Protein AF-0000000074148240 (afdb_homodimer)

pLDDT: mean 86.71, std 10.76, range [47.5, 98.56]

Foldseek 3Di:
DVVVVVVVVVVVVVCVVCVVVVVVVQLCQFDAQPPDPTHGNGCVSVVVLVPDPLNVLQAVLLVVLLVLQQVLQLVVLLVVLLVLLDDDPVSVVVLVVLQVLQVDDLLVLLVLLLQLQDQPRHPVQVVCVVVVHDTDNQCADLVRNSVSLSVSVNSSLNSVLSVLSNVQQVPQDCVLVVVCVVVVHDPVCCVPPPSCVSCVVVSVVSSVVSSVCSLQDDSSCVNRHLCDPVNSNNHNNSVVVVSNND/DVVVVVVVVVVVVVCVVCVVVVVVVQLCQFDAQPPDDTHRNGCVSVVVLVPDPLNVLQAVLLVVLLVLQQVLLLVVLLVVLLVLLDDDPVSVVVLVVLQVLQVDDLLVLLVLLLQLQDQPRHPVQVVCVVVVHDTDNQCADLVRNSVSLSVSVNSSLNSVSSVLSNVQQVPQDCVLVVVCVVVVHDPVCCVPPPSCVSCVVVSVVSSVVSSVCSLQDDSSCVNRHLCDPVNSNNHNNSVVVVSNND

Solvent-accessible surface area (backbone atoms only — not comparable to full-atom values): 25466 Å² total; per-residue (Å²): 110,66,66,56,50,38,49,50,54,50,53,63,48,45,54,72,64,40,47,60,56,56,47,43,54,50,48,56,24,22,55,49,51,86,76,55,79,67,40,80,50,50,65,51,49,52,52,52,45,75,68,32,67,64,49,56,45,8,47,49,37,22,50,52,38,26,61,57,26,35,59,51,29,56,52,50,16,44,53,50,17,59,58,44,66,49,98,44,74,67,36,54,54,51,50,54,61,49,46,50,68,62,68,49,46,67,68,59,49,48,54,42,49,48,44,34,44,30,64,85,79,8,56,55,38,51,55,32,47,78,70,71,37,78,78,53,53,36,53,68,33,52,88,41,19,38,57,47,53,26,52,53,52,30,61,68,50,25,30,58,46,19,51,52,42,33,55,54,59,68,66,52,63,62,63,61,55,52,54,36,51,74,70,65,51,48,71,68,48,43,44,66,70,45,48,48,64,74,37,44,68,60,50,50,50,51,48,52,52,39,46,42,52,40,47,47,46,42,65,61,35,59,73,69,40,64,19,21,38,82,58,41,34,22,20,45,44,46,50,48,49,55,52,42,74,88,109,66,66,56,51,36,50,49,52,50,54,62,48,45,54,72,64,42,47,59,54,55,46,43,54,50,48,55,23,22,55,50,50,85,76,56,78,66,40,80,51,50,65,51,50,52,52,51,47,73,68,32,68,64,50,56,44,8,47,48,36,20,51,52,40,24,61,56,25,34,60,50,29,55,52,50,15,45,53,52,17,60,58,44,68,49,98,44,74,66,36,54,53,50,51,54,60,49,44,50,66,63,67,49,43,66,68,60,48,48,52,42,48,49,47,32,42,30,64,85,79,8,56,55,36,52,54,32,47,77,69,72,39,77,79,53,52,37,53,69,33,52,88,41,19,38,58,46,52,26,52,52,52,29,60,68,49,24,31,59,47,20,51,52,41,32,53,54,58,68,65,52,63,63,64,62,55,52,52,36,51,75,70,64,52,48,70,67,47,41,41,65,70,43,49,47,65,72,36,44,67,59,52,50,50,51,49,52,53,37,44,42,53,39,46,48,46,40,67,59,34,60,75,69,38,65,19,20,39,82,58,43,33,24,20,47,43,45,50,49,51,55,52,43,73,87

Sequence (492 aa):
MEEFQNIGRQFIFLPSYYIPFGISFKLALSKYDAVSEPQYIGLENFRKIFQDKIFWISLKNSFLYALYVVPTVVILSFLIAVGLNKDTKFFRFLRVFYFIPTVTSSVAINFVWLWFFNPEYGLLNTILGFLWIKKIYWLTDSKIALFSLALVGMWGSLSYNIILFLAGLQNIPSTYYEAASLDGATKKDILFHIALPLMTPIIFFVLIMQIISSVQMFESVFIMTRGGPGYSTYTLVYYIYRNGFNMEEFQNIGRQFIFLPSYYIPFGISFKLALSKYDAVSEPQYIGLENFRKIFQDKIFWISLKNSFLYALYVVPTVVILSFLIAVGLNKDTKFFRFLRVFYFIPTVTSSVAINFVWLWFFNPEYGLLNTILGFLWIKKIYWLTDSKIALFSLALVGMWGSLSYNIILFLAGLQNIPSTYYEAASLDGATKKDILFHIALPLMTPIIFFVLIMQIISSVQMFESVFIMTRGGPGYSTYTLVYYIYRNGFN

Radius of gyration: 24.24 Å; Cα contacts (8 Å, |Δi|>4): 607; chains: 2; bounding box: 72×64×54 Å

Structure (mmCIF, N/CA/C/O backbone):
data_AF-0000000074148240-model_v1
#
loop_
_entity.id
_entity.type
_entity.pdbx_description
1 polymer 'Sugar ABC transporter permease'
#
loop_
_atom_site.group_PDB
_atom_site.id
_atom_site.type_symbol
_atom_site.label_atom_id
_atom_site.label_alt_id
_atom_site.label_comp_id
_atom_site.label_asym_id
_atom_site.label_entity_id
_atom_site.label_seq_id
_atom_site.pdbx_PDB_ins_code
_atom_site.Cartn_x
_atom_site.Cartn_y
_atom_site.Cartn_z
_atom_site.occupancy
_atom_site.B_iso_or_equiv
_atom_site.auth_seq_id
_atom_site.auth_comp_id
_atom_site.auth_asym_id
_atom_site.auth_atom_id
_atom_site.pdbx_PDB_model_num
ATOM 1 N N . MET A 1 1 ? 30.812 -22.469 -5.098 1 47.88 1 MET A N 1
ATOM 2 C CA . MET A 1 1 ? 31.297 -21.125 -5.398 1 47.88 1 MET A CA 1
ATOM 3 C C . MET A 1 1 ? 30.141 -20.188 -5.715 1 47.88 1 MET A C 1
ATOM 5 O O . MET A 1 1 ? 30.109 -19.047 -5.234 1 47.88 1 MET A O 1
ATOM 9 N N . GLU A 1 2 ? 29.156 -20.703 -6.477 1 54.72 2 GLU A N 1
ATOM 10 C CA . GLU A 1 2 ? 28.016 -19.906 -6.898 1 54.72 2 GLU A CA 1
ATOM 11 C C . GLU A 1 2 ? 27.094 -19.578 -5.719 1 54.72 2 GLU A C 1
ATOM 13 O O . GLU A 1 2 ? 26.578 -18.453 -5.621 1 54.72 2 GLU A O 1
ATOM 18 N N . GLU A 1 3 ? 27.031 -20.547 -4.863 1 55.97 3 GLU A N 1
ATOM 19 C CA . GLU A 1 3 ? 26.234 -20.297 -3.666 1 55.97 3 GLU A CA 1
ATOM 20 C C . GLU A 1 3 ? 26.844 -19.172 -2.826 1 55.97 3 GLU A C 1
ATOM 22 O O . GLU A 1 3 ? 26.125 -18.328 -2.287 1 55.97 3 GLU A O 1
ATOM 27 N N . PHE A 1 4 ? 28.188 -19.188 -2.768 1 50.53 4 PHE A N 1
ATOM 28 C CA . PHE A 1 4 ? 28.891 -18.156 -2.004 1 50.53 4 PHE A CA 1
ATOM 29 C C . PHE A 1 4 ? 28.703 -16.781 -2.633 1 50.53 4 PHE A C 1
ATOM 31 O O . PHE A 1 4 ? 28.578 -15.789 -1.925 1 50.53 4 PHE A O 1
ATOM 38 N N . GLN A 1 5 ? 28.703 -16.766 -3.977 1 55.38 5 GLN A N 1
ATOM 39 C CA . GLN A 1 5 ? 28.516 -15.484 -4.656 1 55.38 5 GLN A CA 1
ATOM 40 C C . GLN A 1 5 ? 27.094 -14.953 -4.43 1 55.38 5 GLN A C 1
ATOM 42 O O . GLN A 1 5 ? 26.906 -13.75 -4.25 1 55.38 5 GLN A O 1
ATOM 47 N N . ASN A 1 6 ? 26.219 -15.906 -4.438 1 62.03 6 ASN A N 1
ATOM 48 C CA . ASN A 1 6 ? 24.828 -15.508 -4.18 1 62.03 6 ASN A CA 1
ATOM 49 C C . ASN A 1 6 ? 24.672 -14.984 -2.758 1 62.03 6 ASN A C 1
ATOM 51 O O . ASN A 1 6 ? 23.984 -13.969 -2.543 1 62.03 6 ASN A O 1
ATOM 55 N N . ILE A 1 7 ? 25.312 -15.695 -1.878 1 57.75 7 ILE A N 1
ATOM 56 C CA . ILE A 1 7 ? 25.297 -15.266 -0.484 1 57.75 7 ILE A CA 1
ATOM 57 C C . ILE A 1 7 ? 25.938 -13.891 -0.361 1 57.75 7 ILE A C 1
ATOM 59 O O . ILE A 1 7 ? 25.406 -13.008 0.311 1 57.75 7 ILE A O 1
ATOM 63 N N . GLY A 1 8 ? 27 -13.742 -1.073 1 55.34 8 GLY A N 1
ATOM 64 C CA . GLY A 1 8 ? 27.688 -12.461 -1.039 1 55.34 8 GLY A CA 1
ATOM 65 C C . GLY A 1 8 ? 26.828 -11.305 -1.523 1 55.34 8 GLY A C 1
ATOM 66 O O . GLY A 1 8 ? 26.812 -10.234 -0.915 1 55.34 8 GLY A O 1
ATOM 67 N N . ARG A 1 9 ? 26.109 -11.625 -2.549 1 61.84 9 ARG A N 1
ATOM 68 C CA . ARG A 1 9 ? 25.25 -10.586 -3.115 1 61.84 9 ARG A CA 1
ATOM 69 C C . ARG A 1 9 ? 24.109 -10.25 -2.178 1 61.84 9 ARG A C 1
ATOM 71 O O . ARG A 1 9 ? 23.75 -9.078 -2.012 1 61.84 9 ARG A O 1
ATOM 78 N N . GLN A 1 10 ? 23.594 -11.25 -1.563 1 65.62 10 GLN A N 1
ATOM 79 C CA . GLN A 1 10 ? 22.516 -11.008 -0.605 1 65.62 10 GLN A CA 1
ATOM 80 C C . GLN A 1 10 ? 23.016 -10.211 0.594 1 65.62 10 GLN A C 1
ATOM 82 O O . GLN A 1 10 ? 22.312 -9.352 1.118 1 65.62 10 GLN A O 1
ATOM 87 N N . PHE A 1 11 ? 24.266 -10.484 0.87 1 59.53 11 PHE A N 1
ATOM 88 C CA . PHE A 1 11 ? 24.859 -9.836 2.031 1 59.53 11 PHE A CA 1
ATOM 89 C C . PHE A 1 11 ? 25.094 -8.352 1.759 1 59.53 11 PHE A C 1
ATOM 91 O O . PHE A 1 11 ? 25.109 -7.543 2.688 1 59.53 11 PHE A O 1
ATOM 98 N N . ILE A 1 12 ? 25.266 -8.086 0.548 1 60.22 12 ILE A N 1
ATOM 99 C CA . ILE A 1 12 ? 25.469 -6.676 0.22 1 60.22 12 ILE A CA 1
ATOM 100 C C . ILE A 1 12 ? 24.172 -5.902 0.409 1 60.22 12 ILE A C 1
ATOM 102 O O . ILE A 1 12 ? 24.172 -4.77 0.9 1 60.22 12 ILE A O 1
ATOM 106 N N . PHE A 1 13 ? 23.156 -6.562 0.202 1 65.44 13 PHE A N 1
ATOM 107 C CA . PHE A 1 13 ? 21.875 -5.859 0.239 1 65.44 13 PHE A CA 1
ATOM 108 C C . PHE A 1 13 ? 21.312 -5.848 1.653 1 65.44 13 PHE A C 1
ATOM 110 O O . PHE A 1 13 ? 20.641 -4.895 2.047 1 65.44 13 PHE A O 1
ATOM 117 N N . LEU A 1 14 ? 21.688 -6.809 2.412 1 65.62 14 LEU A N 1
ATOM 118 C CA . LEU A 1 14 ? 21.062 -7.055 3.705 1 65.62 14 LEU A CA 1
ATOM 119 C C . LEU A 1 14 ? 21.328 -5.898 4.668 1 65.62 14 LEU A C 1
ATOM 121 O O . LEU A 1 14 ? 20.391 -5.383 5.293 1 65.62 14 LEU A O 1
ATOM 125 N N . PRO A 1 15 ? 22.562 -5.453 4.703 1 61.91 15 PRO A N 1
ATOM 126 C CA . PRO A 1 15 ? 22.75 -4.375 5.676 1 61.91 15 PRO A CA 1
ATOM 127 C C . PRO A 1 15 ? 21.984 -3.107 5.309 1 61.91 15 PRO A C 1
ATOM 129 O O . PRO A 1 15 ? 21.359 -2.477 6.176 1 61.91 15 PRO A O 1
ATOM 132 N N . SER A 1 16 ? 22.062 -2.82 4.078 1 65.12 16 SER A N 1
ATOM 133 C CA . SER A 1 16 ? 21.406 -1.597 3.648 1 65.12 16 SER A CA 1
ATOM 134 C C . SER A 1 16 ? 19.891 -1.69 3.855 1 65.12 16 SER A C 1
ATOM 136 O O . SER A 1 16 ? 19.234 -0.689 4.152 1 65.12 16 SER A O 1
ATOM 138 N N . TYR A 1 17 ? 19.562 -2.852 3.842 1 68.81 17 TYR A N 1
ATOM 139 C CA . TYR A 1 17 ? 18.141 -3.115 3.969 1 68.81 17 TYR A CA 1
ATOM 140 C C . TYR A 1 17 ? 17.703 -3.076 5.43 1 68.81 17 TYR A C 1
ATOM 142 O O . TYR A 1 17 ? 16.594 -2.619 5.742 1 68.81 17 TYR A O 1
ATOM 150 N N . TYR A 1 18 ? 18.656 -3.35 6.336 1 76.94 18 TYR A N 1
ATOM 151 C CA . TYR A 1 18 ? 18.234 -3.547 7.715 1 76.94 18 TYR A CA 1
ATOM 152 C C . TYR A 1 18 ? 18.641 -2.369 8.594 1 76.94 18 TYR A C 1
ATOM 154 O O . TYR A 1 18 ? 18.156 -2.217 9.711 1 76.94 18 TYR A O 1
ATOM 162 N N . ILE A 1 19 ? 19.344 -1.509 8.086 1 78.5 19 ILE A N 1
ATOM 163 C CA . ILE A 1 19 ? 19.844 -0.367 8.844 1 78.5 19 ILE A CA 1
ATOM 164 C C . ILE A 1 19 ? 18.672 0.495 9.305 1 78.5 19 ILE A C 1
ATOM 166 O O . ILE A 1 19 ? 18.578 0.849 10.484 1 78.5 19 ILE A O 1
ATOM 170 N N . PRO A 1 20 ? 17.75 0.735 8.406 1 75.06 20 PRO A N 1
ATOM 171 C CA . PRO A 1 20 ? 16.641 1.553 8.883 1 75.06 20 PRO A CA 1
ATOM 172 C C . PRO A 1 20 ? 15.836 0.872 9.992 1 75.06 20 PRO A C 1
ATOM 174 O O . PRO A 1 20 ? 15.367 1.537 10.922 1 75.06 20 PRO A O 1
ATOM 177 N N . PHE A 1 21 ? 15.789 -0.319 9.875 1 73.81 21 PHE A N 1
ATOM 178 C CA . PHE A 1 21 ? 15.062 -1.07 10.891 1 73.81 21 PHE A CA 1
ATOM 179 C C . PHE A 1 21 ? 15.789 -1.024 12.227 1 73.81 21 PHE A C 1
ATOM 181 O O . PHE A 1 21 ? 15.172 -0.797 13.273 1 73.81 21 PHE A O 1
ATOM 188 N N . GLY A 1 22 ? 17.078 -1.334 12.195 1 74 22 GLY A N 1
ATOM 189 C CA . GLY A 1 22 ? 17.875 -1.261 13.406 1 74 22 GLY A CA 1
ATOM 190 C C . GLY A 1 22 ? 17.844 0.109 14.062 1 74 22 GLY A C 1
ATOM 191 O O . GLY A 1 22 ? 17.688 0.217 15.281 1 74 22 GLY A O 1
ATOM 192 N N . ILE A 1 23 ? 17.844 1.102 13.25 1 75.81 23 ILE A N 1
ATOM 193 C CA . ILE A 1 23 ? 17.828 2.469 13.758 1 75.81 23 ILE A CA 1
ATOM 194 C C . ILE A 1 23 ? 16.453 2.795 14.336 1 75.81 23 ILE A C 1
ATOM 196 O O . ILE A 1 23 ? 16.359 3.508 15.336 1 75.81 23 ILE A O 1
ATOM 200 N N . SER A 1 24 ? 15.469 2.273 13.625 1 73.44 24 SER A N 1
ATOM 201 C CA . SER A 1 24 ? 14.133 2.469 14.18 1 73.44 24 SER A CA 1
ATOM 202 C C . SER A 1 24 ? 14.047 1.951 15.609 1 73.44 24 SER A C 1
ATOM 204 O O . SER A 1 24 ? 13.406 2.566 16.453 1 73.44 24 SER A O 1
ATOM 206 N N . PHE A 1 25 ? 14.68 0.869 15.82 1 72.94 25 PHE A N 1
ATOM 207 C CA . PHE A 1 25 ? 14.719 0.307 17.172 1 72.94 25 PHE A CA 1
ATOM 208 C C . PHE A 1 25 ? 15.484 1.225 18.109 1 72.94 25 PHE A C 1
ATOM 210 O O . PHE A 1 25 ? 15.07 1.433 19.25 1 72.94 25 PHE A O 1
ATOM 217 N N . LYS A 1 26 ? 16.547 1.726 17.641 1 73.5 26 LYS A N 1
ATOM 218 C CA . LYS A 1 26 ? 17.344 2.654 18.438 1 73.5 26 LYS A CA 1
ATOM 219 C C . LYS A 1 26 ? 16.547 3.922 18.75 1 73.5 26 LYS A C 1
ATOM 221 O O . LYS A 1 26 ? 16.609 4.438 19.875 1 73.5 26 LYS A O 1
ATOM 226 N N . LEU A 1 27 ? 15.859 4.395 17.766 1 74.25 27 LEU A N 1
ATOM 227 C CA . LEU A 1 27 ? 15.078 5.609 17.969 1 74.25 27 LEU A CA 1
ATOM 228 C C . LEU A 1 27 ? 13.93 5.363 18.938 1 74.25 27 LEU A C 1
ATOM 230 O O . LEU A 1 27 ? 13.539 6.266 19.688 1 74.25 27 LEU A O 1
ATOM 234 N N . ALA A 1 28 ? 13.453 4.125 18.922 1 72.81 28 ALA A N 1
ATOM 235 C CA . ALA A 1 28 ? 12.398 3.748 19.859 1 72.81 28 ALA A CA 1
ATOM 236 C C . ALA A 1 28 ? 12.898 3.816 21.297 1 72.81 28 ALA A C 1
ATOM 238 O O . ALA A 1 28 ? 12.117 4.031 22.219 1 72.81 28 ALA A O 1
ATOM 239 N N . LEU A 1 29 ? 14.164 3.66 21.375 1 76.06 29 LEU A N 1
ATOM 240 C CA . LEU A 1 29 ? 14.789 3.709 22.688 1 76.06 29 LEU A CA 1
ATOM 241 C C . LEU A 1 29 ? 15.32 5.105 23 1 76.06 29 LEU A C 1
ATOM 243 O O . LEU A 1 29 ? 16.078 5.297 23.953 1 76.06 29 LEU A O 1
ATOM 247 N N . SER A 1 30 ? 14.969 6.086 22.125 1 76.69 30 SER A N 1
ATOM 248 C CA . SER A 1 30 ? 15.492 7.441 22.25 1 76.69 30 SER A CA 1
ATOM 249 C C . SER A 1 30 ? 14.375 8.469 22.266 1 76.69 30 SER A C 1
ATOM 251 O O . SER A 1 30 ? 13.258 8.188 21.828 1 76.69 30 SER A O 1
ATOM 253 N N . LYS A 1 31 ? 14.633 9.586 22.938 1 76.94 31 LYS A N 1
ATOM 254 C CA . LYS A 1 31 ? 13.781 10.758 22.75 1 76.94 31 LYS A CA 1
ATOM 255 C C . LYS A 1 31 ? 14.078 11.453 21.422 1 76.94 31 LYS A C 1
ATOM 257 O O . LYS A 1 31 ? 15.211 11.867 21.172 1 76.94 31 LYS A O 1
ATOM 262 N N . TYR A 1 32 ? 13.18 11.32 20.562 1 75.12 32 TYR A N 1
ATOM 263 C CA . TYR A 1 32 ? 13.398 11.844 19.219 1 75.12 32 TYR A CA 1
ATOM 264 C C . TYR A 1 32 ? 12.203 12.672 18.766 1 75.12 32 TYR A C 1
ATOM 266 O O . TYR A 1 32 ? 11.055 12.242 18.875 1 75.12 32 TYR A O 1
ATOM 274 N N . ASP A 1 33 ? 12.453 13.945 18.406 1 68.06 33 ASP A N 1
ATOM 275 C CA . ASP A 1 33 ? 11.398 14.852 17.953 1 68.06 33 ASP A CA 1
ATOM 276 C C . ASP A 1 33 ? 11.625 15.281 16.516 1 68.06 33 ASP A C 1
ATOM 278 O O . ASP A 1 33 ? 11.133 16.328 16.078 1 68.06 33 ASP A O 1
ATOM 282 N N . ALA A 1 34 ? 12.461 14.633 15.789 1 66.12 34 ALA A N 1
ATOM 283 C CA . ALA A 1 34 ? 12.75 14.852 14.367 1 66.12 34 ALA A CA 1
ATOM 284 C C . ALA A 1 34 ? 13.578 16.109 14.172 1 66.12 34 ALA A C 1
ATOM 286 O O . ALA A 1 34 ? 14.07 16.375 13.07 1 66.12 34 ALA A O 1
ATOM 287 N N . VAL A 1 35 ? 13.734 16.875 15.164 1 68 35 VAL A N 1
ATOM 288 C CA . VAL A 1 35 ? 14.438 18.141 15.062 1 68 35 VAL A CA 1
ATOM 289 C C . VAL A 1 35 ? 15.797 18.031 15.75 1 68 35 VAL A C 1
ATOM 291 O O . VAL A 1 35 ? 16.812 18.438 15.188 1 68 35 VAL A O 1
ATOM 294 N N . SER A 1 36 ? 15.758 17.422 16.859 1 73.12 36 SER A N 1
ATOM 295 C CA . SER A 1 36 ? 16.984 17.328 17.656 1 73.12 36 SER A CA 1
ATOM 296 C C . SER A 1 36 ? 17.609 15.953 17.562 1 73.12 36 SER A C 1
ATOM 298 O O . SER A 1 36 ? 16.969 15 17.109 1 73.12 36 SER A O 1
ATOM 300 N N . GLU A 1 37 ? 18.875 15.82 17.891 1 78.81 37 GLU A N 1
ATOM 301 C CA . GLU A 1 37 ? 19.547 14.531 17.953 1 78.81 37 GLU A CA 1
ATOM 302 C C . GLU A 1 37 ? 18.875 13.602 18.969 1 78.81 37 GLU A C 1
ATOM 304 O O . GLU A 1 37 ? 18.5 14.039 20.047 1 78.81 37 GLU A O 1
ATOM 309 N N . PRO A 1 38 ? 18.703 12.43 18.516 1 78 38 PRO A N 1
ATOM 310 C CA . PRO A 1 38 ? 18.062 11.484 19.438 1 78 38 PRO A CA 1
ATOM 311 C C . PRO A 1 38 ? 18.891 11.258 20.703 1 78 38 PRO A C 1
ATOM 313 O O . PRO A 1 38 ? 20.125 11.203 20.641 1 78 38 PRO A O 1
ATOM 316 N N . GLN A 1 39 ? 18.172 11.375 21.844 1 80.38 39 GLN A 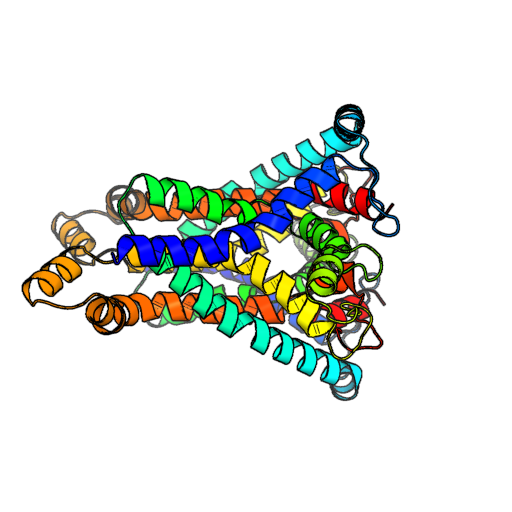N 1
ATOM 317 C CA . GLN A 1 39 ? 18.797 11.094 23.125 1 80.38 39 GLN A CA 1
ATOM 318 C C . GLN A 1 39 ? 18.391 9.711 23.641 1 80.38 39 GLN A C 1
ATOM 320 O O . GLN A 1 39 ? 17.203 9.43 23.797 1 80.38 39 GLN A O 1
ATOM 325 N N . TYR A 1 40 ? 19.391 8.914 23.906 1 79.5 40 TYR A N 1
ATOM 326 C CA . TYR A 1 40 ? 19.109 7.562 24.375 1 79.5 40 TYR A CA 1
ATOM 327 C C . TYR A 1 40 ? 18.469 7.59 25.766 1 79.5 40 TYR A C 1
ATOM 329 O O . TYR A 1 40 ? 19.031 8.18 26.688 1 79.5 40 TYR A O 1
ATOM 337 N N . ILE A 1 41 ? 17.312 7.145 25.859 1 77.31 41 ILE A N 1
ATOM 338 C CA . ILE A 1 41 ? 16.625 7.148 27.141 1 77.31 41 ILE A CA 1
ATOM 339 C C . ILE A 1 41 ? 16.297 5.715 27.562 1 77.31 41 ILE A C 1
ATOM 341 O O . ILE A 1 41 ? 15.531 5.496 28.5 1 77.31 41 ILE A O 1
ATOM 345 N N . GLY A 1 42 ? 16.891 4.746 26.891 1 76.12 42 GLY A N 1
ATOM 346 C CA . GLY A 1 42 ? 16.688 3.344 27.203 1 76.12 42 GLY A CA 1
ATOM 347 C C . GLY A 1 42 ? 15.242 2.895 27.047 1 76.12 42 GLY A C 1
ATOM 348 O O . GLY A 1 42 ? 14.625 3.141 26.016 1 76.12 42 GLY A O 1
ATOM 349 N N . LEU A 1 43 ? 14.891 2.158 28.141 1 79.38 43 LEU A N 1
ATOM 350 C CA . LEU A 1 43 ? 13.57 1.542 28.078 1 79.38 43 LEU A CA 1
ATOM 351 C C . LEU A 1 43 ? 12.5 2.488 28.609 1 79.38 43 LEU A C 1
ATOM 353 O O . LEU A 1 43 ? 11.328 2.113 28.719 1 79.38 43 LEU A O 1
ATOM 357 N N . GLU A 1 44 ? 12.852 3.725 28.906 1 80.06 44 GLU A N 1
ATOM 358 C CA . GLU A 1 44 ? 11.922 4.703 29.469 1 80.06 44 GLU A CA 1
ATOM 359 C C . GLU A 1 44 ? 10.781 4.988 28.5 1 80.06 44 GLU A C 1
ATOM 361 O O . GLU A 1 44 ? 9.633 5.176 28.922 1 80.06 44 GLU A O 1
ATOM 366 N N . ASN A 1 45 ? 11.164 4.938 27.266 1 77.25 45 ASN A N 1
ATOM 367 C CA . ASN A 1 45 ? 10.125 5.145 26.25 1 77.25 45 ASN A CA 1
ATOM 368 C C . ASN A 1 45 ? 9.07 4.047 26.312 1 77.25 45 ASN A C 1
ATOM 370 O O . ASN A 1 45 ? 7.871 4.32 26.188 1 77.25 45 ASN A O 1
ATOM 374 N N . PHE A 1 46 ? 9.602 2.934 26.594 1 78.88 46 PHE A N 1
ATOM 375 C CA . PHE A 1 46 ? 8.672 1.809 26.641 1 78.88 46 PHE A CA 1
ATOM 376 C C . PHE A 1 46 ? 7.797 1.871 27.891 1 78.88 46 PHE A C 1
ATOM 378 O O . PHE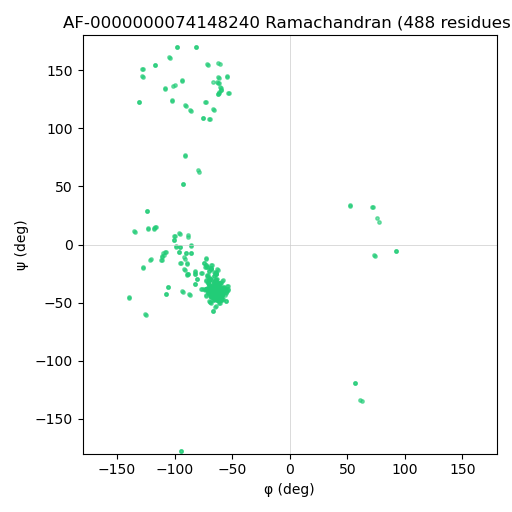 A 1 46 ? 6.598 1.592 27.828 1 78.88 46 PHE A O 1
ATOM 385 N N . ARG A 1 47 ? 8.391 2.238 28.859 1 80.5 47 ARG A N 1
ATOM 386 C CA . ARG A 1 47 ? 7.625 2.396 30.094 1 80.5 47 ARG A CA 1
ATOM 387 C C . ARG A 1 47 ? 6.555 3.473 29.938 1 80.5 47 ARG A C 1
ATOM 389 O O . ARG A 1 47 ? 5.406 3.277 30.344 1 80.5 47 ARG A O 1
ATOM 396 N N . LYS A 1 48 ? 6.879 4.516 29.375 1 83.19 48 LYS A N 1
ATOM 397 C CA . LYS A 1 48 ? 5.941 5.613 29.156 1 83.19 48 LYS A CA 1
ATOM 398 C C . LYS A 1 48 ? 4.812 5.207 28.219 1 83.19 48 LYS A C 1
ATOM 400 O O . LYS A 1 48 ? 3.648 5.535 28.453 1 83.19 48 LYS A O 1
ATOM 405 N N . ILE A 1 49 ? 5.195 4.508 27.281 1 84.81 49 ILE A N 1
ATOM 406 C CA . ILE A 1 49 ? 4.215 4.078 26.297 1 84.81 49 ILE A CA 1
ATOM 407 C C . ILE A 1 49 ? 3.23 3.102 26.922 1 84.81 49 ILE A C 1
ATOM 409 O O . ILE A 1 49 ? 2.018 3.227 26.75 1 84.81 49 ILE A O 1
ATOM 413 N N . PHE A 1 50 ? 3.789 2.178 27.781 1 88.38 50 PHE A N 1
ATOM 414 C CA . PHE A 1 50 ? 2.928 1.162 28.375 1 88.38 50 PHE A CA 1
ATOM 415 C C . PHE A 1 50 ? 2.045 1.766 29.469 1 88.38 50 PHE A C 1
ATOM 417 O O . PHE A 1 50 ? 1.005 1.201 29.812 1 88.38 50 PHE A O 1
ATOM 424 N N . GLN A 1 51 ? 2.406 2.916 29.906 1 91.19 51 GLN A N 1
ATOM 425 C CA . GLN A 1 51 ? 1.614 3.586 30.938 1 91.19 51 GLN A CA 1
ATOM 426 C C . GLN A 1 51 ? 0.633 4.574 30.312 1 91.19 51 GLN A C 1
ATOM 428 O O . GLN A 1 51 ? -0.241 5.105 31 1 91.19 51 GLN A O 1
ATOM 433 N N . ASP A 1 52 ? 0.726 4.758 29.062 1 92.06 52 ASP A N 1
ATOM 434 C CA . ASP A 1 52 ? -0.154 5.68 28.344 1 92.06 52 ASP A CA 1
ATOM 435 C C . ASP A 1 52 ? -1.456 4.992 27.938 1 92.06 52 ASP A C 1
ATOM 437 O O . ASP A 1 52 ? -1.452 4.094 27.094 1 92.06 52 ASP A O 1
ATOM 441 N N . LYS A 1 53 ? -2.537 5.457 28.516 1 95.75 53 LYS A N 1
ATOM 442 C CA . LYS A 1 53 ? -3.846 4.887 28.203 1 95.75 53 LYS A CA 1
ATOM 443 C C . LYS A 1 53 ? -4.152 4.992 26.719 1 95.75 53 LYS A C 1
ATOM 445 O O . LYS A 1 53 ? -4.828 4.129 26.156 1 95.75 53 LYS A O 1
ATOM 450 N N . ILE A 1 54 ? -3.654 5.98 26.109 1 95.5 54 ILE A N 1
ATOM 451 C CA . ILE A 1 54 ? -3.934 6.227 24.703 1 95.5 54 ILE A CA 1
ATOM 452 C C . ILE A 1 54 ? -3.26 5.152 23.844 1 95.5 54 ILE A C 1
ATOM 454 O O . ILE A 1 54 ? -3.791 4.75 22.812 1 95.5 54 ILE A O 1
ATOM 458 N N . PHE A 1 55 ? -2.113 4.645 24.375 1 94 55 PHE A N 1
ATOM 459 C CA . PHE A 1 55 ? -1.441 3.559 23.672 1 94 55 PHE A CA 1
ATOM 460 C C . PHE A 1 55 ? -2.334 2.326 23.594 1 94 55 PHE A C 1
ATOM 462 O O . PHE A 1 55 ? -2.51 1.739 22.531 1 94 55 PHE A O 1
ATOM 469 N N . TRP A 1 56 ? -2.902 2.004 24.656 1 96.25 56 TRP A N 1
ATOM 470 C CA . TRP A 1 56 ? -3.725 0.8 24.719 1 96.25 56 TRP A CA 1
ATOM 471 C C . TRP A 1 56 ? -5.012 0.974 23.922 1 96.25 56 TRP A C 1
ATOM 473 O O . TRP A 1 56 ? -5.496 0.027 23.297 1 96.25 56 TRP A O 1
ATOM 483 N N . ILE A 1 57 ? -5.555 2.176 23.906 1 97.44 57 ILE A N 1
ATOM 484 C CA . ILE A 1 57 ? -6.723 2.479 23.078 1 97.44 57 ILE A CA 1
ATOM 485 C C . ILE A 1 57 ? -6.367 2.328 21.609 1 97.44 57 ILE A C 1
ATOM 487 O O . ILE A 1 57 ? -7.125 1.734 20.844 1 97.44 57 ILE A O 1
ATOM 491 N N . SER A 1 58 ? -5.203 2.832 21.25 1 97.19 58 SER A N 1
ATOM 492 C CA . SER A 1 58 ? -4.738 2.768 19.859 1 97.19 58 SER A CA 1
ATOM 493 C C . SER A 1 58 ? -4.512 1.326 19.422 1 97.19 58 SER A C 1
ATOM 495 O O . SER A 1 58 ? -4.824 0.962 18.281 1 97.19 58 SER A O 1
ATOM 497 N N . LEU A 1 59 ? -3.963 0.516 20.375 1 96.38 59 LEU A N 1
ATOM 498 C CA . LEU A 1 59 ? -3.748 -0.9 20.094 1 96.38 59 LEU A CA 1
ATOM 499 C C . LEU A 1 59 ? -5.074 -1.619 19.875 1 96.38 59 LEU A C 1
ATOM 501 O O . LEU A 1 59 ? -5.219 -2.393 18.922 1 96.38 59 LEU A O 1
ATOM 505 N N . LYS A 1 60 ? -5.953 -1.351 20.719 1 97.62 60 LYS A N 1
ATOM 506 C CA . LYS A 1 60 ? -7.277 -1.951 20.609 1 97.62 60 LYS A CA 1
ATOM 507 C C . LYS A 1 60 ? -7.965 -1.555 19.312 1 97.62 60 LYS A C 1
ATOM 509 O O . LYS A 1 60 ? -8.523 -2.404 18.609 1 97.62 60 LYS A O 1
ATOM 514 N N . ASN A 1 61 ? -7.941 -0.279 18.984 1 98.31 61 ASN A N 1
ATOM 515 C CA . ASN A 1 61 ? -8.562 0.209 17.766 1 98.31 61 ASN A CA 1
ATOM 516 C C . ASN A 1 61 ? -7.926 -0.421 16.531 1 98.31 61 ASN A C 1
ATOM 518 O O . ASN A 1 61 ? -8.625 -0.75 15.562 1 98.31 61 ASN A O 1
ATOM 522 N N . SER A 1 62 ? -6.605 -0.584 16.562 1 97.5 62 SER A N 1
ATOM 523 C CA . SER A 1 62 ? -5.91 -1.209 15.438 1 97.5 62 SER A CA 1
ATOM 524 C C . SER A 1 62 ? -6.348 -2.658 15.258 1 97.5 62 SER A C 1
ATOM 526 O O . SER A 1 62 ? -6.578 -3.104 14.133 1 97.5 62 SER A O 1
ATOM 528 N N . PHE A 1 63 ? -6.461 -3.338 16.344 1 97.56 63 PHE A N 1
ATOM 529 C CA . PHE A 1 63 ? -6.883 -4.734 16.281 1 97.56 63 PHE A CA 1
ATOM 530 C C . PHE A 1 63 ? -8.328 -4.84 15.82 1 97.56 63 PHE A C 1
ATOM 532 O O . PHE A 1 63 ? -8.664 -5.703 15.008 1 97.56 63 PHE A O 1
ATOM 539 N N . LEU A 1 64 ? -9.156 -4.02 16.359 1 98.19 64 LEU A N 1
ATOM 540 C CA . LEU A 1 64 ? -10.562 -4.027 15.969 1 98.19 64 LEU A CA 1
ATOM 541 C C . LEU A 1 64 ? -10.719 -3.697 14.492 1 98.19 64 LEU A C 1
ATOM 543 O O . LEU A 1 64 ? -11.523 -4.328 13.797 1 98.19 64 LEU A O 1
ATOM 547 N N . TYR A 1 65 ? -10.016 -2.727 14.062 1 98.38 65 TYR A N 1
ATOM 548 C CA . TYR A 1 65 ? -10.008 -2.393 12.648 1 98.38 65 TYR A CA 1
ATOM 549 C C . TYR A 1 65 ? -9.617 -3.6 11.805 1 98.38 65 TYR A C 1
ATOM 551 O O . TYR A 1 65 ? -10.273 -3.918 10.812 1 98.38 65 TYR A O 1
ATOM 559 N N . ALA A 1 66 ? -8.547 -4.238 12.211 1 98.12 66 ALA A N 1
ATOM 560 C CA . ALA A 1 66 ? -8.07 -5.418 11.484 1 98.12 66 ALA A CA 1
ATOM 561 C C . ALA A 1 66 ? -9.133 -6.516 11.477 1 98.12 66 ALA A C 1
ATOM 563 O O . ALA A 1 66 ? -9.312 -7.207 10.477 1 98.12 66 ALA A O 1
ATOM 564 N N . LEU A 1 67 ? -9.781 -6.664 12.555 1 97.94 67 LEU A N 1
ATOM 565 C CA . LEU A 1 67 ? -10.812 -7.684 12.672 1 97.94 67 LEU A CA 1
ATOM 566 C C . LEU A 1 67 ? -11.961 -7.41 11.703 1 97.94 67 LEU A C 1
ATOM 568 O O . LEU A 1 67 ? -12.562 -8.344 11.172 1 97.94 67 LEU A O 1
ATOM 572 N N . TYR A 1 68 ? -12.25 -6.168 11.5 1 98.06 68 TYR A N 1
ATOM 573 C CA . TYR A 1 68 ? -13.305 -5.809 10.555 1 98.06 68 TYR A CA 1
ATOM 574 C C . TYR A 1 68 ? -12.844 -6.043 9.117 1 98.06 68 TYR A C 1
ATOM 576 O O . TYR A 1 68 ? -13.562 -6.645 8.32 1 98.06 68 TYR A O 1
ATOM 584 N N . VAL A 1 69 ? -11.672 -5.652 8.828 1 98.06 69 VAL A N 1
ATOM 585 C CA . VAL A 1 69 ? -11.234 -5.504 7.445 1 98.06 69 VAL A CA 1
ATOM 586 C C . VAL A 1 69 ? -10.695 -6.832 6.926 1 98.06 69 VAL A C 1
ATOM 588 O O . VAL A 1 69 ? -11.047 -7.27 5.828 1 98.06 69 VAL A O 1
ATOM 591 N N . VAL A 1 70 ? -9.906 -7.539 7.719 1 98.19 70 VAL A N 1
ATOM 592 C CA . VAL A 1 70 ? -9.109 -8.656 7.23 1 98.19 70 VAL A CA 1
ATOM 593 C C . VAL A 1 70 ? -10.031 -9.797 6.793 1 98.19 70 VAL A C 1
ATOM 595 O O . VAL A 1 70 ? -9.984 -10.234 5.641 1 98.19 70 VAL A O 1
ATOM 598 N N . PRO A 1 71 ? -10.891 -10.297 7.688 1 97.94 71 PRO A N 1
ATOM 599 C CA . PRO A 1 71 ? -11.727 -11.406 7.23 1 97.94 71 PRO A CA 1
ATOM 600 C C . PRO A 1 71 ? -12.656 -11.008 6.082 1 97.94 71 PRO A C 1
ATOM 602 O O . PRO A 1 71 ? -12.859 -11.789 5.152 1 97.94 71 PRO A O 1
ATOM 605 N N . THR A 1 72 ? -13.172 -9.836 6.141 1 97.19 72 THR A N 1
ATOM 606 C CA . THR A 1 72 ? -14.102 -9.367 5.117 1 97.19 72 THR A CA 1
ATOM 607 C C . THR A 1 72 ? -13.414 -9.289 3.758 1 97.19 72 THR A C 1
ATOM 609 O O . THR A 1 72 ? -13.93 -9.805 2.762 1 97.19 72 THR A O 1
ATOM 612 N N . VAL A 1 73 ? -12.242 -8.688 3.734 1 96.69 73 VAL A N 1
ATOM 613 C CA . VAL A 1 73 ? -11.523 -8.469 2.48 1 96.69 73 VAL A CA 1
ATOM 614 C C . VAL A 1 73 ? -11.047 -9.805 1.916 1 96.69 73 VAL A C 1
ATOM 616 O O . VAL A 1 73 ? -11.18 -10.062 0.718 1 96.69 73 VAL A O 1
ATOM 619 N N . VAL A 1 74 ? -10.492 -10.664 2.775 1 96.81 74 VAL A N 1
ATOM 620 C CA . VAL A 1 74 ? -9.961 -11.938 2.314 1 96.81 74 VAL A CA 1
ATOM 621 C C . VAL A 1 74 ? -11.086 -12.789 1.727 1 96.81 74 VAL A C 1
ATOM 623 O O . VAL A 1 74 ? -10.961 -13.305 0.615 1 96.81 74 VAL A O 1
ATOM 626 N N . ILE A 1 75 ? -12.172 -12.836 2.406 1 95.5 75 ILE A N 1
ATOM 627 C CA . ILE A 1 75 ? -13.297 -13.664 1.98 1 95.5 75 ILE A CA 1
ATOM 628 C C . ILE A 1 75 ? -13.93 -13.07 0.721 1 95.5 75 ILE A C 1
ATOM 630 O O . ILE A 1 75 ? -14.102 -13.773 -0.279 1 95.5 75 ILE A O 1
ATOM 634 N N . LEU A 1 76 ? -14.195 -11.82 0.748 1 94.12 76 LEU A N 1
ATOM 635 C CA . LEU A 1 76 ? -14.906 -11.195 -0.365 1 94.12 76 LEU A CA 1
ATOM 636 C C . LEU A 1 76 ? -14.031 -11.172 -1.615 1 94.12 76 LEU A C 1
ATOM 638 O O . LEU A 1 76 ? -14.523 -11.406 -2.723 1 94.12 76 LEU A O 1
ATOM 642 N N . SER A 1 77 ? -12.758 -10.789 -1.431 1 94.75 77 SER A N 1
ATOM 643 C CA . SER A 1 77 ? -11.891 -10.758 -2.602 1 94.75 77 SER A CA 1
ATOM 644 C C . SER A 1 77 ? -11.742 -12.148 -3.217 1 94.75 77 SER A C 1
ATOM 646 O O . SER A 1 77 ? -11.695 -12.289 -4.441 1 94.75 77 SER A O 1
ATOM 648 N N . PHE A 1 78 ? -11.648 -13.211 -2.418 1 94.56 78 PHE A N 1
ATOM 649 C CA . PHE A 1 78 ? -11.539 -14.57 -2.928 1 94.56 78 PHE A CA 1
ATOM 650 C C . PHE A 1 78 ? -12.805 -14.961 -3.684 1 94.56 78 PHE A C 1
ATOM 652 O O . PHE A 1 78 ? -12.734 -15.508 -4.785 1 94.56 78 PHE A O 1
ATOM 659 N N . LEU A 1 79 ? -13.938 -14.641 -3.062 1 91.81 79 LEU A N 1
ATOM 660 C CA . LEU A 1 79 ? -15.211 -14.984 -3.688 1 91.81 79 LEU A CA 1
ATOM 661 C C . LEU A 1 79 ? -15.375 -14.273 -5.023 1 91.81 79 LEU A C 1
ATOM 663 O O . LEU A 1 79 ? -15.82 -14.867 -6.004 1 91.81 79 LEU A O 1
ATOM 667 N N . ILE A 1 80 ? -15.039 -13.039 -5.066 1 91.19 80 ILE A N 1
ATOM 668 C CA . ILE A 1 80 ? -15.133 -12.273 -6.305 1 91.19 80 ILE A CA 1
ATOM 669 C C . ILE A 1 80 ? -14.18 -12.852 -7.348 1 91.19 80 ILE A C 1
ATOM 671 O O . ILE A 1 80 ? -14.547 -12.992 -8.516 1 91.19 80 ILE A O 1
ATOM 675 N N . ALA A 1 81 ? -12.977 -13.188 -6.891 1 92.56 81 ALA A N 1
ATOM 676 C CA . ALA A 1 81 ? -11.992 -13.773 -7.805 1 92.56 81 ALA A CA 1
ATOM 677 C C . ALA A 1 81 ? -12.508 -15.086 -8.391 1 92.56 81 ALA A C 1
ATOM 679 O O . ALA A 1 81 ? -12.359 -15.336 -9.594 1 92.56 81 ALA A O 1
ATOM 680 N N . VAL A 1 82 ? -13.094 -15.945 -7.605 1 90.69 82 VAL A N 1
ATOM 681 C CA . VAL A 1 82 ? -13.648 -17.219 -8.062 1 90.69 82 VAL A CA 1
ATOM 682 C C . VAL A 1 82 ? -14.719 -16.953 -9.125 1 90.69 82 VAL A C 1
ATOM 684 O O . VAL A 1 82 ? -14.781 -17.641 -10.141 1 90.69 82 VAL A O 1
ATOM 687 N N . GLY A 1 83 ? -15.523 -15.961 -8.82 1 88.88 83 GLY A N 1
ATOM 688 C CA . GLY A 1 83 ? -16.562 -15.609 -9.773 1 88.88 83 GLY A CA 1
ATOM 689 C C . GLY A 1 83 ? -16.031 -15.062 -11.078 1 88.88 83 GLY A C 1
ATOM 690 O O . GLY A 1 83 ? -16.641 -15.25 -12.133 1 88.88 83 GLY A O 1
ATOM 691 N N . LEU A 1 84 ? -14.914 -14.5 -11 1 89.75 84 LEU A N 1
ATOM 692 C CA . LEU A 1 84 ? -14.328 -13.852 -12.172 1 89.75 84 LEU A CA 1
ATOM 693 C C . LEU A 1 84 ? -13.453 -14.828 -12.953 1 89.75 84 LEU A C 1
ATOM 695 O O . LEU A 1 84 ? -13.062 -14.547 -14.086 1 89.75 84 LEU A O 1
ATOM 699 N N . ASN A 1 85 ? -13.211 -15.914 -12.289 1 88.94 85 ASN A N 1
ATOM 700 C CA . ASN A 1 85 ? -12.281 -16.875 -12.883 1 88.94 85 ASN A CA 1
ATOM 701 C C . ASN A 1 85 ? -12.953 -17.703 -13.977 1 88.94 85 ASN A C 1
ATOM 703 O O . ASN A 1 85 ? -13.094 -18.922 -13.836 1 88.94 85 ASN A O 1
ATOM 707 N N . LYS A 1 86 ? -13.359 -17.109 -14.945 1 85.56 86 LYS A N 1
ATOM 708 C CA . LYS A 1 86 ? -13.961 -17.719 -16.125 1 85.56 86 LYS A CA 1
ATOM 709 C C . LYS A 1 86 ? -13.273 -17.25 -17.406 1 85.56 86 LYS A C 1
ATOM 711 O O . LYS A 1 86 ? -12.82 -16.109 -17.484 1 85.56 86 LYS A O 1
ATOM 716 N N . ASP A 1 87 ? -13.172 -18.109 -18.297 1 81.81 87 ASP A N 1
ATOM 717 C CA . ASP A 1 87 ? -12.438 -17.812 -19.531 1 81.81 87 ASP A CA 1
ATOM 718 C C . ASP A 1 87 ? -13.367 -17.281 -20.609 1 81.81 87 ASP A C 1
ATOM 720 O O . ASP A 1 87 ? -13.492 -17.875 -21.688 1 81.81 87 ASP A O 1
ATOM 724 N N . THR A 1 88 ? -14.156 -16.312 -20.391 1 82.88 88 THR A N 1
ATOM 725 C CA . THR A 1 88 ? -15.016 -15.664 -21.375 1 82.88 88 THR A CA 1
ATOM 726 C C . THR A 1 88 ? -14.617 -14.203 -21.562 1 82.88 88 THR A C 1
ATOM 728 O O . THR A 1 88 ? -13.984 -13.617 -20.672 1 82.88 88 THR A O 1
ATOM 731 N N . LYS A 1 89 ? -14.938 -13.688 -22.75 1 86 89 LYS A N 1
ATOM 732 C CA . LYS A 1 89 ? -14.617 -12.297 -23.047 1 86 89 LYS A CA 1
ATOM 733 C C . LYS A 1 89 ? -15.242 -11.344 -22.031 1 86 89 LYS A C 1
ATOM 735 O O . LYS A 1 89 ? -14.617 -10.359 -21.641 1 86 89 LYS A O 1
ATOM 740 N N . PHE A 1 90 ? -16.391 -11.68 -21.609 1 80.94 90 PHE A N 1
ATOM 741 C CA . PHE A 1 90 ? -17.109 -10.844 -20.656 1 80.94 90 PHE A CA 1
ATOM 742 C C . PHE A 1 90 ? -16.359 -10.734 -19.344 1 80.94 90 PHE A C 1
ATOM 744 O O . PHE A 1 90 ? -16.156 -9.633 -18.828 1 80.94 90 PHE A O 1
ATOM 751 N N . PHE A 1 91 ? -15.867 -11.82 -18.891 1 84.19 91 PHE A N 1
ATOM 752 C CA . PHE A 1 91 ? -15.195 -11.812 -17.594 1 84.19 91 PHE A CA 1
ATOM 753 C C . PHE A 1 91 ? -13.797 -11.219 -17.719 1 84.19 91 PHE A C 1
ATOM 755 O O . PHE A 1 91 ? -13.297 -10.602 -16.781 1 84.19 91 PHE A O 1
ATOM 762 N N . ARG A 1 92 ? -13.312 -11.289 -18.812 1 82.94 92 ARG A N 1
ATOM 763 C CA . ARG A 1 92 ? -12.031 -10.625 -19.047 1 82.94 92 ARG A CA 1
ATOM 764 C C . ARG A 1 92 ? -12.18 -9.109 -18.969 1 82.94 92 ARG A C 1
ATOM 766 O O . ARG A 1 92 ? -11.328 -8.422 -18.391 1 82.94 92 ARG A O 1
ATOM 773 N N . PHE A 1 93 ? -13.25 -8.672 -19.531 1 83 93 PHE A N 1
ATOM 774 C CA . PHE A 1 93 ? -13.531 -7.242 -19.469 1 83 93 PHE A CA 1
ATOM 775 C C . PHE A 1 93 ? -13.859 -6.82 -18.031 1 83 93 PHE A C 1
ATOM 777 O O . PHE A 1 93 ? -13.414 -5.77 -17.578 1 83 93 PHE A O 1
ATOM 784 N N . LEU A 1 94 ? -14.57 -7.633 -17.375 1 80.94 94 LEU A N 1
ATOM 785 C CA . LEU A 1 94 ? -14.969 -7.324 -16 1 80.94 94 LEU A CA 1
ATOM 786 C C . LEU A 1 94 ? -13.75 -7.238 -15.086 1 80.94 94 LEU A C 1
ATOM 788 O O . LEU A 1 94 ? -13.727 -6.445 -14.141 1 80.94 94 LEU A O 1
ATOM 792 N N . ARG A 1 95 ? -12.742 -7.973 -15.383 1 82.12 95 ARG A N 1
ATOM 793 C CA . ARG A 1 95 ? -11.516 -7.965 -14.594 1 82.12 95 ARG A CA 1
ATOM 794 C C . ARG A 1 95 ? -10.82 -6.605 -14.664 1 82.12 95 ARG A C 1
ATOM 796 O O . ARG A 1 95 ? -10.234 -6.148 -13.688 1 82.12 95 ARG A O 1
ATOM 803 N N . VAL A 1 96 ? -10.961 -5.949 -15.75 1 78.25 96 VAL A N 1
ATOM 804 C CA . VAL A 1 96 ? -10.359 -4.629 -15.922 1 78.25 96 VAL A CA 1
ATOM 805 C C . VAL A 1 96 ? -11.047 -3.629 -14.992 1 78.25 96 VAL A C 1
ATOM 807 O O . VAL A 1 96 ? -10.391 -2.779 -14.391 1 78.25 96 VAL A O 1
ATOM 810 N N . PHE A 1 97 ? -12.297 -3.824 -14.852 1 78 97 PHE A N 1
ATOM 811 C CA . PHE A 1 97 ? -13.055 -2.918 -14 1 78 97 PHE A CA 1
ATOM 812 C C . PHE A 1 97 ? -12.656 -3.088 -12.539 1 78 97 PHE A C 1
ATOM 814 O O . PHE A 1 97 ? -12.57 -2.109 -11.789 1 78 97 PHE A O 1
ATOM 821 N N . TYR A 1 98 ? -12.406 -4.277 -12.172 1 81.06 98 TYR A N 1
ATOM 822 C CA . TYR A 1 98 ? -12.039 -4.52 -10.781 1 81.06 98 TYR A CA 1
ATOM 823 C C . TYR A 1 98 ? -10.625 -4.012 -10.5 1 81.06 98 TYR A C 1
ATOM 825 O O . TYR A 1 98 ? -10.25 -3.822 -9.336 1 81.06 98 TYR A O 1
ATOM 833 N N . PHE A 1 99 ? -9.938 -3.715 -11.555 1 78.06 99 PHE A N 1
ATOM 834 C CA . PHE A 1 99 ? -8.57 -3.236 -11.398 1 78.06 99 PHE A CA 1
ATOM 835 C C . PHE A 1 99 ? -8.539 -1.72 -11.258 1 78.06 99 PHE A C 1
ATOM 837 O O . PHE A 1 99 ? -7.57 -1.161 -10.734 1 78.06 99 PHE A O 1
ATOM 844 N N . ILE A 1 100 ? -9.539 -1.063 -11.578 1 75.88 100 ILE A N 1
ATOM 845 C CA . ILE A 1 100 ? -9.562 0.391 -11.688 1 75.88 100 ILE A CA 1
ATOM 846 C C . ILE A 1 100 ? -9.32 1.018 -10.32 1 75.88 100 ILE A C 1
ATOM 848 O O . ILE A 1 100 ? -8.539 1.963 -10.195 1 75.88 100 ILE A O 1
ATOM 852 N N . PRO A 1 101 ? -9.852 0.517 -9.234 1 75.69 101 PRO A N 1
ATOM 853 C CA . PRO A 1 101 ? -9.641 1.148 -7.926 1 75.69 101 PRO A CA 1
ATOM 854 C C . PRO A 1 101 ? -8.18 1.122 -7.484 1 75.69 101 PRO A C 1
ATOM 856 O O . PRO A 1 101 ? -7.762 1.954 -6.676 1 75.69 101 PRO A O 1
ATOM 859 N N . THR A 1 102 ? -7.453 0.155 -8.031 1 78 102 THR A N 1
ATOM 860 C CA . THR A 1 102 ? -6.043 0.052 -7.66 1 78 102 THR A CA 1
ATOM 861 C C . THR A 1 102 ? -5.254 1.241 -8.195 1 78 102 THR A C 1
ATOM 863 O O . THR A 1 102 ? -4.184 1.568 -7.68 1 78 102 THR A O 1
ATOM 866 N N . VAL A 1 103 ? -5.836 1.934 -9.156 1 77.94 103 VAL A N 1
ATOM 867 C CA . VAL A 1 103 ? -5.121 3.02 -9.82 1 77.94 103 VAL A CA 1
ATOM 868 C C . VAL A 1 103 ? -5.535 4.359 -9.211 1 77.94 103 VAL A C 1
ATOM 870 O O . VAL A 1 103 ? -4.926 5.391 -9.5 1 77.94 103 VAL A O 1
ATOM 873 N N . THR A 1 104 ? -6.41 4.34 -8.312 1 78 104 THR A N 1
ATOM 874 C CA . THR A 1 104 ? -6.918 5.578 -7.734 1 78 104 THR A CA 1
ATOM 875 C C . THR A 1 104 ? -6.133 5.949 -6.48 1 78 104 THR A C 1
ATOM 877 O O . THR A 1 104 ? -5.793 5.086 -5.672 1 78 104 THR A O 1
ATOM 880 N N . SER A 1 105 ? -5.91 7.254 -6.363 1 81.81 105 SER A N 1
ATOM 881 C CA . SER A 1 105 ? -5.219 7.777 -5.191 1 81.81 105 SER A CA 1
ATOM 882 C C . SER A 1 105 ? -6.008 7.5 -3.914 1 81.81 105 SER A C 1
ATOM 884 O O . SER A 1 105 ? -7.219 7.734 -3.865 1 81.81 105 SER A O 1
ATOM 886 N N . SER A 1 106 ? -5.27 6.953 -2.994 1 83.56 106 SER A N 1
ATOM 887 C CA . SER A 1 106 ? -5.914 6.727 -1.705 1 83.56 106 SER A CA 1
ATOM 888 C C . SER A 1 106 ? -6.371 8.039 -1.078 1 83.56 106 SER A C 1
ATOM 890 O O . SER A 1 106 ? -7.414 8.094 -0.421 1 83.56 106 SER A O 1
ATOM 892 N N . VAL A 1 107 ? -5.602 9.094 -1.337 1 85.5 107 VAL A N 1
ATOM 893 C CA . VAL A 1 107 ? -5.953 10.406 -0.803 1 85.5 107 VAL A CA 1
ATOM 894 C C . VAL A 1 107 ? -7.273 10.875 -1.417 1 85.5 107 VAL A C 1
ATOM 896 O O . VAL A 1 107 ? -8.195 11.266 -0.698 1 85.5 107 VAL A O 1
ATOM 899 N N . ALA A 1 108 ? -7.359 10.727 -2.729 1 83 108 ALA A N 1
ATOM 900 C CA . ALA A 1 108 ? -8.578 11.141 -3.422 1 83 108 ALA A CA 1
ATOM 901 C C . ALA A 1 108 ? -9.781 10.328 -2.943 1 83 108 ALA A C 1
ATOM 903 O O . ALA A 1 108 ? -10.852 10.883 -2.701 1 83 108 ALA A O 1
ATOM 904 N N . ILE A 1 109 ? -9.547 9.125 -2.754 1 84.94 109 ILE A N 1
ATOM 905 C CA . ILE A 1 109 ? -10.625 8.234 -2.35 1 84.94 109 ILE A CA 1
ATOM 906 C C . ILE A 1 109 ? -11.078 8.57 -0.93 1 84.94 109 ILE A C 1
ATOM 908 O O . ILE A 1 109 ? -12.266 8.5 -0.612 1 84.94 109 ILE A O 1
ATOM 912 N N . ASN A 1 110 ? -10.141 8.836 -0.103 1 89.62 110 ASN A N 1
ATOM 913 C CA . ASN A 1 110 ? -10.516 9.227 1.252 1 89.62 110 ASN A CA 1
ATOM 914 C C . ASN A 1 110 ? -11.367 10.492 1.253 1 89.62 110 ASN A C 1
ATOM 916 O O . ASN A 1 110 ?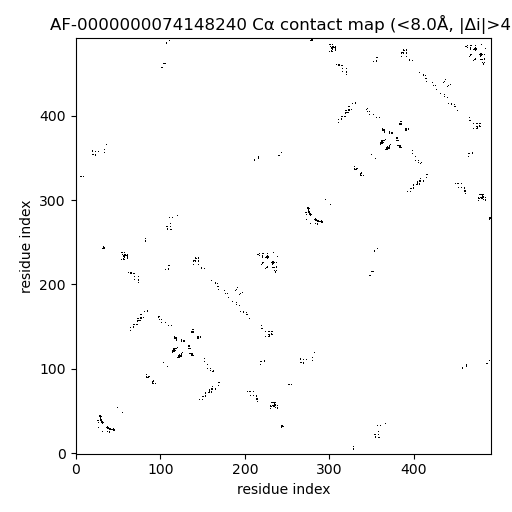 -12.297 10.625 2.049 1 89.62 110 ASN A O 1
ATOM 920 N N . PHE A 1 111 ? -11.117 11.383 0.328 1 86.19 111 PHE A N 1
ATOM 921 C CA . PHE A 1 111 ? -11.93 12.594 0.237 1 86.19 111 PHE A CA 1
ATOM 922 C C . PHE A 1 111 ? -13.32 12.281 -0.291 1 86.19 111 PHE A C 1
ATOM 924 O O . PHE A 1 111 ? -14.305 12.875 0.145 1 86.19 111 PHE A O 1
ATOM 931 N N . VAL A 1 112 ? -13.406 11.359 -1.231 1 87.19 112 VAL A N 1
ATOM 932 C CA . VAL A 1 112 ? -14.695 10.93 -1.761 1 87.19 112 VAL A CA 1
ATOM 933 C C . VAL A 1 112 ? -15.531 10.32 -0.643 1 87.19 112 VAL A C 1
ATOM 935 O O . VAL A 1 112 ? -16.719 10.633 -0.5 1 87.19 112 VAL A O 1
ATOM 938 N N . TRP A 1 113 ? -14.914 9.508 0.124 1 90.75 113 TRP A N 1
ATOM 939 C CA . TRP A 1 113 ? -15.633 8.844 1.208 1 90.75 113 TRP A CA 1
ATOM 940 C C . TRP A 1 113 ? -16 9.844 2.305 1 90.75 113 TRP A C 1
ATOM 942 O O . TRP A 1 113 ? -17.016 9.68 2.984 1 90.75 113 TRP A O 1
ATOM 952 N N . LEU A 1 114 ? -15.172 10.844 2.469 1 91.06 114 LEU A N 1
ATOM 953 C CA . LEU A 1 114 ? -15.547 11.922 3.375 1 91.06 114 LEU A CA 1
ATOM 954 C C . LEU A 1 114 ? -16.875 12.539 2.965 1 91.06 114 LEU A C 1
ATOM 956 O O . LEU A 1 114 ? -17.719 12.836 3.818 1 91.06 114 LEU A O 1
ATOM 960 N N . TRP A 1 115 ? -17.031 12.68 1.7 1 88.06 115 TRP A N 1
ATOM 961 C CA . TRP A 1 115 ? -18.281 13.195 1.183 1 88.06 115 TRP A CA 1
ATOM 962 C C . TRP A 1 115 ? -19.406 12.188 1.373 1 88.06 115 TRP A C 1
ATOM 964 O O . TRP A 1 115 ? -20.531 12.562 1.747 1 88.06 115 TRP A O 1
ATOM 974 N N . PHE A 1 116 ? -19.156 10.906 1.119 1 91.19 116 PHE A N 1
ATOM 975 C CA . PHE A 1 116 ? -20.156 9.859 1.324 1 91.19 116 PHE A CA 1
ATOM 976 C C . PHE A 1 116 ? -20.688 9.891 2.752 1 91.19 116 PHE A C 1
ATOM 978 O O . PHE A 1 116 ? -21.875 9.688 2.98 1 91.19 116 PHE A O 1
ATOM 985 N N . PHE A 1 117 ? -19.797 10.211 3.643 1 95.06 117 PHE A N 1
ATOM 986 C CA . PHE A 1 117 ? -20.109 10.062 5.062 1 95.06 117 PHE A CA 1
ATOM 987 C C . PHE A 1 117 ? -20.719 11.336 5.621 1 95.06 117 PHE A C 1
ATOM 989 O O . PHE A 1 117 ? -21.125 11.375 6.781 1 95.06 117 PHE A O 1
ATOM 996 N N . ASN A 1 118 ? -20.734 12.398 4.801 1 93 118 ASN A N 1
ATOM 997 C CA . ASN A 1 118 ? -21.312 13.641 5.293 1 93 118 ASN A CA 1
ATOM 998 C C . ASN A 1 118 ? -22.719 13.43 5.84 1 93 118 ASN A C 1
ATOM 1000 O O . ASN A 1 118 ? -23.562 12.82 5.172 1 93 118 ASN A O 1
ATOM 1004 N N . PRO A 1 119 ? -22.938 13.93 7.023 1 92.56 119 PRO A N 1
ATOM 1005 C CA . PRO A 1 119 ? -24.234 13.633 7.648 1 92.56 119 PRO A CA 1
ATOM 1006 C C . PRO A 1 119 ? -25.391 14.375 6.984 1 92.56 119 PRO A C 1
ATOM 1008 O O . PRO A 1 119 ? -26.531 13.922 7.047 1 92.56 119 PRO A O 1
ATOM 1011 N N . GLU A 1 120 ? -25.109 15.438 6.406 1 89.56 120 GLU A N 1
ATOM 1012 C CA . GLU A 1 120 ? -26.188 16.297 5.906 1 89.56 120 GLU A CA 1
ATOM 1013 C C . GLU A 1 120 ? -26.5 15.992 4.445 1 89.56 120 GLU A C 1
ATOM 1015 O O . GLU A 1 120 ? -27.656 15.891 4.062 1 89.56 120 GLU A O 1
ATOM 1020 N N . TYR A 1 121 ? -25.5 15.75 3.611 1 86.19 121 TYR A N 1
ATOM 1021 C CA . TYR A 1 121 ? -25.781 15.617 2.184 1 86.19 121 TYR A CA 1
ATOM 1022 C C . TYR A 1 121 ? -25.047 14.422 1.593 1 86.19 121 TYR A C 1
ATOM 1024 O O . TYR A 1 121 ? -25 14.258 0.372 1 86.19 121 TYR A O 1
ATOM 1032 N N . GLY A 1 122 ? -24.5 13.578 2.414 1 89.31 122 GLY A N 1
ATOM 1033 C CA . GLY A 1 122 ? -23.734 12.445 1.936 1 89.31 122 GLY A CA 1
ATOM 1034 C C . GLY A 1 122 ? -24.578 11.367 1.292 1 89.31 122 GLY A C 1
ATOM 1035 O O . GLY A 1 122 ? -25.75 11.219 1.625 1 89.31 122 GLY A O 1
ATOM 1036 N N . LEU A 1 123 ? -24.016 10.648 0.474 1 88.38 123 LEU A N 1
ATOM 1037 C CA . LEU A 1 123 ? -24.703 9.609 -0.294 1 88.38 123 LEU A CA 1
ATOM 1038 C C . LEU A 1 123 ? -25.266 8.539 0.627 1 88.38 123 LEU A C 1
ATOM 1040 O O . LEU A 1 123 ? -26.375 8.055 0.419 1 88.38 123 LEU A O 1
ATOM 1044 N N . LEU A 1 124 ? -24.516 8.133 1.618 1 91.75 124 LEU A N 1
ATOM 1045 C CA . LEU A 1 124 ? -24.938 7.008 2.453 1 91.75 124 LEU A CA 1
ATOM 1046 C C . LEU A 1 124 ? -26.188 7.348 3.242 1 91.75 124 LEU A C 1
ATOM 1048 O O . LEU A 1 124 ? -27.141 6.559 3.281 1 91.75 124 LEU A O 1
ATOM 1052 N N . ASN A 1 125 ? -26.141 8.508 3.812 1 94.25 125 ASN A N 1
ATOM 1053 C CA . ASN A 1 125 ? -27.328 8.906 4.559 1 94.25 125 ASN A CA 1
ATOM 1054 C C . ASN A 1 125 ? -28.516 9.188 3.631 1 94.25 125 ASN A C 1
ATOM 1056 O O . ASN A 1 125 ? -29.672 9 4.012 1 94.25 125 ASN A O 1
ATOM 1060 N N . THR A 1 126 ? -28.234 9.633 2.385 1 90.81 126 THR A N 1
ATOM 1061 C CA . THR A 1 126 ? -29.297 9.805 1.402 1 90.81 126 THR A CA 1
ATOM 1062 C C . THR A 1 126 ? -29.969 8.469 1.086 1 90.81 126 THR A C 1
ATOM 1064 O O . THR A 1 126 ? -31.188 8.375 1.029 1 90.81 126 THR A O 1
ATOM 1067 N N . ILE A 1 127 ? -29.234 7.461 0.922 1 90.81 127 ILE A N 1
ATOM 1068 C CA . ILE A 1 127 ? -29.75 6.121 0.645 1 90.81 127 ILE A CA 1
ATOM 1069 C C . ILE A 1 127 ? -30.531 5.609 1.85 1 90.81 127 ILE A C 1
ATOM 1071 O O . ILE A 1 127 ? -31.625 5.043 1.697 1 90.81 127 ILE A O 1
ATOM 1075 N N . LEU A 1 128 ? -29.938 5.805 3.02 1 93.06 128 LEU A N 1
ATOM 1076 C CA . LEU A 1 128 ? -30.625 5.391 4.238 1 93.06 128 LEU A CA 1
ATOM 1077 C C . LEU A 1 128 ? -31.953 6.109 4.379 1 93.06 128 LEU A C 1
ATOM 1079 O O . LEU A 1 128 ? -32.938 5.52 4.836 1 93.06 128 LEU A O 1
ATOM 1083 N N . GLY A 1 129 ? -31.953 7.379 4.016 1 92 129 GLY A N 1
ATOM 1084 C CA . GLY A 1 129 ? -33.188 8.148 4.047 1 92 129 GLY A CA 1
ATOM 1085 C C . GLY A 1 129 ? -34.281 7.57 3.17 1 92 129 GLY A C 1
ATOM 1086 O O . GLY A 1 129 ? -35.438 7.535 3.562 1 92 129 GLY A O 1
ATOM 1087 N N . PHE A 1 130 ? -33.938 7.051 2.037 1 93.12 130 PHE A N 1
ATOM 1088 C CA . PHE A 1 130 ? -34.875 6.422 1.133 1 93.12 130 PHE A CA 1
ATOM 1089 C C . PHE A 1 130 ? -35.469 5.168 1.761 1 93.12 130 PHE A C 1
ATOM 1091 O O . PHE A 1 130 ? -36.594 4.785 1.442 1 93.12 130 PHE A O 1
ATOM 1098 N N . LEU A 1 131 ? -34.75 4.617 2.672 1 93.81 131 LEU A N 1
ATOM 1099 C CA . LEU A 1 131 ? -35.219 3.396 3.334 1 93.81 131 LEU A CA 1
ATOM 1100 C C . LEU A 1 131 ? -35.812 3.713 4.695 1 93.81 131 LEU A C 1
ATOM 1102 O O . LEU A 1 131 ? -36.062 2.807 5.496 1 93.81 131 LEU A O 1
ATOM 1106 N N . TRP A 1 132 ? -35.875 4.945 4.984 1 95.25 132 TRP A N 1
ATOM 1107 C CA . TRP A 1 132 ? -36.531 5.438 6.203 1 95.25 132 TRP A CA 1
ATOM 1108 C C . TRP A 1 132 ? -35.688 5.105 7.43 1 95.25 132 TRP A C 1
ATOM 1110 O O . TRP A 1 132 ? -36.219 4.754 8.484 1 95.25 132 TRP A O 1
ATOM 1120 N N . ILE A 1 133 ? -34.469 5.09 7.262 1 94.12 133 ILE A N 1
ATOM 1121 C CA . ILE A 1 133 ? -33.531 4.887 8.359 1 94.12 133 ILE A CA 1
ATOM 1122 C C . ILE A 1 133 ? -32.938 6.23 8.789 1 94.12 133 ILE A C 1
ATOM 1124 O O . ILE A 1 133 ? -32.656 7.09 7.953 1 94.12 133 ILE A O 1
ATOM 1128 N N . LYS A 1 134 ? -32.875 6.379 10.039 1 94.81 134 LYS A N 1
ATOM 1129 C CA . LYS A 1 134 ? -32.344 7.633 10.586 1 94.81 134 LYS A CA 1
ATOM 1130 C C . LYS A 1 134 ? -30.906 7.871 10.156 1 94.81 134 LYS A C 1
ATOM 1132 O O . LYS A 1 134 ? -30.172 6.922 9.906 1 94.81 134 LYS A O 1
ATOM 1137 N N . LYS A 1 135 ? -30.578 9.156 10.18 1 95 135 LYS A N 1
ATOM 1138 C CA . LYS A 1 135 ? -29.234 9.586 9.805 1 95 135 LYS A CA 1
ATOM 1139 C C . LYS A 1 135 ? -28.188 8.992 10.734 1 95 135 LYS A C 1
ATOM 1141 O O . LYS A 1 135 ? -28.406 8.906 11.945 1 95 135 LYS A O 1
ATOM 1146 N N . ILE A 1 136 ? -27.156 8.609 10.109 1 96.19 136 ILE A N 1
ATOM 1147 C CA . ILE A 1 136 ? -26.016 8.094 10.867 1 96.19 136 ILE A CA 1
ATOM 1148 C C . ILE A 1 136 ? -24.875 9.102 10.828 1 96.19 136 ILE A C 1
ATOM 1150 O O . ILE A 1 136 ? -24.594 9.703 9.781 1 96.19 136 ILE A O 1
ATOM 1154 N N . TYR A 1 137 ? -24.25 9.367 11.969 1 97.44 137 TYR A N 1
ATOM 1155 C CA . TYR A 1 137 ? -23.062 10.211 12.055 1 97.44 137 TYR A CA 1
ATOM 1156 C C . TYR A 1 137 ? -21.781 9.383 11.93 1 97.44 137 TYR A C 1
ATOM 1158 O O . TYR A 1 137 ? -21.031 9.242 12.898 1 97.44 137 TYR A O 1
ATOM 1166 N N . TRP A 1 138 ? -21.5 9.016 10.789 1 97.75 138 TRP A N 1
ATOM 1167 C CA . TRP A 1 138 ? -20.531 7.984 10.422 1 97.75 138 TRP A CA 1
ATOM 1168 C C . TRP A 1 138 ? -19.172 8.266 11.039 1 97.75 138 TRP A C 1
ATOM 1170 O O . TRP A 1 138 ? -18.484 7.348 11.492 1 97.75 138 TRP A O 1
ATOM 1180 N N . LEU A 1 139 ? -18.781 9.562 11.062 1 97.88 139 LEU A N 1
ATOM 1181 C CA . LEU A 1 139 ? -17.406 9.867 11.445 1 97.88 139 LEU A CA 1
ATOM 1182 C C . LEU A 1 139 ? -17.359 10.57 12.805 1 97.88 139 LEU A C 1
ATOM 1184 O O . LEU A 1 139 ? -16.297 10.664 13.422 1 97.88 139 LEU A O 1
ATOM 1188 N N . THR A 1 140 ? -18.516 11.008 13.242 1 97 140 THR A N 1
ATOM 1189 C CA . THR A 1 140 ? -18.516 11.805 14.469 1 97 140 THR A CA 1
ATOM 1190 C C . THR A 1 140 ? -19.125 11.016 15.625 1 97 140 THR A C 1
ATOM 1192 O O . THR A 1 140 ? -19.062 11.453 16.781 1 97 140 THR A O 1
ATOM 1195 N N . ASP A 1 141 ? -19.703 9.891 15.352 1 97.88 141 ASP A N 1
ATOM 1196 C CA . ASP A 1 141 ? -20.141 8.961 16.391 1 97.88 141 ASP A CA 1
ATOM 1197 C C . ASP A 1 141 ? -19.047 7.973 16.75 1 97.88 141 ASP A C 1
ATOM 1199 O O . ASP A 1 141 ? -18.609 7.172 15.922 1 97.88 141 ASP A O 1
ATOM 1203 N N . SER A 1 142 ? -18.625 7.984 18 1 97.44 142 SER A N 1
ATOM 1204 C CA . SER A 1 142 ? -17.5 7.199 18.469 1 97.44 142 SER A CA 1
ATOM 1205 C C . SER A 1 142 ? -17.75 5.707 18.312 1 97.44 142 SER A C 1
ATOM 1207 O O . SER A 1 142 ? -16.812 4.914 18.219 1 97.44 142 SER A O 1
ATOM 1209 N N . LYS A 1 143 ? -18.953 5.305 18.234 1 96.81 143 LYS A N 1
ATOM 1210 C CA . LYS A 1 143 ? -19.297 3.887 18.172 1 96.81 143 LYS A CA 1
ATOM 1211 C C . LYS A 1 143 ? -19.156 3.342 16.75 1 96.81 143 LYS A C 1
ATOM 1213 O O . LYS A 1 143 ? -18.969 2.139 16.562 1 96.81 143 LYS A O 1
ATOM 1218 N N . ILE A 1 144 ? -19.25 4.246 15.773 1 97.69 144 ILE A N 1
ATOM 1219 C CA . ILE A 1 144 ? -19.328 3.723 14.414 1 97.69 144 ILE A CA 1
ATOM 1220 C C . ILE A 1 144 ? -18.156 4.266 13.594 1 97.69 144 ILE A C 1
ATOM 1222 O O . ILE A 1 144 ? -17.891 3.779 12.492 1 97.69 144 ILE A O 1
ATOM 1226 N N . ALA A 1 145 ? -17.438 5.27 14.094 1 98.56 145 ALA A N 1
ATOM 1227 C CA . ALA A 1 145 ? -16.406 5.969 13.336 1 98.56 145 ALA A CA 1
ATOM 1228 C C . ALA A 1 145 ? -15.336 5 12.852 1 98.56 145 ALA A C 1
ATOM 1230 O O . ALA A 1 145 ? -14.945 5.031 11.68 1 98.56 145 ALA A O 1
ATOM 1231 N N . LEU A 1 146 ? -14.93 4.07 13.742 1 98.56 146 LEU A N 1
ATOM 1232 C CA . LEU A 1 146 ? -13.883 3.129 13.367 1 98.56 146 LEU A CA 1
ATOM 1233 C C . LEU A 1 146 ? -14.375 2.172 12.289 1 98.56 146 LEU A C 1
ATOM 1235 O O . LEU A 1 146 ? -13.648 1.866 11.336 1 98.56 146 LEU A O 1
ATOM 1239 N N . PHE A 1 147 ? -15.555 1.748 12.445 1 98.25 147 PHE A N 1
ATOM 1240 C CA . PHE A 1 147 ? -16.141 0.863 11.438 1 98.25 147 PHE A CA 1
ATOM 1241 C C . PHE A 1 147 ? -16.281 1.581 10.102 1 98.25 147 PHE A C 1
ATOM 1243 O O . PHE A 1 147 ? -16.094 0.977 9.047 1 98.25 147 PHE A O 1
ATOM 1250 N N . SER A 1 148 ? -16.641 2.859 10.148 1 98.25 148 SER A N 1
ATOM 1251 C CA . SER A 1 148 ? -16.75 3.654 8.93 1 98.25 148 SER A CA 1
ATOM 1252 C C . SER A 1 148 ? -15.406 3.717 8.195 1 98.25 148 SER A C 1
ATOM 1254 O O . SER A 1 148 ? -15.359 3.568 6.977 1 98.25 148 SER A O 1
ATOM 1256 N N . LEU A 1 149 ? -14.352 3.906 8.969 1 98.12 149 LEU A N 1
ATOM 1257 C CA . LEU A 1 149 ? -13.023 3.881 8.359 1 98.12 149 LEU A CA 1
ATOM 1258 C C . LEU A 1 149 ? -12.711 2.498 7.805 1 98.12 149 LEU A C 1
ATOM 1260 O O . LEU A 1 149 ? -12.047 2.379 6.77 1 98.12 149 LEU A O 1
ATOM 1264 N N . ALA A 1 150 ? -13.203 1.454 8.492 1 98 150 ALA A N 1
ATOM 1265 C CA . ALA A 1 150 ? -12.984 0.085 8.031 1 98 150 ALA A CA 1
ATOM 1266 C C . ALA A 1 150 ? -13.648 -0.153 6.68 1 98 150 ALA A C 1
ATOM 1268 O O . ALA A 1 150 ? -13.109 -0.871 5.832 1 98 150 ALA A O 1
ATOM 1269 N N . LEU A 1 151 ? -14.766 0.443 6.477 1 95.12 151 LEU A N 1
ATOM 1270 C CA . LEU A 1 151 ? -15.453 0.312 5.195 1 95.12 151 LEU A CA 1
ATOM 1271 C C . LEU A 1 151 ? -14.586 0.84 4.055 1 95.12 151 LEU A C 1
ATOM 1273 O O . LEU A 1 151 ? -14.523 0.232 2.986 1 95.12 151 LEU A O 1
ATOM 1277 N N . VAL A 1 152 ? -13.969 1.957 4.312 1 93.12 152 VAL A N 1
ATOM 1278 C CA . VAL A 1 152 ? -13.078 2.551 3.32 1 93.12 152 VAL A CA 1
ATOM 1279 C C . VAL A 1 152 ? -11.906 1.611 3.047 1 93.12 152 VAL A C 1
ATOM 1281 O O . VAL A 1 152 ? -11.547 1.379 1.891 1 93.12 152 VAL A O 1
ATOM 1284 N N . GLY A 1 153 ? -11.305 1.077 4.141 1 93.38 153 GLY A N 1
ATOM 1285 C CA . GLY A 1 153 ? -10.203 0.131 4.008 1 93.38 153 GLY A CA 1
ATOM 1286 C C . GLY A 1 153 ? -10.594 -1.134 3.268 1 93.38 153 GLY A C 1
ATOM 1287 O O . GLY A 1 153 ? -9.805 -1.669 2.484 1 93.38 153 GLY A O 1
ATOM 1288 N N . MET A 1 154 ? -11.789 -1.6 3.553 1 93.5 154 MET A N 1
ATOM 1289 C CA . MET A 1 154 ? -12.273 -2.781 2.848 1 93.5 154 MET A CA 1
ATOM 1290 C C . MET A 1 154 ? -12.367 -2.52 1.349 1 93.5 154 MET A C 1
ATOM 1292 O O . MET A 1 154 ? -11.883 -3.314 0.544 1 93.5 154 MET A O 1
ATOM 1296 N N . TRP A 1 155 ? -12.922 -1.426 1.072 1 88.19 155 TRP A N 1
ATOM 1297 C CA . TRP A 1 155 ? -13.062 -1.057 -0.332 1 88.19 155 TRP A CA 1
ATOM 1298 C C . TRP A 1 155 ? -11.703 -0.96 -1.011 1 88.19 155 TRP A C 1
ATOM 1300 O O . TRP A 1 155 ? -11.5 -1.515 -2.096 1 88.19 155 TRP A O 1
ATOM 1310 N N . GLY A 1 156 ? -10.828 -0.338 -0.405 1 87.44 156 GLY A N 1
ATOM 1311 C CA . GLY A 1 156 ? -9.523 -0.078 -0.989 1 87.44 156 GLY A CA 1
ATOM 1312 C C . GLY A 1 156 ? -8.664 -1.323 -1.112 1 87.44 156 GLY A C 1
ATOM 1313 O O . GLY A 1 156 ? -7.785 -1.396 -1.973 1 87.44 156 GLY A O 1
ATOM 1314 N N . SER A 1 157 ? -8.922 -2.311 -0.344 1 90.69 157 SER A N 1
ATOM 1315 C CA . SER A 1 157 ? -8.062 -3.494 -0.295 1 90.69 157 SER A CA 1
ATOM 1316 C C . SER A 1 157 ? -8.586 -4.59 -1.222 1 90.69 157 SER A C 1
ATOM 1318 O O . SER A 1 157 ? -7.855 -5.527 -1.547 1 90.69 157 SER A O 1
ATOM 1320 N N . LEU A 1 158 ? -9.781 -4.48 -1.644 1 91.5 158 LEU A N 1
ATOM 1321 C CA . LEU A 1 158 ? -10.414 -5.559 -2.395 1 91.5 158 LEU A CA 1
ATOM 1322 C C . LEU A 1 158 ? -9.742 -5.75 -3.746 1 91.5 158 LEU A C 1
ATOM 1324 O O . LEU A 1 158 ? -9.422 -6.879 -4.133 1 91.5 158 LEU A O 1
ATOM 1328 N N . SER A 1 159 ? -9.484 -4.648 -4.383 1 85.88 159 SER A N 1
ATOM 1329 C CA . SER A 1 159 ? -9.062 -4.727 -5.777 1 85.88 159 SER A CA 1
ATOM 1330 C C . SER A 1 159 ? -7.754 -5.508 -5.91 1 85.88 159 SER A C 1
ATOM 1332 O O . SER A 1 159 ? -7.664 -6.449 -6.703 1 85.88 159 SER A O 1
ATOM 1334 N N . TYR A 1 160 ? -6.801 -5.145 -5.137 1 86.31 160 TYR A N 1
ATOM 1335 C CA . TYR A 1 160 ? -5.496 -5.793 -5.219 1 86.31 160 TYR A CA 1
ATOM 1336 C C . TYR A 1 160 ? -5.602 -7.277 -4.906 1 86.31 160 TYR A C 1
ATOM 1338 O O . TYR A 1 160 ? -5.035 -8.109 -5.613 1 86.31 160 TYR A O 1
ATOM 1346 N N . ASN A 1 161 ? -6.32 -7.605 -3.908 1 91.81 161 ASN A N 1
ATOM 1347 C CA . ASN A 1 161 ? -6.43 -8.992 -3.471 1 91.81 161 ASN A CA 1
ATOM 1348 C C . ASN A 1 161 ? -7.234 -9.828 -4.461 1 91.81 161 ASN A C 1
ATOM 1350 O O . ASN A 1 161 ? -6.961 -11.016 -4.641 1 91.81 161 ASN A O 1
ATOM 1354 N N . ILE A 1 162 ? -8.227 -9.203 -5.102 1 91.56 162 ILE A N 1
ATOM 1355 C CA . ILE A 1 162 ? -8.984 -9.898 -6.133 1 91.56 162 ILE A CA 1
ATOM 1356 C C . ILE A 1 162 ? -8.039 -10.336 -7.254 1 91.56 162 ILE A C 1
ATOM 1358 O O . ILE A 1 162 ? -8.086 -11.492 -7.691 1 91.56 162 ILE A O 1
ATOM 1362 N N . ILE A 1 163 ? -7.219 -9.438 -7.621 1 87 163 ILE A N 1
ATOM 1363 C CA . ILE A 1 163 ? -6.316 -9.711 -8.734 1 87 163 ILE A CA 1
ATOM 1364 C C . ILE A 1 163 ? -5.309 -10.789 -8.328 1 87 163 ILE A C 1
ATOM 1366 O O . ILE A 1 163 ? -5.004 -11.688 -9.117 1 87 163 ILE A O 1
ATOM 1370 N N . LEU A 1 164 ? -4.812 -10.688 -7.164 1 86.69 164 LEU A N 1
ATOM 1371 C CA . LEU A 1 164 ? -3.863 -11.68 -6.676 1 86.69 164 LEU A CA 1
ATOM 1372 C C . LEU A 1 164 ? -4.508 -13.062 -6.625 1 86.69 164 LEU A C 1
ATOM 1374 O O . LEU A 1 164 ? -3.91 -14.047 -7.07 1 86.69 164 LEU A O 1
ATOM 1378 N N . PHE A 1 165 ? -5.699 -13.156 -6.137 1 91.56 165 PHE A N 1
ATOM 1379 C CA . PHE A 1 165 ? -6.41 -14.43 -6.078 1 91.56 165 PHE A CA 1
ATOM 1380 C C . PHE A 1 165 ? -6.719 -14.938 -7.48 1 91.56 165 PHE A C 1
ATOM 1382 O O . PHE A 1 165 ? -6.652 -16.141 -7.734 1 91.56 165 PHE A O 1
ATOM 1389 N N . LEU A 1 166 ? -7.074 -14.031 -8.344 1 89.81 166 LEU A N 1
ATOM 1390 C CA . LEU A 1 166 ? -7.359 -14.422 -9.719 1 89.81 166 LEU A CA 1
ATOM 1391 C C . LEU A 1 166 ? -6.129 -15.039 -10.375 1 89.81 166 LEU A C 1
ATOM 1393 O O . LEU A 1 166 ? -6.23 -16.062 -11.047 1 89.81 166 LEU A O 1
ATOM 1397 N N . ALA A 1 167 ? -5.012 -14.352 -10.18 1 82.75 167 ALA A N 1
ATOM 1398 C CA . ALA A 1 167 ? -3.764 -14.883 -10.719 1 82.75 167 ALA A CA 1
ATOM 1399 C C . ALA A 1 167 ? -3.467 -16.266 -10.156 1 82.75 167 ALA A C 1
ATOM 1401 O O . ALA A 1 167 ? -3.02 -17.156 -10.883 1 82.75 167 ALA A O 1
ATOM 1402 N N . GLY A 1 168 ? -3.691 -16.469 -8.898 1 84.81 168 GLY A N 1
ATOM 1403 C CA . GLY A 1 168 ? -3.504 -17.766 -8.281 1 84.81 168 GLY A CA 1
ATOM 1404 C C . GLY A 1 168 ? -4.418 -18.844 -8.844 1 84.81 168 GLY A C 1
ATOM 1405 O O . GLY A 1 168 ? -3.98 -19.953 -9.109 1 84.81 168 GLY A O 1
ATOM 1406 N N . LEU A 1 169 ? -5.621 -18.531 -9.039 1 89.38 169 LEU A N 1
ATOM 1407 C CA . LEU A 1 169 ? -6.609 -19.469 -9.57 1 89.38 169 LEU A CA 1
ATOM 1408 C C . LEU A 1 169 ? -6.262 -19.875 -10.992 1 89.38 169 LEU A C 1
ATOM 1410 O O . LEU A 1 169 ? -6.426 -21.031 -11.367 1 89.38 169 LEU A O 1
ATOM 1414 N N . GLN A 1 170 ? -5.785 -18.891 -11.672 1 85 170 GLN A N 1
ATOM 1415 C CA . GLN A 1 170 ? -5.461 -19.125 -13.07 1 85 170 GLN A CA 1
ATOM 1416 C C . GLN A 1 170 ? -4.203 -19.984 -13.203 1 85 170 GLN A C 1
ATOM 1418 O O . GLN A 1 170 ? -3.965 -20.594 -14.25 1 85 170 GLN A O 1
ATOM 1423 N N . ASN A 1 171 ? -3.496 -20.047 -12.172 1 80.25 171 ASN A N 1
ATOM 1424 C CA . ASN A 1 171 ? -2.266 -20.844 -12.188 1 80.25 171 ASN A CA 1
ATOM 1425 C C . ASN A 1 171 ? -2.533 -22.297 -11.867 1 80.25 171 ASN A C 1
ATOM 1427 O O . ASN A 1 171 ? -1.647 -23.141 -12.016 1 80.25 171 ASN A O 1
ATOM 1431 N N . ILE A 1 172 ? -3.713 -22.656 -11.477 1 84.25 172 ILE A N 1
ATOM 1432 C CA . ILE A 1 172 ? -4.074 -24.047 -11.242 1 84.25 172 ILE A CA 1
ATOM 1433 C C . ILE A 1 172 ? -4.23 -24.766 -12.586 1 84.25 172 ILE A C 1
ATOM 1435 O O . ILE A 1 172 ? -5.016 -24.344 -13.438 1 84.25 172 ILE A O 1
ATOM 1439 N N . PRO A 1 173 ? -3.48 -25.797 -12.766 1 85.19 173 PRO A N 1
ATOM 1440 C CA . PRO A 1 173 ? -3.562 -26.516 -14.039 1 85.19 173 PRO A CA 1
ATOM 1441 C C . PRO A 1 173 ? -4.98 -26.953 -14.375 1 85.19 173 PRO A C 1
ATOM 1443 O O . PRO A 1 173 ? -5.723 -27.391 -13.492 1 85.19 173 PRO A O 1
ATOM 1446 N N . SER A 1 174 ? -5.277 -26.906 -15.609 1 86.44 174 SER A N 1
ATOM 1447 C CA . SER A 1 174 ? -6.613 -27.25 -16.078 1 86.44 174 SER A CA 1
ATOM 1448 C C . SER A 1 174 ? -6.902 -28.734 -15.906 1 86.44 174 SER A C 1
ATOM 1450 O O . SER A 1 174 ? -8.062 -29.141 -15.867 1 86.44 174 SER A O 1
ATOM 1452 N N . THR A 1 175 ? -5.871 -29.469 -15.789 1 89.12 175 THR A N 1
ATOM 1453 C CA . THR A 1 175 ? -6.016 -30.906 -15.656 1 89.12 175 THR A CA 1
ATOM 1454 C C . THR A 1 175 ? -6.809 -31.25 -14.398 1 89.12 175 THR A C 1
ATOM 1456 O O . THR A 1 175 ? -7.551 -32.25 -14.383 1 89.12 175 THR A O 1
ATOM 1459 N N . TYR A 1 176 ? -6.641 -30.453 -13.414 1 88.5 176 TYR A N 1
ATOM 1460 C CA . TYR A 1 176 ? -7.387 -30.688 -12.18 1 88.5 176 TYR A CA 1
ATOM 1461 C C . TYR A 1 176 ? -8.883 -30.5 -12.406 1 88.5 176 TYR A C 1
ATOM 1463 O O . TYR A 1 176 ? -9.688 -31.297 -11.906 1 88.5 176 TYR A O 1
ATOM 1471 N N . TYR A 1 177 ? -9.203 -29.578 -13.156 1 86.88 177 TYR A N 1
ATOM 1472 C CA . TYR A 1 177 ? -10.609 -29.266 -13.422 1 86.88 177 TYR A CA 1
ATOM 1473 C C . TYR A 1 177 ? -11.219 -30.266 -14.391 1 86.88 177 TYR A C 1
ATOM 1475 O O . TYR A 1 177 ? -12.375 -30.656 -14.242 1 86.88 177 TYR A O 1
ATOM 1483 N N . GLU A 1 178 ? -10.445 -30.641 -15.336 1 89.69 178 GLU A N 1
ATOM 1484 C CA . GLU A 1 178 ? -10.891 -31.641 -16.297 1 89.69 178 GLU A CA 1
ATOM 1485 C C . GLU A 1 178 ? -11.148 -33 -15.617 1 89.69 178 GLU A C 1
ATOM 1487 O O . GLU A 1 178 ? -12.164 -33.625 -15.867 1 89.69 178 GLU A O 1
ATOM 1492 N N . ALA A 1 179 ? -10.25 -33.375 -14.805 1 92.44 179 ALA A N 1
ATOM 1493 C CA . ALA A 1 179 ? -10.398 -34.594 -14.055 1 92.44 179 ALA A CA 1
ATOM 1494 C C . ALA A 1 179 ? -11.625 -34.562 -13.156 1 92.44 179 ALA A C 1
ATOM 1496 O O . ALA A 1 179 ? -12.359 -35.562 -13.055 1 92.44 179 ALA A O 1
ATOM 1497 N N . ALA A 1 180 ? -11.82 -33.5 -12.555 1 92.38 180 ALA A N 1
ATOM 1498 C CA . ALA A 1 180 ? -12.969 -33.344 -11.664 1 92.38 180 ALA A CA 1
ATOM 1499 C C . ALA A 1 180 ? -14.273 -33.406 -12.445 1 92.38 180 ALA A C 1
ATOM 1501 O O . ALA A 1 180 ? -15.258 -33.969 -11.969 1 92.38 180 ALA A O 1
ATOM 1502 N N . SER A 1 181 ? -14.25 -32.781 -13.586 1 89.75 181 SER A N 1
ATOM 1503 C CA . SER A 1 181 ? -15.43 -32.812 -14.438 1 89.75 181 SER A CA 1
ATOM 1504 C C . SER A 1 181 ? -15.758 -34.25 -14.883 1 89.75 181 SER A C 1
ATOM 1506 O O . SER A 1 181 ? -16.922 -34.625 -14.93 1 89.75 181 SER A O 1
ATOM 1508 N N . LEU A 1 182 ? -14.766 -34.938 -15.172 1 93.44 182 LEU A N 1
ATOM 1509 C CA . LEU A 1 182 ? -14.938 -36.312 -15.57 1 93.44 182 LEU A CA 1
ATOM 1510 C C . LEU A 1 182 ? -15.523 -37.156 -14.43 1 93.44 182 LEU A C 1
ATOM 1512 O O . LEU A 1 182 ? -16.297 -38.094 -14.664 1 93.44 182 LEU A O 1
ATOM 1516 N N . ASP A 1 183 ? -15.258 -36.812 -13.219 1 93.75 183 ASP A N 1
ATOM 1517 C CA . ASP A 1 183 ? -15.742 -37.5 -12.023 1 93.75 183 ASP A CA 1
ATOM 1518 C C . ASP A 1 183 ? -17.125 -37 -11.617 1 93.75 183 ASP A C 1
ATOM 1520 O O . ASP A 1 183 ? -17.703 -37.469 -10.641 1 93.75 183 ASP A O 1
ATOM 1524 N N . GLY A 1 184 ? -17.641 -36.062 -12.344 1 93.12 184 GLY A N 1
ATOM 1525 C CA . GLY A 1 184 ? -18.969 -35.531 -12.062 1 93.12 184 GLY A CA 1
ATOM 1526 C C . GLY A 1 184 ? -18.969 -34.562 -10.891 1 93.12 184 GLY A C 1
ATOM 1527 O O . GLY A 1 184 ? -20 -34.406 -10.227 1 93.12 184 GLY A O 1
ATOM 1528 N N . ALA A 1 185 ? -17.828 -34.062 -10.602 1 92.44 185 ALA A N 1
ATOM 1529 C CA . ALA A 1 185 ? -17.734 -33.125 -9.484 1 92.44 185 ALA A CA 1
ATOM 1530 C C . ALA A 1 185 ? -18.547 -31.859 -9.758 1 92.44 185 ALA A C 1
ATOM 1532 O O . ALA A 1 185 ? -18.562 -31.359 -10.891 1 92.44 185 ALA A O 1
ATOM 1533 N N . THR A 1 186 ? -19.219 -31.422 -8.656 1 92.69 186 THR A N 1
ATOM 1534 C CA . THR A 1 186 ? -19.953 -30.172 -8.766 1 92.69 186 THR A CA 1
ATOM 1535 C C . THR A 1 186 ? -19.031 -28.969 -8.586 1 92.69 186 THR A C 1
ATOM 1537 O O . THR A 1 186 ? -17.875 -29.141 -8.188 1 92.69 186 THR A O 1
ATOM 1540 N N . LYS A 1 187 ? -19.547 -27.797 -8.867 1 88.56 187 LYS A N 1
ATOM 1541 C CA . LYS A 1 187 ? -18.766 -26.578 -8.695 1 88.56 187 LYS A CA 1
ATOM 1542 C C . LYS A 1 187 ? -18.359 -26.375 -7.238 1 88.56 187 LYS A C 1
ATOM 1544 O O . LYS A 1 187 ? -17.266 -25.891 -6.953 1 88.56 187 LYS A O 1
ATOM 1549 N N . LYS A 1 188 ? -19.266 -26.703 -6.418 1 91.69 188 LYS A N 1
ATOM 1550 C CA . LYS A 1 188 ? -18.969 -26.594 -4.992 1 91.69 188 LYS A CA 1
ATOM 1551 C C . LYS A 1 188 ? -17.859 -27.578 -4.594 1 91.69 188 LYS A C 1
ATOM 1553 O O . LYS A 1 188 ? -16.984 -27.234 -3.785 1 91.69 188 LYS A O 1
ATOM 1558 N N . ASP A 1 189 ? -17.922 -28.75 -5.223 1 92.81 189 ASP A N 1
ATOM 1559 C CA . ASP A 1 189 ? -16.875 -29.75 -4.977 1 92.81 189 ASP A CA 1
ATOM 1560 C C . ASP A 1 189 ? -15.508 -29.234 -5.441 1 92.81 189 ASP A C 1
ATOM 1562 O O . ASP A 1 189 ? -14.516 -29.359 -4.727 1 92.81 189 ASP A O 1
ATOM 1566 N N . ILE A 1 190 ? -15.555 -28.656 -6.562 1 92.19 190 ILE A N 1
ATOM 1567 C CA . ILE A 1 190 ? -14.32 -28.172 -7.16 1 92.19 190 ILE A CA 1
ATOM 1568 C C . ILE A 1 190 ? -13.75 -27.031 -6.309 1 92.19 190 ILE A C 1
ATOM 1570 O O . ILE A 1 190 ? -12.547 -27 -6.039 1 92.19 190 ILE A O 1
ATOM 1574 N N . LEU A 1 191 ? -14.625 -26.156 -5.816 1 92.06 191 LEU A N 1
ATOM 1575 C CA . LEU A 1 191 ? -14.203 -25.016 -5.016 1 92.06 191 LEU A CA 1
ATOM 1576 C C . LEU A 1 191 ? -13.586 -25.469 -3.701 1 92.06 191 LEU A C 1
ATOM 1578 O O . LEU A 1 191 ? -12.477 -25.047 -3.354 1 92.06 191 LEU A O 1
ATOM 1582 N N . PHE A 1 192 ? -14.211 -26.375 -3.012 1 93.19 192 PHE A N 1
ATOM 1583 C CA . PHE A 1 192 ? -13.828 -26.703 -1.644 1 93.19 192 PHE A CA 1
ATOM 1584 C C . PHE A 1 192 ? -12.766 -27.797 -1.625 1 93.19 192 PHE A C 1
ATOM 1586 O O . PHE A 1 192 ? -11.914 -27.828 -0.733 1 93.19 192 PHE A O 1
ATOM 1593 N N . HIS A 1 193 ? -12.711 -28.625 -2.676 1 93.25 193 HIS A N 1
ATOM 1594 C CA . HIS A 1 193 ? -11.836 -29.781 -2.602 1 93.25 193 HIS A CA 1
ATOM 1595 C C . HIS A 1 193 ? -10.656 -29.641 -3.561 1 93.25 193 HIS A C 1
ATOM 1597 O O . HIS A 1 193 ? -9.68 -30.391 -3.469 1 93.25 193 HIS A O 1
ATOM 1603 N N . ILE A 1 194 ? -10.656 -28.688 -4.438 1 92.12 194 ILE A N 1
ATOM 1604 C CA . ILE A 1 194 ? -9.562 -28.516 -5.383 1 92.12 194 ILE A CA 1
ATOM 1605 C C . ILE A 1 194 ? -9.008 -27.094 -5.277 1 92.12 194 ILE A C 1
ATOM 1607 O O . ILE A 1 194 ? -7.887 -26.891 -4.801 1 92.12 194 ILE A O 1
ATOM 1611 N N . ALA A 1 195 ? -9.867 -26.109 -5.543 1 91.5 195 ALA A N 1
ATOM 1612 C CA . ALA A 1 195 ? -9.406 -24.719 -5.602 1 91.5 195 ALA A CA 1
ATOM 1613 C C . ALA A 1 195 ? -8.898 -24.25 -4.238 1 91.5 195 ALA A C 1
ATOM 1615 O O . ALA A 1 195 ? -7.762 -23.797 -4.121 1 91.5 195 ALA A O 1
ATOM 1616 N N . LEU A 1 196 ? -9.688 -24.391 -3.217 1 93.12 196 LEU A N 1
ATOM 1617 C CA . LEU A 1 196 ? -9.352 -23.859 -1.895 1 93.12 196 LEU A CA 1
ATOM 1618 C C . LEU A 1 196 ? -8.07 -24.5 -1.367 1 93.12 196 LEU A C 1
ATOM 1620 O O . LEU A 1 196 ? -7.152 -23.781 -0.946 1 93.12 196 LEU A O 1
ATOM 1624 N N . PRO A 1 197 ? -7.941 -25.812 -1.449 1 92.56 197 PRO A N 1
ATOM 1625 C CA . PRO A 1 197 ? -6.699 -26.422 -0.985 1 92.56 197 PRO A CA 1
ATOM 1626 C C . PRO A 1 197 ? -5.48 -25.984 -1.794 1 92.56 197 PRO A C 1
ATOM 1628 O O . PRO A 1 197 ? -4.414 -25.734 -1.227 1 92.56 197 PRO A O 1
ATOM 1631 N N . LEU A 1 198 ? -5.641 -25.891 -3.092 1 90.12 198 LEU A N 1
ATOM 1632 C CA . LEU A 1 198 ? -4.52 -25.516 -3.945 1 90.12 198 LEU A CA 1
ATOM 1633 C C . LEU A 1 198 ? -4.18 -24.047 -3.773 1 90.12 198 LEU A C 1
ATOM 1635 O O . LEU A 1 198 ? -3.047 -23.625 -4.039 1 90.12 198 LEU A O 1
ATOM 1639 N N . MET A 1 199 ? -5.133 -23.281 -3.244 1 92.44 199 MET A N 1
ATOM 1640 C CA . MET A 1 199 ? -4.957 -21.844 -3.086 1 92.44 199 MET A CA 1
ATOM 1641 C C . MET A 1 199 ? -4.457 -21.5 -1.687 1 92.44 199 MET A C 1
ATOM 1643 O O . MET A 1 199 ? -4.168 -20.344 -1.388 1 92.44 199 MET A O 1
ATOM 1647 N N . THR A 1 200 ? -4.277 -22.422 -0.806 1 90.75 200 THR A N 1
ATOM 1648 C CA . THR A 1 200 ? -3.953 -22.203 0.6 1 90.75 200 THR A CA 1
ATOM 1649 C C . THR A 1 200 ? -2.699 -21.344 0.739 1 90.75 200 THR A C 1
ATOM 1651 O O . THR A 1 200 ? -2.658 -20.422 1.558 1 90.75 200 THR A O 1
ATOM 1654 N N . PRO A 1 201 ? -1.666 -21.531 -0.06 1 83.44 201 PRO A N 1
ATOM 1655 C CA . PRO A 1 201 ? -0.479 -20.688 0.088 1 83.44 201 PRO A CA 1
ATOM 1656 C C . PRO A 1 201 ? -0.755 -19.219 -0.238 1 83.44 201 PRO A C 1
ATOM 1658 O O . PRO A 1 201 ? -0.273 -18.328 0.463 1 83.44 201 PRO A O 1
ATOM 1661 N N . ILE A 1 202 ? -1.489 -19.016 -1.275 1 87.38 202 ILE A N 1
ATOM 1662 C CA . ILE A 1 202 ? -1.802 -17.656 -1.67 1 87.38 202 ILE A CA 1
ATOM 1663 C C . ILE A 1 202 ? -2.746 -17.031 -0.648 1 87.38 202 ILE A C 1
ATOM 1665 O O . ILE A 1 202 ? -2.625 -15.844 -0.325 1 87.38 202 ILE A O 1
ATOM 1669 N N . ILE A 1 203 ? -3.699 -17.812 -0.133 1 93.19 203 ILE A N 1
ATOM 1670 C CA . ILE A 1 203 ? -4.633 -17.312 0.874 1 93.19 203 ILE A CA 1
ATOM 1671 C C . ILE A 1 203 ? -3.869 -16.906 2.131 1 93.19 203 ILE A C 1
ATOM 1673 O O . ILE A 1 203 ? -4.141 -15.859 2.717 1 93.19 203 ILE A O 1
ATOM 1677 N N . PHE A 1 204 ? -2.949 -17.703 2.471 1 88.75 204 PHE A N 1
ATOM 1678 C CA . PHE A 1 204 ? -2.131 -17.391 3.637 1 88.75 204 PHE A CA 1
ATOM 1679 C C . PHE A 1 204 ? -1.345 -16.109 3.42 1 88.75 204 PHE A C 1
ATOM 1681 O O . PHE A 1 204 ? -1.246 -15.273 4.32 1 88.75 204 PHE A O 1
ATOM 1688 N N . PHE A 1 205 ? -0.798 -16 2.246 1 84.44 205 PHE A N 1
ATOM 1689 C CA . PHE A 1 205 ? -0.046 -14.797 1.907 1 84.44 205 PHE A CA 1
ATOM 1690 C C . PHE A 1 205 ? -0.938 -13.562 1.979 1 84.44 205 PHE A C 1
ATOM 1692 O O . PHE A 1 205 ? -0.574 -12.562 2.602 1 84.44 205 PHE A O 1
ATOM 1699 N N . VAL A 1 206 ? -2.084 -13.633 1.396 1 91.56 206 VAL A N 1
ATOM 1700 C CA . VAL A 1 206 ? -3.023 -12.516 1.366 1 91.56 206 VAL A CA 1
ATOM 1701 C C . VAL A 1 206 ? -3.467 -12.18 2.787 1 91.56 206 VAL A C 1
ATOM 1703 O O . VAL A 1 206 ? -3.557 -11 3.15 1 91.56 206 VAL A O 1
ATOM 1706 N N . LEU A 1 207 ? -3.697 -13.219 3.529 1 94.31 207 LEU A N 1
ATOM 1707 C CA . LEU A 1 207 ? -4.141 -13.031 4.906 1 94.31 207 LEU A CA 1
ATOM 1708 C C . LE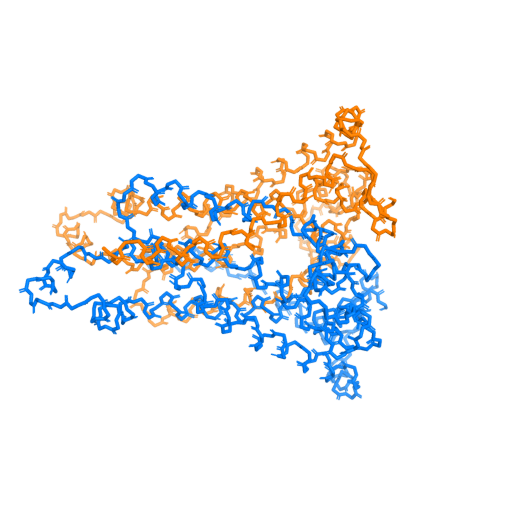U A 1 207 ? -3.09 -12.273 5.715 1 94.31 207 LEU A C 1
ATOM 1710 O O . LEU A 1 207 ? -3.41 -11.289 6.387 1 94.31 207 LEU A O 1
ATOM 1714 N N . ILE A 1 208 ? -1.888 -12.672 5.637 1 89.31 208 ILE A N 1
ATOM 1715 C CA . ILE A 1 208 ? -0.802 -12.07 6.402 1 89.31 208 ILE A CA 1
ATOM 1716 C C . ILE A 1 208 ? -0.582 -10.633 5.934 1 89.31 208 ILE A C 1
ATOM 1718 O O . ILE A 1 208 ? -0.494 -9.711 6.75 1 89.31 208 ILE A O 1
ATOM 1722 N N . MET A 1 209 ? -0.517 -10.484 4.664 1 87.12 209 MET A N 1
ATOM 1723 C CA . MET A 1 209 ? -0.284 -9.156 4.117 1 87.12 209 MET A CA 1
ATOM 1724 C C . MET A 1 209 ? -1.432 -8.211 4.469 1 87.12 209 MET A C 1
ATOM 1726 O O . MET A 1 209 ? -1.217 -7.023 4.699 1 87.12 209 MET A O 1
ATOM 1730 N N . GLN A 1 210 ? -2.605 -8.75 4.508 1 94.12 210 GLN A N 1
ATOM 1731 C CA . GLN A 1 210 ? -3.766 -7.938 4.848 1 94.12 210 GLN A CA 1
ATOM 1732 C C . GLN A 1 210 ? -3.75 -7.543 6.32 1 94.12 210 GLN A C 1
ATOM 1734 O O . GLN A 1 210 ? -4.164 -6.438 6.68 1 94.12 210 GLN A O 1
ATOM 1739 N N . ILE A 1 211 ? -3.375 -8.508 7.172 1 94.75 211 ILE A N 1
ATOM 1740 C CA . ILE A 1 211 ? -3.232 -8.195 8.594 1 94.75 211 ILE A CA 1
ATOM 1741 C C . ILE A 1 211 ? -2.215 -7.07 8.773 1 94.75 211 ILE A C 1
ATOM 1743 O O . ILE A 1 211 ? -2.488 -6.078 9.453 1 94.75 211 ILE A O 1
ATOM 1747 N N . ILE A 1 212 ? -1.142 -7.18 8.148 1 89.81 212 ILE A N 1
ATOM 1748 C CA . ILE A 1 212 ? -0.075 -6.188 8.25 1 89.81 212 ILE A CA 1
ATOM 1749 C C . ILE A 1 212 ? -0.573 -4.84 7.746 1 89.81 212 ILE A C 1
ATOM 1751 O O . ILE A 1 212 ? -0.428 -3.82 8.43 1 89.81 212 ILE A O 1
ATOM 1755 N N . SER A 1 213 ? -1.184 -4.855 6.605 1 90.94 213 SER A N 1
ATOM 1756 C CA . SER A 1 213 ? -1.679 -3.621 6.008 1 90.94 213 SER A CA 1
ATOM 1757 C C . SER A 1 213 ? -2.727 -2.957 6.895 1 90.94 213 SER A C 1
ATOM 1759 O O . SER A 1 213 ? -2.766 -1.73 7.004 1 90.94 213 SER A O 1
ATOM 1761 N N . SER A 1 214 ? -3.541 -3.729 7.535 1 95.5 214 SER A N 1
ATOM 1762 C CA . SER A 1 214 ? -4.605 -3.195 8.375 1 95.5 214 SER A CA 1
ATOM 1763 C C . SER A 1 214 ? -4.039 -2.566 9.648 1 95.5 214 SER A C 1
ATOM 1765 O O . SER A 1 214 ? -4.516 -1.52 10.094 1 95.5 214 SER A O 1
ATOM 1767 N N . VAL A 1 215 ? -3.094 -3.184 10.203 1 92.56 215 VAL A N 1
ATOM 1768 C CA . VAL A 1 215 ? -2.496 -2.668 11.422 1 92.56 215 VAL A CA 1
ATOM 1769 C C . VAL A 1 215 ? -1.736 -1.376 11.125 1 92.56 215 VAL A C 1
ATOM 1771 O O . VAL A 1 215 ? -1.61 -0.507 11.992 1 92.56 215 VAL A O 1
ATOM 1774 N N . GLN A 1 216 ? -1.389 -1.185 9.891 1 90.06 216 GLN A N 1
ATOM 1775 C CA . GLN A 1 216 ? -0.554 -0.046 9.523 1 90.06 216 GLN A CA 1
ATOM 1776 C C . GLN A 1 216 ? -1.396 1.087 8.945 1 90.06 216 GLN A C 1
ATOM 1778 O O . GLN A 1 216 ? -0.854 2.076 8.445 1 90.06 216 GLN A O 1
ATOM 1783 N N . MET A 1 217 ? -2.643 0.897 9.023 1 90.81 217 MET A N 1
ATOM 1784 C CA . MET A 1 217 ? -3.527 1.899 8.43 1 90.81 217 MET A CA 1
ATOM 1785 C C . MET A 1 217 ? -3.312 3.262 9.086 1 90.81 217 MET A C 1
ATOM 1787 O O . MET A 1 217 ? -3.25 3.369 10.305 1 90.81 217 MET A O 1
ATOM 1791 N N . PHE A 1 218 ? -3.186 4.363 8.242 1 91.5 218 PHE A N 1
ATOM 1792 C CA . PHE A 1 218 ? -2.883 5.695 8.75 1 91.5 218 PHE A CA 1
ATOM 1793 C C . PHE A 1 218 ? -3.697 6.754 8.016 1 91.5 218 PHE A C 1
ATOM 1795 O O . PHE A 1 218 ? -4.375 7.57 8.641 1 91.5 218 PHE A O 1
ATOM 1802 N N . GLU A 1 219 ? -3.775 6.688 6.699 1 89.81 219 GLU A N 1
ATOM 1803 C CA . GLU A 1 219 ? -4.242 7.781 5.848 1 89.81 219 GLU A CA 1
ATOM 1804 C C . GLU A 1 219 ? -5.703 8.117 6.133 1 89.81 219 GLU A C 1
ATOM 1806 O O . GLU A 1 219 ? -6.066 9.289 6.25 1 89.81 219 GLU A O 1
ATOM 1811 N N . SER A 1 220 ? -6.5 7.086 6.297 1 94.56 220 SER A N 1
ATOM 1812 C CA . SER A 1 220 ? -7.922 7.312 6.527 1 94.56 220 SER A CA 1
ATOM 1813 C C . SER A 1 220 ? -8.164 7.996 7.867 1 94.56 220 SER A C 1
ATOM 1815 O O . SER A 1 220 ? -9.008 8.891 7.973 1 94.56 220 SER A O 1
ATOM 1817 N N . VAL A 1 221 ? -7.426 7.598 8.875 1 96.56 221 VAL A N 1
ATOM 1818 C CA . VAL A 1 221 ? -7.543 8.227 10.188 1 96.56 221 VAL A CA 1
ATOM 1819 C C . VAL A 1 221 ? -7.105 9.688 10.109 1 96.56 221 VAL A C 1
ATOM 1821 O O . VAL A 1 221 ? -7.801 10.578 10.602 1 96.56 221 VAL A O 1
ATOM 1824 N N . PHE A 1 222 ? -6.055 9.906 9.453 1 93.62 222 PHE A N 1
ATOM 1825 C CA . PHE A 1 222 ? -5.465 11.242 9.367 1 93.62 222 PHE A CA 1
ATOM 1826 C C . PHE A 1 222 ? -6.383 12.188 8.602 1 93.62 222 PHE A C 1
ATOM 1828 O O . PHE A 1 222 ? -6.613 13.32 9.031 1 93.62 222 PHE A O 1
ATOM 1835 N N . ILE A 1 223 ? -6.922 11.742 7.535 1 91.56 223 ILE A N 1
ATOM 1836 C CA . ILE A 1 223 ? -7.668 12.617 6.633 1 91.56 223 ILE A CA 1
ATOM 1837 C C . ILE A 1 223 ? -9.094 12.789 7.152 1 91.56 223 ILE A C 1
ATOM 1839 O O . ILE A 1 223 ? -9.648 13.891 7.102 1 91.56 223 ILE A O 1
ATOM 1843 N N . MET A 1 224 ? -9.68 11.766 7.777 1 95 224 MET A N 1
ATOM 1844 C CA . MET A 1 224 ? -11.125 11.789 7.953 1 95 224 MET A CA 1
ATOM 1845 C C . MET A 1 224 ? -11.492 12.102 9.406 1 95 224 MET A C 1
ATOM 1847 O O . MET A 1 224 ? -12.461 12.812 9.664 1 95 224 MET A O 1
ATOM 1851 N N . THR A 1 225 ? -10.695 11.586 10.344 1 96.62 225 THR A N 1
ATOM 1852 C CA . THR A 1 225 ? -11.195 11.695 11.711 1 96.62 225 THR A CA 1
ATOM 1853 C C . THR A 1 225 ? -10.148 12.336 12.617 1 96.62 225 THR A C 1
ATOM 1855 O O . THR A 1 225 ? -10.469 12.766 13.734 1 96.62 225 THR A O 1
ATOM 1858 N N . ARG A 1 226 ? -8.883 12.289 12.148 1 95.75 226 ARG A N 1
ATOM 1859 C CA . ARG A 1 226 ? -7.766 12.758 12.961 1 95.75 226 ARG A CA 1
ATOM 1860 C C . ARG A 1 226 ? -7.777 12.094 14.336 1 95.75 226 ARG A C 1
ATOM 1862 O O . ARG A 1 226 ? -7.547 12.75 15.352 1 95.75 226 ARG A O 1
ATOM 1869 N N . GLY A 1 227 ? -8.211 10.891 14.359 1 96.75 227 GLY A N 1
ATOM 1870 C CA . GLY A 1 227 ? -8.195 10.094 15.578 1 96.75 227 GLY A CA 1
ATOM 1871 C C . GLY A 1 227 ? -9.484 10.188 16.375 1 96.75 227 GLY A C 1
ATOM 1872 O O . GLY A 1 227 ? -9.68 9.453 17.344 1 96.75 227 GLY A O 1
ATOM 1873 N N . GLY A 1 228 ? -10.398 11.047 15.945 1 96.94 228 GLY A N 1
ATOM 1874 C CA . GLY A 1 228 ? -11.617 11.281 16.703 1 96.94 228 GLY A CA 1
ATOM 1875 C C . GLY A 1 228 ? -12.781 10.43 16.25 1 96.94 228 GLY A C 1
ATOM 1876 O O . GLY A 1 228 ? -12.641 9.609 15.344 1 96.94 228 GLY A O 1
ATOM 1877 N N . PRO A 1 229 ? -13.93 10.703 16.938 1 97.06 229 PRO A N 1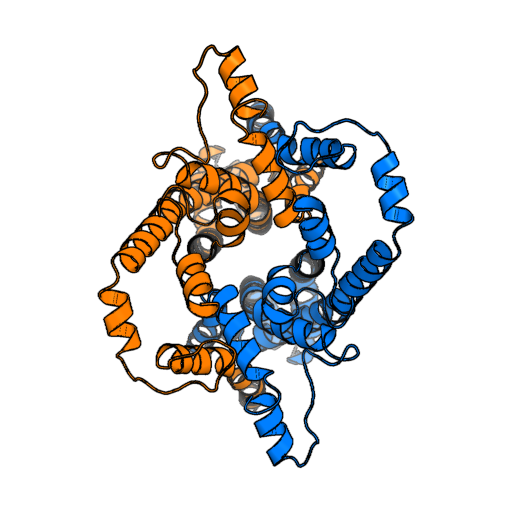
ATOM 1878 C CA . PRO A 1 229 ? -14.148 11.508 18.141 1 97.06 229 PRO A CA 1
ATOM 1879 C C . PRO A 1 229 ? -13.398 10.969 19.359 1 97.06 229 PRO A C 1
ATOM 1881 O O . PRO A 1 229 ? -13.273 9.75 19.531 1 97.06 229 PRO A O 1
ATOM 1884 N N . GLY A 1 230 ? -12.922 11.93 20.156 1 96.75 230 GLY A N 1
ATOM 1885 C CA . GLY A 1 230 ? -12.039 11.438 21.188 1 96.75 230 GLY A CA 1
ATOM 1886 C C . GLY A 1 230 ? -10.859 10.656 20.641 1 96.75 230 GLY A C 1
ATOM 1887 O O . GLY A 1 230 ? -10.102 11.156 19.812 1 96.75 230 GLY A O 1
ATOM 1888 N N . TYR A 1 231 ? -10.805 9.336 21.078 1 97.69 231 TYR A N 1
ATOM 1889 C CA . TYR A 1 231 ? -9.742 8.461 20.594 1 97.69 231 TYR A CA 1
ATOM 1890 C C . TYR A 1 231 ? -10.32 7.211 19.938 1 97.69 231 TYR A C 1
ATOM 1892 O O . TYR A 1 231 ? -9.633 6.188 19.828 1 97.69 231 TYR A O 1
ATOM 1900 N N . SER A 1 232 ? -11.523 7.375 19.391 1 98.06 232 SER A N 1
ATOM 1901 C CA . SER A 1 232 ? -12.266 6.203 18.938 1 98.06 232 SER A CA 1
ATOM 1902 C C . SER A 1 232 ? -11.664 5.641 17.656 1 98.06 232 SER A C 1
ATOM 1904 O O . SER A 1 232 ? -11.914 4.488 17.297 1 98.06 232 SER A O 1
ATOM 1906 N N . THR A 1 233 ? -10.875 6.48 16.953 1 98.38 233 THR A N 1
ATOM 1907 C CA . THR A 1 233 ? -10.258 6 15.719 1 98.38 233 THR A CA 1
ATOM 1908 C C . THR A 1 233 ? -8.742 6.148 15.781 1 98.38 233 THR A C 1
ATOM 1910 O O . THR A 1 233 ? -8.062 6.082 14.758 1 98.38 233 THR A O 1
ATOM 1913 N N . TYR A 1 234 ? -8.281 6.402 17.016 1 97.62 234 TYR A N 1
ATOM 1914 C CA . TYR A 1 234 ? -6.84 6.508 17.219 1 97.62 234 TYR A CA 1
ATOM 1915 C C . TYR A 1 234 ? -6.164 5.152 17.078 1 97.62 234 TYR A C 1
ATOM 1917 O O . TYR A 1 234 ? -6.316 4.277 17.938 1 97.62 234 TYR A O 1
ATOM 1925 N N . THR A 1 235 ? -5.434 4.977 15.984 1 96.94 235 THR A N 1
ATOM 1926 C CA . THR A 1 235 ? -4.75 3.719 15.719 1 96.94 235 THR A CA 1
ATOM 1927 C C . THR A 1 235 ? -3.283 3.801 16.141 1 96.94 235 THR A C 1
ATOM 1929 O O . THR A 1 235 ? -2.789 4.879 16.469 1 96.94 235 THR A O 1
ATOM 1932 N N . LEU A 1 236 ? -2.605 2.676 16.141 1 93.31 236 LEU A N 1
ATOM 1933 C CA . LEU A 1 236 ? -1.216 2.604 16.578 1 93.31 236 LEU A CA 1
ATOM 1934 C C . LEU A 1 236 ? -0.326 3.484 15.703 1 93.31 236 LEU A C 1
ATOM 1936 O O . LEU A 1 236 ? 0.538 4.199 16.219 1 93.31 236 LEU A O 1
ATOM 1940 N N . VAL A 1 237 ? -0.54 3.473 14.445 1 92.19 237 VAL A N 1
ATOM 1941 C CA . VAL A 1 237 ? 0.313 4.227 13.531 1 92.19 237 VAL A CA 1
ATOM 1942 C C . VAL A 1 237 ? 0.029 5.723 13.68 1 92.19 237 VAL A C 1
ATOM 1944 O O . VAL A 1 237 ? 0.947 6.543 13.617 1 92.19 237 VAL A O 1
ATOM 1947 N N . TYR A 1 238 ? -1.226 6.043 13.867 1 94 238 TYR A N 1
ATOM 1948 C CA . TYR A 1 238 ? -1.554 7.445 14.117 1 94 238 TYR A CA 1
ATOM 1949 C C . TYR A 1 238 ? -0.95 7.918 15.438 1 94 238 TYR A C 1
ATOM 1951 O O . TYR A 1 238 ? -0.511 9.062 15.547 1 94 238 TYR A O 1
ATOM 1959 N N . TYR A 1 239 ? -0.952 7.031 16.422 1 92.06 239 TYR A N 1
ATOM 1960 C CA . TYR A 1 239 ? -0.295 7.305 17.703 1 92.06 239 TYR A CA 1
ATOM 1961 C C . TYR A 1 239 ? 1.187 7.598 17.5 1 92.06 239 TYR A C 1
ATOM 1963 O O . TYR A 1 239 ? 1.724 8.539 18.078 1 92.06 239 TYR A O 1
ATOM 1971 N N . ILE A 1 240 ? 1.825 6.832 16.672 1 85.06 240 ILE A N 1
ATOM 1972 C CA . ILE A 1 240 ? 3.238 7.023 16.359 1 85.06 240 ILE A CA 1
ATOM 1973 C C . ILE A 1 240 ? 3.436 8.375 15.672 1 85.06 240 ILE A C 1
ATOM 1975 O O . ILE A 1 240 ? 4.359 9.117 16 1 85.06 240 ILE A O 1
ATOM 1979 N N . TYR A 1 241 ? 2.605 8.672 14.758 1 87.56 241 TYR A N 1
ATOM 1980 C CA . TYR A 1 241 ? 2.678 9.93 14.023 1 87.56 241 TYR A CA 1
ATOM 1981 C C . TYR A 1 241 ? 2.566 11.125 14.961 1 87.56 241 TYR A C 1
ATOM 1983 O O . TYR A 1 241 ? 3.365 12.062 14.883 1 87.56 241 TYR A O 1
ATOM 1991 N N . ARG A 1 242 ? 1.595 11.086 15.828 1 88.12 242 ARG A N 1
ATOM 1992 C CA . ARG A 1 242 ? 1.342 12.195 16.734 1 88.12 242 ARG A CA 1
ATOM 1993 C C . ARG A 1 242 ? 2.49 12.359 17.734 1 88.12 242 ARG A C 1
ATOM 1995 O O . ARG A 1 242 ? 2.83 13.484 18.109 1 88.12 242 ARG A O 1
ATOM 2002 N N . ASN A 1 243 ? 3.043 11.25 18.094 1 80.75 243 ASN A N 1
ATOM 2003 C CA . ASN A 1 243 ? 4.145 11.312 19.062 1 80.75 243 ASN A CA 1
ATOM 2004 C C . ASN A 1 243 ? 5.457 11.695 18.375 1 80.75 243 ASN A C 1
ATOM 2006 O O . ASN A 1 243 ? 6.379 12.18 19.031 1 80.75 243 ASN A O 1
ATOM 2010 N N . GLY A 1 244 ? 5.598 11.328 17.078 1 73.69 244 GLY A N 1
ATOM 2011 C CA . GLY A 1 244 ? 6.793 11.695 16.328 1 73.69 244 GLY A CA 1
ATOM 2012 C C . GLY A 1 244 ? 6.832 13.172 15.969 1 73.69 244 GLY A C 1
ATOM 2013 O O . GLY A 1 244 ? 7.91 13.742 15.812 1 73.69 244 GLY A O 1
ATOM 2014 N N . PHE A 1 245 ? 5.723 13.828 15.75 1 66.88 245 PHE A N 1
ATOM 2015 C CA . PHE A 1 245 ? 5.652 15.234 15.383 1 66.88 245 PHE A CA 1
ATOM 2016 C C . PHE A 1 245 ? 5.535 16.109 16.625 1 66.88 245 PHE A C 1
ATOM 2018 O O . PHE A 1 245 ? 5.809 17.312 16.562 1 66.88 245 PHE A O 1
ATOM 2025 N N . ASN A 1 246 ? 5.09 15.609 17.75 1 56.47 246 ASN A N 1
ATOM 2026 C CA . ASN A 1 246 ? 4.992 16.453 18.922 1 56.47 246 ASN A CA 1
ATOM 2027 C C . ASN A 1 246 ? 6.293 16.453 19.734 1 56.47 246 ASN A C 1
ATOM 2029 O O . ASN A 1 246 ? 6.988 15.43 19.781 1 56.47 246 ASN A O 1
ATOM 2033 N N . MET B 1 1 ? -27.203 -21.594 -15.945 1 47.5 1 MET B N 1
ATOM 2034 C CA . MET B 1 1 ? -27.844 -21.047 -14.75 1 47.5 1 MET B CA 1
ATOM 2035 C C . MET B 1 1 ? -26.797 -20.578 -13.75 1 47.5 1 MET B C 1
ATOM 2037 O O . MET B 1 1 ? -26.922 -19.484 -13.188 1 47.5 1 MET B O 1
ATOM 2041 N N . GLU B 1 2 ? -25.719 -21.359 -13.602 1 54.69 2 GLU B N 1
ATOM 2042 C CA . GLU B 1 2 ? -24.656 -21.062 -12.656 1 54.69 2 GLU B CA 1
ATOM 2043 C C . GLU B 1 2 ? -23.859 -19.828 -13.086 1 54.69 2 GLU B C 1
ATOM 2045 O O . GLU B 1 2 ? -23.484 -19 -12.258 1 54.69 2 GLU B O 1
ATOM 2050 N N . GLU B 1 3 ? -23.719 -19.75 -14.367 1 55.47 3 GLU B N 1
ATOM 2051 C CA . GLU B 1 3 ? -23.016 -18.578 -14.883 1 55.47 3 GLU B CA 1
ATOM 2052 C C . GLU B 1 3 ? -23.797 -17.297 -14.57 1 55.47 3 GLU B C 1
ATOM 2054 O O . GLU B 1 3 ? -23.219 -16.281 -14.211 1 55.47 3 GLU B O 1
ATOM 2059 N N . PHE B 1 4 ? -25.156 -17.422 -14.719 1 50.69 4 PHE B N 1
ATOM 2060 C CA . PHE B 1 4 ? -26.031 -16.281 -14.445 1 50.69 4 PHE B CA 1
ATOM 2061 C C . PHE B 1 4 ? -25.969 -15.898 -12.977 1 50.69 4 PHE B C 1
ATOM 2063 O O . PHE B 1 4 ? -26 -14.711 -12.641 1 50.69 4 PHE B O 1
ATOM 2070 N N . GLN B 1 5 ? -25.859 -16.906 -12.094 1 55.09 5 GLN B N 1
ATOM 2071 C CA . GLN B 1 5 ? -25.781 -16.625 -10.664 1 55.09 5 GLN B CA 1
ATOM 2072 C C . GLN B 1 5 ? -24.469 -15.938 -10.312 1 55.09 5 GLN B C 1
ATOM 2074 O O . GLN B 1 5 ? -24.438 -15.031 -9.477 1 55.09 5 GLN B O 1
ATOM 2079 N N . ASN B 1 6 ? -23.453 -16.422 -11 1 62.19 6 ASN B N 1
ATOM 2080 C CA . ASN B 1 6 ? -22.156 -15.797 -10.773 1 62.19 6 ASN B CA 1
ATOM 2081 C C . ASN B 1 6 ? -22.141 -14.352 -11.25 1 62.19 6 ASN B C 1
ATOM 2083 O O . ASN B 1 6 ? -21.594 -13.477 -10.57 1 62.19 6 ASN B O 1
ATOM 2087 N N . ILE B 1 7 ? -22.719 -14.195 -12.406 1 57.69 7 ILE B N 1
ATOM 2088 C CA . ILE B 1 7 ? -22.828 -12.852 -12.953 1 57.69 7 ILE B CA 1
ATOM 2089 C C . ILE B 1 7 ? -23.641 -11.977 -12 1 57.69 7 ILE B C 1
ATOM 2091 O O . ILE B 1 7 ? -23.266 -10.836 -11.711 1 57.69 7 ILE B O 1
ATOM 2095 N N . GLY B 1 8 ? -24.688 -12.562 -11.477 1 55.12 8 GLY B N 1
ATOM 2096 C CA . GLY B 1 8 ? -25.516 -11.82 -10.547 1 55.12 8 GLY B CA 1
ATOM 2097 C C . GLY B 1 8 ? -24.781 -11.375 -9.305 1 55.12 8 GLY B C 1
ATOM 2098 O O . GLY B 1 8 ? -24.922 -10.234 -8.859 1 55.12 8 GLY B O 1
ATOM 2099 N N . ARG B 1 9 ? -23.984 -12.289 -8.859 1 61.88 9 ARG B N 1
ATOM 2100 C CA . ARG B 1 9 ? -23.219 -11.977 -7.652 1 61.88 9 ARG B CA 1
ATOM 2101 C C . ARG B 1 9 ? -22.172 -10.906 -7.922 1 61.88 9 ARG B C 1
ATOM 2103 O O . ARG B 1 9 ? -21.969 -10.008 -7.098 1 61.88 9 ARG B O 1
ATOM 2110 N N . GLN B 1 10 ? -21.578 -10.992 -9.062 1 64.88 10 GLN B N 1
ATOM 2111 C CA . GLN B 1 10 ? -20.594 -9.977 -9.414 1 64.88 10 GLN B CA 1
ATOM 2112 C C . GLN B 1 10 ? -21.266 -8.609 -9.578 1 64.88 10 GLN B C 1
ATOM 2114 O O . GLN B 1 10 ? -20.688 -7.586 -9.211 1 64.88 10 GLN B O 1
ATOM 2119 N N . PHE B 1 11 ? -22.469 -8.719 -10.039 1 59.25 11 PHE B N 1
ATOM 2120 C CA . PHE B 1 11 ? -23.203 -7.484 -10.289 1 59.25 11 PHE B CA 1
ATOM 2121 C C . PHE B 1 11 ? -23.594 -6.805 -8.984 1 59.25 11 PHE B C 1
ATOM 2123 O O . PHE B 1 11 ? -23.766 -5.586 -8.938 1 59.25 11 PHE B O 1
ATOM 2130 N N . ILE B 1 12 ? -23.734 -7.602 -8.023 1 59.75 12 ILE B N 1
ATOM 2131 C CA . ILE B 1 12 ? -24.094 -7.012 -6.734 1 59.75 12 ILE B CA 1
ATOM 2132 C C . ILE B 1 12 ? -22.891 -6.234 -6.176 1 59.75 12 ILE B C 1
ATOM 2134 O O . ILE B 1 12 ? -23.062 -5.156 -5.605 1 59.75 12 ILE B O 1
ATOM 2138 N N . PHE B 1 13 ? -21.797 -6.703 -6.496 1 65.31 13 PHE B N 1
ATOM 2139 C CA . PHE B 1 13 ? -20.625 -6.09 -5.898 1 65.31 13 PHE B CA 1
ATOM 2140 C C . PHE B 1 13 ? -20.141 -4.914 -6.738 1 65.31 13 PHE B C 1
ATOM 2142 O O . PHE B 1 13 ? -19.594 -3.945 -6.207 1 65.31 13 PHE B O 1
ATOM 2149 N N . LEU B 1 14 ? -20.453 -4.949 -7.984 1 65.06 14 LEU B N 1
ATOM 2150 C CA . LEU B 1 14 ? -19.875 -4.016 -8.945 1 65.06 14 LEU B CA 1
ATOM 2151 C C . LEU B 1 14 ? -20.328 -2.59 -8.656 1 65.06 14 LEU B C 1
ATOM 2153 O O . LEU B 1 14 ? -19.5 -1.673 -8.594 1 65.06 14 LEU B O 1
ATOM 2157 N N . PRO B 1 15 ? -21.609 -2.43 -8.406 1 61.5 15 PRO B N 1
ATOM 2158 C CA . PRO B 1 15 ? -21.969 -1.029 -8.18 1 61.5 15 PRO B CA 1
ATOM 2159 C C . PRO B 1 15 ? -21.344 -0.449 -6.914 1 61.5 15 PRO B C 1
ATOM 2161 O O . PRO B 1 15 ? -20.859 0.685 -6.926 1 61.5 15 PRO B O 1
ATOM 2164 N N . SER B 1 16 ? -21.391 -1.242 -5.938 1 64.88 16 SER B N 1
ATOM 2165 C CA . SER B 1 16 ? -20.859 -0.747 -4.672 1 64.88 16 SER B CA 1
ATOM 2166 C C . SER B 1 16 ? -19.359 -0.462 -4.781 1 64.88 16 SER B C 1
ATOM 2168 O O . SER B 1 16 ? -18.859 0.46 -4.141 1 64.88 16 SER B O 1
ATOM 2170 N N . TYR B 1 17 ? -18.906 -1.153 -5.664 1 68.31 17 TYR B N 1
ATOM 2171 C CA . TYR B 1 17 ? -17.469 -1.044 -5.855 1 68.31 17 TYR B CA 1
ATOM 2172 C C . TYR B 1 17 ? -17.125 0.167 -6.715 1 68.31 17 TYR B C 1
ATOM 2174 O O . TYR B 1 17 ? -16.109 0.825 -6.488 1 68.31 17 TYR B O 1
ATOM 2182 N N . TYR B 1 18 ? -18.094 0.595 -7.555 1 76.44 18 TYR B N 1
ATOM 2183 C CA . TYR B 1 18 ? -17.719 1.599 -8.539 1 76.44 18 TYR B CA 1
ATOM 2184 C C . TYR B 1 18 ? -18.312 2.957 -8.195 1 76.44 18 TYR B C 1
ATOM 2186 O O . TYR B 1 18 ? -17.906 3.98 -8.75 1 76.44 18 TYR B O 1
ATOM 2194 N N . ILE B 1 19 ? -19.094 3.002 -7.25 1 78.5 19 ILE B N 1
ATOM 2195 C CA . ILE B 1 19 ? -19.766 4.238 -6.867 1 78.5 19 ILE B CA 1
ATOM 2196 C C . ILE B 1 19 ? -18.719 5.266 -6.414 1 78.5 19 ILE B C 1
ATOM 2198 O O . ILE B 1 19 ? -18.734 6.414 -6.867 1 78.5 19 ILE B O 1
ATOM 2202 N N . PRO B 1 20 ? -17.797 4.82 -5.605 1 75.19 20 PRO B N 1
ATOM 2203 C CA . PRO B 1 20 ? -16.812 5.828 -5.203 1 75.19 20 PRO B CA 1
ATOM 2204 C C . PRO B 1 20 ? -16.016 6.371 -6.379 1 75.19 20 PRO B C 1
ATOM 2206 O O . PRO B 1 20 ? -15.68 7.559 -6.414 1 75.19 20 PRO B O 1
ATOM 2209 N N . PHE B 1 21 ? -15.82 5.547 -7.234 1 73.69 21 PHE B N 1
ATOM 2210 C CA . PHE B 1 21 ? -15.062 5.965 -8.414 1 73.69 21 PHE B CA 1
ATOM 2211 C C . PHE B 1 21 ? -15.867 6.945 -9.258 1 73.69 21 PHE B C 1
ATOM 2213 O O . PHE B 1 21 ? -15.344 7.969 -9.695 1 73.69 21 PHE B O 1
ATOM 2220 N N . GLY B 1 22 ? -17.109 6.57 -9.547 1 73.81 22 GLY B N 1
ATOM 2221 C CA . GLY B 1 22 ? -17.969 7.469 -10.297 1 73.81 22 GLY B CA 1
ATOM 2222 C C . GLY B 1 22 ? -18.141 8.82 -9.641 1 73.81 22 GLY B C 1
ATOM 2223 O O . GLY B 1 22 ? -18.094 9.859 -10.312 1 73.81 22 GLY B O 1
ATOM 2224 N N . ILE B 1 23 ? -18.219 8.797 -8.359 1 75.69 23 ILE B N 1
ATOM 2225 C CA . ILE B 1 23 ? -18.406 10.039 -7.617 1 75.69 23 ILE B CA 1
ATOM 2226 C C . ILE B 1 23 ? -17.125 10.852 -7.641 1 75.69 23 ILE B C 1
ATOM 2228 O O . ILE B 1 23 ? -17.156 12.086 -7.707 1 75.69 23 ILE B O 1
ATOM 2232 N N . SER B 1 24 ? -16.031 10.102 -7.535 1 73.38 24 SER B N 1
ATOM 2233 C CA . SER B 1 24 ? -14.766 10.812 -7.648 1 73.38 24 SER B CA 1
ATOM 2234 C C . SER B 1 24 ? -14.703 11.625 -8.938 1 73.38 24 SER B C 1
ATOM 2236 O O . SER B 1 24 ? -14.195 12.75 -8.953 1 73.38 24 SER B O 1
ATOM 2238 N N . PHE B 1 25 ? -15.203 11.047 -9.961 1 72.75 25 PHE B N 1
ATOM 2239 C CA . PHE B 1 25 ? -15.258 11.75 -11.234 1 72.75 25 PHE B CA 1
ATOM 2240 C C . PHE B 1 25 ? -16.188 12.953 -11.156 1 72.75 25 PHE B C 1
ATOM 2242 O O . PHE B 1 25 ? -15.867 14.023 -11.68 1 72.75 25 PHE B O 1
ATOM 2249 N N . LYS B 1 26 ? -17.281 12.766 -10.531 1 73.38 26 LYS B N 1
ATOM 2250 C CA . LYS B 1 26 ? -18.219 13.867 -10.352 1 73.38 26 LYS B CA 1
ATOM 2251 C C . LYS B 1 26 ? -17.609 14.984 -9.516 1 73.38 26 LYS B C 1
ATOM 2253 O O . LYS B 1 26 ? -17.797 16.156 -9.8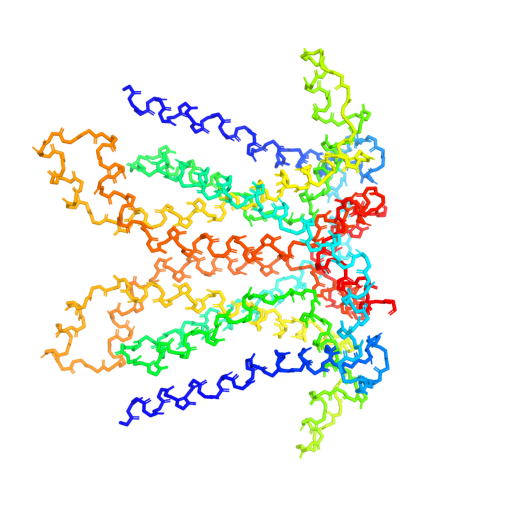12 1 73.38 26 LYS B O 1
ATOM 2258 N N . LEU B 1 27 ? -16.938 14.594 -8.492 1 74.06 27 LEU B N 1
ATOM 2259 C CA . LEU B 1 27 ? -16.312 15.594 -7.621 1 74.06 27 LEU B CA 1
ATOM 2260 C C . LEU B 1 27 ? -15.211 16.344 -8.352 1 74.06 27 LEU B C 1
ATOM 2262 O O . LEU B 1 27 ? -14.977 17.516 -8.094 1 74.06 27 LEU B O 1
ATOM 2266 N N . ALA B 1 28 ? -14.586 15.609 -9.273 1 72.62 28 ALA B N 1
ATOM 2267 C CA . ALA B 1 28 ? -13.555 16.234 -10.094 1 72.62 28 ALA B CA 1
ATOM 2268 C C . ALA B 1 28 ? -14.141 17.344 -10.969 1 72.62 28 ALA B C 1
ATOM 2270 O O . ALA B 1 28 ? -13.445 18.297 -11.328 1 72.62 28 ALA B O 1
ATOM 2271 N N . LEU B 1 29 ? -15.375 17.172 -11.203 1 75.69 29 LEU B N 1
ATOM 2272 C CA . LEU B 1 29 ? -16.078 18.141 -12.023 1 75.69 29 LEU B CA 1
ATOM 2273 C C . LEU B 1 29 ? -16.797 19.172 -11.148 1 75.69 29 LEU B C 1
ATOM 2275 O O . LEU B 1 29 ? -17.625 19.938 -11.641 1 75.69 29 LEU B O 1
ATOM 2279 N N . SER B 1 30 ? -16.5 19.141 -9.828 1 76.31 30 SER B N 1
ATOM 2280 C CA . SER B 1 30 ? -17.203 20 -8.875 1 76.31 30 SER B CA 1
ATOM 2281 C C . SER B 1 30 ? -16.203 20.781 -8.016 1 76.31 30 SER B C 1
ATOM 2283 O O . SER B 1 30 ? -15.047 20.391 -7.895 1 76.31 30 SER B O 1
ATOM 2285 N N . LYS B 1 31 ? -16.641 21.969 -7.582 1 76.88 31 LYS B N 1
ATOM 2286 C CA . LYS B 1 31 ? -15.93 22.641 -6.504 1 76.88 31 LYS B CA 1
ATOM 2287 C C . LYS B 1 31 ? -16.234 22 -5.156 1 76.88 31 LYS B C 1
ATOM 2289 O O . LYS B 1 31 ? -17.391 21.938 -4.738 1 76.88 31 LYS B O 1
ATOM 2294 N N . TYR B 1 32 ? -15.273 21.344 -4.656 1 74.81 32 TYR B N 1
ATOM 2295 C CA . TYR B 1 32 ? -15.484 20.594 -3.424 1 74.81 32 TYR B CA 1
ATOM 2296 C C . TYR B 1 32 ? -14.383 20.891 -2.414 1 74.81 32 TYR B C 1
ATOM 2298 O O . TYR B 1 32 ? -13.195 20.844 -2.752 1 74.81 32 TYR B O 1
ATOM 2306 N N . ASP B 1 33 ? -14.773 21.375 -1.229 1 68.31 33 ASP B N 1
ATOM 2307 C CA . ASP B 1 33 ? -13.812 21.703 -0.177 1 68.31 33 ASP B CA 1
ATOM 2308 C C . ASP B 1 33 ? -14.016 20.812 1.047 1 68.31 33 ASP B C 1
ATOM 2310 O O . ASP B 1 33 ? -13.625 21.172 2.158 1 68.31 33 ASP B O 1
ATOM 2314 N N . ALA B 1 34 ? -14.719 19.75 0.954 1 66.12 34 ALA B N 1
ATOM 2315 C CA . ALA B 1 34 ? -14.961 18.75 1.988 1 66.12 34 ALA B CA 1
ATOM 2316 C C . ALA B 1 34 ? -15.914 19.281 3.055 1 66.12 34 ALA B C 1
ATOM 2318 O O . ALA B 1 34 ? -16.375 18.531 3.922 1 66.12 34 ALA B O 1
ATOM 2319 N N . VAL B 1 35 ? -16.203 20.5 3 1 68 35 VAL B N 1
ATOM 2320 C CA . VAL B 1 35 ? -17.062 21.125 4.012 1 68 35 VAL B CA 1
ATOM 2321 C C . VAL B 1 35 ? -18.438 21.438 3.42 1 68 35 VAL B C 1
ATOM 2323 O O . VAL B 1 35 ? -19.453 21.125 4.027 1 68 35 VAL B O 1
ATOM 2326 N N . SER B 1 36 ? -18.391 21.922 2.254 1 72.88 36 SER B N 1
ATOM 2327 C CA . SER B 1 36 ? -19.641 22.328 1.615 1 72.88 36 SER B CA 1
ATOM 2328 C C . SER B 1 36 ? -20.078 21.328 0.557 1 72.88 36 SER B C 1
ATOM 2330 O O . SER B 1 36 ? -19.297 20.484 0.128 1 72.88 36 SER B O 1
ATOM 2332 N N . GLU B 1 37 ? -21.344 21.359 0.179 1 78.56 37 GLU B N 1
ATOM 2333 C CA . GLU B 1 37 ? -21.844 20.516 -0.911 1 78.56 37 GLU B CA 1
ATOM 2334 C C . GLU B 1 37 ? -21.125 20.828 -2.219 1 78.56 37 GLU B C 1
ATOM 2336 O O . GLU B 1 37 ? -20.859 21.984 -2.531 1 78.56 37 GLU B O 1
ATOM 2341 N N . PRO B 1 38 ? -20.781 19.766 -2.855 1 77.69 38 PRO B N 1
ATOM 2342 C CA . PRO B 1 38 ? -20.094 19.984 -4.129 1 77.69 38 PRO B CA 1
ATOM 2343 C C . PRO B 1 38 ? -20.953 20.734 -5.145 1 77.69 38 PRO B C 1
ATOM 2345 O O . PRO B 1 38 ? -22.172 20.516 -5.219 1 77.69 38 PRO B O 1
ATOM 2348 N N . GLN B 1 39 ? -20.328 21.781 -5.719 1 80.19 39 GLN B N 1
ATOM 2349 C CA . GLN B 1 39 ? -20.984 22.531 -6.781 1 80.19 39 GLN B CA 1
ATOM 2350 C C . GLN B 1 39 ? -20.438 22.141 -8.148 1 80.19 39 GLN B C 1
ATOM 2352 O O . GLN B 1 39 ? -19.234 22.219 -8.398 1 80.19 39 GLN B O 1
ATOM 2357 N N . TYR B 1 40 ? -21.344 21.719 -9 1 79.38 40 TYR B N 1
ATOM 2358 C CA . TYR B 1 40 ? -20.938 21.297 -10.328 1 79.38 40 TYR B CA 1
ATOM 2359 C C . TYR B 1 40 ? -20.391 22.469 -11.133 1 79.38 40 TYR B C 1
ATOM 2361 O O . TYR B 1 40 ? -21.062 23.5 -11.289 1 79.38 40 TYR B O 1
ATOM 2369 N N . ILE B 1 41 ? -19.172 22.422 -11.469 1 76.94 41 ILE B N 1
ATOM 2370 C CA . ILE B 1 41 ? -18.578 23.5 -12.227 1 76.94 41 ILE B CA 1
ATOM 2371 C C . ILE B 1 41 ? -18.094 22.984 -13.586 1 76.94 41 ILE B C 1
ATOM 2373 O O . ILE B 1 41 ? -17.344 23.672 -14.289 1 76.94 41 ILE B O 1
ATOM 2377 N N . GLY B 1 42 ? -18.531 21.797 -13.945 1 75.81 42 GLY B N 1
ATOM 2378 C CA . GLY B 1 42 ? -18.188 21.219 -15.234 1 75.81 42 GLY B CA 1
ATOM 2379 C C . GLY B 1 42 ? -16.688 20.984 -15.391 1 75.81 42 GLY B C 1
ATOM 2380 O O . GLY B 1 42 ? -16.047 20.391 -14.523 1 75.81 42 GLY B O 1
ATOM 2381 N N . LEU B 1 43 ? -16.297 21.422 -16.625 1 79.19 43 LEU B N 1
ATOM 2382 C CA . LEU B 1 43 ? -14.906 21.141 -16.984 1 79.19 43 LEU B CA 1
ATOM 2383 C C . LEU B 1 43 ? -13.992 22.281 -16.516 1 79.19 43 LEU B C 1
ATOM 2385 O O . LEU B 1 43 ? -12.789 22.266 -16.812 1 79.19 43 LEU B O 1
ATOM 2389 N N . GLU B 1 44 ? -14.508 23.219 -15.758 1 79.81 44 GLU B N 1
ATOM 2390 C CA . GLU B 1 44 ? -13.742 24.375 -15.289 1 79.81 44 GLU B CA 1
ATOM 2391 C C . GLU B 1 44 ? -12.578 23.922 -14.398 1 79.81 44 GLU B C 1
ATOM 2393 O O . GLU B 1 44 ? -11.492 24.516 -14.461 1 79.81 44 GLU B O 1
ATOM 2398 N N . ASN B 1 45 ? -12.875 22.891 -13.68 1 76.81 45 ASN B N 1
ATOM 2399 C CA . ASN B 1 45 ? -11.812 22.359 -12.836 1 76.81 45 ASN B CA 1
ATOM 2400 C C . ASN B 1 45 ? -10.641 21.859 -13.664 1 76.81 45 ASN B C 1
ATOM 2402 O O . ASN B 1 45 ? -9.477 22.078 -13.312 1 76.81 45 ASN B O 1
ATOM 2406 N N . PHE B 1 46 ? -11.047 21.344 -14.75 1 78.38 46 PHE B N 1
ATOM 2407 C CA . PHE B 1 46 ? -10 20.797 -15.594 1 78.38 46 PHE B CA 1
ATOM 2408 C C . PHE B 1 46 ? -9.219 21.906 -16.281 1 78.38 46 PHE B C 1
ATOM 2410 O O . PHE B 1 46 ? -7.996 21.844 -16.406 1 78.38 46 PHE B O 1
ATOM 2417 N N . ARG B 1 47 ? -9.922 22.828 -16.625 1 80.25 47 ARG B N 1
ATOM 2418 C CA . ARG B 1 47 ? -9.258 23.984 -17.234 1 80.25 47 ARG B CA 1
ATOM 2419 C C . ARG B 1 47 ? -8.312 24.656 -16.234 1 80.25 47 ARG B C 1
ATOM 2421 O O . ARG B 1 47 ? -7.184 25 -16.578 1 80.25 47 ARG B O 1
ATOM 2428 N N . LYS B 1 48 ? -8.727 24.812 -15.102 1 82.88 48 LYS B N 1
ATOM 2429 C CA . LYS B 1 48 ? -7.918 25.438 -14.062 1 82.88 48 LYS B CA 1
ATOM 2430 C C . LYS B 1 48 ? -6.691 24.594 -13.727 1 82.88 48 LYS B C 1
ATOM 2432 O O . LYS B 1 48 ? -5.59 25.125 -13.555 1 82.88 48 LYS B O 1
ATOM 2437 N N . ILE B 1 49 ? -6.93 23.391 -13.711 1 84.56 49 ILE B N 1
ATOM 2438 C CA . ILE B 1 49 ? -5.848 22.469 -13.375 1 84.56 49 ILE B CA 1
ATOM 2439 C C . ILE B 1 49 ? -4.789 22.5 -14.477 1 84.56 49 ILE B C 1
ATOM 2441 O O . ILE B 1 49 ? -3.592 22.578 -14.195 1 84.56 49 ILE B O 1
ATOM 2445 N N . PHE B 1 50 ? -5.285 22.531 -15.766 1 88.12 50 PHE B N 1
ATOM 2446 C CA . PHE B 1 50 ? -4.34 22.469 -16.875 1 88.12 50 PHE B CA 1
ATOM 2447 C C . PHE B 1 50 ? -3.609 23.797 -17.031 1 88.12 50 PHE B C 1
ATOM 2449 O O . PHE B 1 50 ? -2.531 23.859 -17.625 1 88.12 50 PHE B O 1
ATOM 2456 N N . GLN B 1 51 ? -4.141 24.812 -16.422 1 90.94 51 GLN B N 1
ATOM 2457 C CA . GLN B 1 51 ? -3.502 26.125 -16.5 1 90.94 51 GLN B CA 1
ATOM 2458 C C . GLN B 1 51 ? -2.613 26.359 -15.281 1 90.94 51 GLN B C 1
ATOM 2460 O O . GLN B 1 51 ? -1.851 27.328 -15.25 1 90.94 51 GLN B O 1
ATOM 2465 N N . ASP B 1 52 ? -2.645 25.484 -14.359 1 91.88 52 ASP B N 1
ATOM 2466 C CA . ASP B 1 52 ? -1.84 25.609 -13.148 1 91.88 52 ASP B CA 1
ATOM 2467 C C . ASP B 1 52 ? -0.443 25.031 -13.359 1 91.88 52 ASP B C 1
ATOM 2469 O O . ASP B 1 52 ? -0.288 23.812 -13.531 1 91.88 52 ASP B O 1
ATOM 2473 N N . LYS B 1 53 ? 0.531 25.891 -13.289 1 95.62 53 LYS B N 1
ATOM 2474 C CA . LYS B 1 53 ? 1.915 25.469 -13.469 1 95.62 53 LYS B CA 1
ATOM 2475 C C . LYS B 1 53 ? 2.299 24.406 -12.438 1 95.62 53 LYS B C 1
ATOM 2477 O O . LYS B 1 53 ? 3.107 23.516 -12.727 1 95.62 53 LYS B O 1
ATOM 2482 N N . ILE B 1 54 ? 1.718 24.484 -11.32 1 95.31 54 ILE B N 1
ATOM 2483 C CA . ILE B 1 54 ? 2.053 23.562 -10.234 1 95.31 54 ILE B CA 1
ATOM 2484 C C . ILE B 1 54 ? 1.564 22.156 -10.578 1 95.31 54 ILE B C 1
ATOM 2486 O O . ILE B 1 54 ? 2.203 21.172 -10.219 1 95.31 54 ILE B O 1
ATOM 2490 N N . PHE B 1 55 ? 0.463 22.109 -11.367 1 93.94 55 PHE B N 1
ATOM 2491 C CA . PHE B 1 55 ? -0.029 20.812 -11.812 1 93.94 55 PHE B CA 1
ATOM 2492 C C . PHE B 1 55 ? 1.01 20.109 -12.68 1 93.94 55 PHE B C 1
ATOM 2494 O O . PHE B 1 55 ? 1.318 18.938 -12.461 1 93.94 55 PHE B O 1
ATOM 2501 N N . TRP B 1 56 ? 1.553 20.797 -13.555 1 96.19 56 TRP B N 1
ATOM 2502 C CA . TRP B 1 56 ? 2.51 20.219 -14.484 1 96.19 56 TRP B CA 1
ATOM 2503 C C . TRP B 1 56 ? 3.811 19.859 -13.773 1 96.19 56 TRP B C 1
ATOM 2505 O O . TRP B 1 56 ? 4.441 18.844 -14.094 1 96.19 56 TRP B O 1
ATOM 2515 N N . ILE B 1 57 ? 4.195 20.641 -12.805 1 97.44 57 ILE B N 1
ATOM 2516 C CA . ILE B 1 57 ? 5.363 20.328 -11.984 1 97.44 57 ILE B CA 1
ATOM 2517 C C . ILE B 1 57 ? 5.117 19.047 -11.203 1 97.44 57 ILE B C 1
ATOM 2519 O O . ILE B 1 57 ? 5.984 18.172 -11.141 1 97.44 57 ILE B O 1
ATOM 2523 N N . SER B 1 58 ? 3.928 18.938 -10.648 1 97.12 58 SER B N 1
ATOM 2524 C CA . SER B 1 58 ? 3.557 17.766 -9.859 1 97.12 58 SER B CA 1
ATOM 2525 C C . SER B 1 58 ? 3.531 16.5 -10.727 1 97.12 58 SER B C 1
ATOM 2527 O O . SER B 1 58 ? 3.951 15.43 -10.281 1 97.12 58 SER B O 1
ATOM 2529 N N . LEU B 1 59 ? 3.033 16.688 -11.977 1 96.31 59 LEU B N 1
ATOM 2530 C CA . LEU B 1 59 ? 3.008 15.57 -12.922 1 96.31 59 LEU B CA 1
ATOM 2531 C C . LEU B 1 59 ? 4.422 15.117 -13.266 1 96.31 59 LEU B C 1
ATOM 2533 O O . LEU B 1 59 ? 4.715 13.922 -13.273 1 96.31 59 LEU B O 1
ATOM 2537 N N . LYS B 1 60 ? 5.207 16.047 -13.531 1 97.56 60 LYS B N 1
ATOM 2538 C CA . LYS B 1 60 ? 6.602 15.758 -13.859 1 97.56 60 LYS B CA 1
ATOM 2539 C C . LYS B 1 60 ? 7.309 15.07 -12.695 1 97.56 60 LYS B C 1
ATOM 2541 O O . LYS B 1 60 ? 8.008 14.078 -12.891 1 97.56 60 LYS B O 1
ATOM 2546 N N . ASN B 1 61 ? 7.148 15.602 -11.5 1 98.25 61 ASN B N 1
ATOM 2547 C CA . ASN B 1 61 ? 7.777 15.016 -10.32 1 98.25 61 ASN B CA 1
ATOM 2548 C C . ASN B 1 61 ? 7.297 13.594 -10.078 1 98.25 61 ASN B C 1
ATOM 2550 O O . ASN B 1 61 ? 8.086 12.727 -9.688 1 98.25 61 ASN B O 1
ATOM 2554 N N . SER B 1 62 ? 6.016 13.359 -10.305 1 97.5 62 SER B N 1
ATOM 2555 C CA . SER B 1 62 ? 5.465 12.016 -10.133 1 97.5 62 SER B CA 1
ATOM 2556 C C . SER B 1 62 ? 6.086 11.039 -11.125 1 97.5 62 SER B C 1
ATOM 2558 O O . SER B 1 62 ? 6.434 9.914 -10.758 1 97.5 62 SER B O 1
ATOM 2560 N N . PHE B 1 63 ? 6.215 11.477 -12.32 1 97.5 63 PHE B N 1
ATOM 2561 C CA . PHE B 1 63 ? 6.805 10.625 -13.352 1 97.5 63 PHE B CA 1
ATOM 2562 C C . PHE B 1 63 ? 8.281 10.375 -13.062 1 97.5 63 PHE B C 1
ATOM 2564 O O . PHE B 1 63 ? 8.766 9.25 -13.219 1 97.5 63 PHE B O 1
ATOM 2571 N N . LEU B 1 64 ? 8.961 11.391 -12.711 1 98.19 64 LEU B N 1
ATOM 2572 C CA . LEU B 1 64 ? 10.383 11.258 -12.391 1 98.19 64 LEU B CA 1
ATOM 2573 C C . LEU B 1 64 ? 10.586 10.328 -11.203 1 98.19 64 LEU B C 1
ATOM 2575 O O . LEU B 1 64 ? 11.492 9.492 -11.219 1 98.19 64 LEU B O 1
ATOM 2579 N N . TYR B 1 65 ? 9.797 10.516 -10.219 1 98.38 65 TYR B N 1
ATOM 2580 C CA . TYR B 1 65 ? 9.836 9.609 -9.078 1 98.38 65 TYR B CA 1
ATOM 2581 C C . TYR B 1 65 ? 9.641 8.164 -9.516 1 98.38 65 TYR B C 1
ATOM 2583 O O . TYR B 1 65 ? 10.398 7.277 -9.109 1 98.38 65 TYR B O 1
ATOM 2591 N N . ALA B 1 66 ? 8.633 7.957 -10.328 1 98.12 66 ALA B N 1
ATOM 2592 C CA . ALA B 1 66 ? 8.352 6.609 -10.828 1 98.12 66 ALA B CA 1
ATOM 2593 C C . ALA B 1 66 ? 9.531 6.059 -11.617 1 98.12 66 ALA B C 1
ATOM 2595 O O . ALA B 1 66 ? 9.852 4.871 -11.523 1 98.12 66 ALA B O 1
ATOM 2596 N N . LEU B 1 67 ? 10.125 6.883 -12.367 1 97.94 67 LEU B N 1
ATOM 2597 C CA . LEU B 1 67 ? 11.266 6.473 -13.172 1 97.94 67 LEU B CA 1
ATOM 2598 C C . LEU B 1 67 ? 12.43 6.02 -12.289 1 97.94 67 LEU B C 1
ATOM 2600 O O . LEU B 1 67 ? 13.172 5.105 -12.656 1 97.94 67 LEU B O 1
ATOM 2604 N N . TYR B 1 68 ? 12.578 6.664 -11.18 1 98.06 68 TYR B N 1
ATOM 2605 C CA . TYR B 1 68 ? 13.633 6.27 -10.25 1 98.06 68 TYR B CA 1
ATOM 2606 C C . TYR B 1 68 ? 13.289 4.953 -9.562 1 98.06 68 TYR B C 1
ATOM 2608 O O . TYR B 1 68 ? 14.117 4.043 -9.5 1 98.06 68 TYR B O 1
ATOM 2616 N N . VAL B 1 69 ? 12.094 4.828 -9.148 1 98.06 69 VAL B N 1
ATOM 2617 C CA . VAL B 1 69 ? 11.727 3.789 -8.188 1 98.06 69 VAL B CA 1
ATOM 2618 C C . VAL B 1 69 ? 11.375 2.502 -8.938 1 98.06 69 VAL B C 1
ATOM 2620 O O . VAL B 1 69 ? 11.844 1.421 -8.57 1 98.06 69 VAL B O 1
ATOM 2623 N N . VAL B 1 70 ? 10.641 2.594 -10.023 1 98.19 70 VAL B N 1
ATOM 2624 C CA . VAL B 1 70 ? 10.008 1.431 -10.641 1 98.19 70 VAL B CA 1
ATOM 2625 C C . VAL B 1 70 ? 11.086 0.501 -11.203 1 98.19 70 VAL B C 1
ATOM 2627 O O . VAL B 1 70 ? 11.156 -0.671 -10.82 1 98.19 70 VAL B O 1
ATOM 2630 N N . PRO B 1 71 ? 11.945 0.99 -12.094 1 98 71 PRO B N 1
ATOM 2631 C CA . PRO B 1 71 ? 12.945 0.055 -12.625 1 98 71 PRO B CA 1
ATOM 2632 C C . PRO B 1 71 ? 13.875 -0.489 -11.547 1 98 71 PRO B C 1
ATOM 2634 O O . PRO B 1 71 ? 14.227 -1.673 -11.57 1 98 71 PRO B O 1
ATOM 2637 N N . THR B 1 72 ? 14.25 0.341 -10.641 1 97.25 72 THR B N 1
ATOM 2638 C CA . THR B 1 72 ? 15.172 -0.065 -9.586 1 97.25 72 THR B CA 1
ATOM 2639 C C . THR B 1 72 ? 14.562 -1.159 -8.719 1 97.25 72 THR B C 1
ATOM 2641 O O . THR B 1 72 ? 15.195 -2.186 -8.461 1 97.25 72 THR B O 1
ATOM 2644 N N . VAL B 1 73 ? 13.328 -0.947 -8.305 1 96.75 73 VAL B N 1
ATOM 2645 C CA . VAL B 1 73 ? 12.672 -1.875 -7.391 1 96.75 73 VAL B CA 1
ATOM 2646 C C . VAL B 1 73 ? 12.391 -3.193 -8.109 1 96.75 73 VAL B C 1
ATOM 2648 O O . VAL B 1 73 ? 12.617 -4.27 -7.555 1 96.75 73 VAL B O 1
ATOM 2651 N N . VAL B 1 74 ? 11.891 -3.115 -9.344 1 96.88 74 VAL B N 1
ATOM 2652 C CA . VAL B 1 74 ? 11.539 -4.324 -10.086 1 96.88 74 VAL B CA 1
ATOM 2653 C C . VAL B 1 74 ? 12.789 -5.168 -10.32 1 96.88 74 VAL B C 1
ATOM 2655 O O . VAL B 1 74 ? 12.797 -6.371 -10.039 1 96.88 74 VAL B O 1
ATOM 2658 N N . ILE B 1 75 ? 13.836 -4.535 -10.719 1 95.5 75 ILE B N 1
ATOM 2659 C CA . ILE B 1 75 ? 15.07 -5.242 -11.031 1 95.5 75 ILE B CA 1
ATOM 2660 C C . ILE B 1 75 ? 15.695 -5.789 -9.75 1 95.5 75 ILE B C 1
ATOM 2662 O O . ILE B 1 75 ? 16.016 -6.98 -9.664 1 95.5 75 ILE B O 1
ATOM 2666 N N . LEU B 1 76 ? 15.812 -4.977 -8.773 1 94.12 76 LEU B N 1
ATOM 2667 C CA . LEU B 1 76 ? 16.5 -5.375 -7.555 1 94.12 76 LEU B CA 1
ATOM 2668 C C . LEU B 1 76 ? 15.703 -6.438 -6.805 1 94.12 76 LEU B C 1
ATOM 2670 O O . LEU B 1 76 ? 16.281 -7.387 -6.266 1 94.12 76 LEU B O 1
ATOM 2674 N N . SER B 1 77 ? 14.391 -6.207 -6.695 1 94.75 77 SER B N 1
ATOM 2675 C CA . SER B 1 77 ? 13.586 -7.207 -5.996 1 94.75 77 SER B CA 1
ATOM 2676 C C . SER B 1 77 ? 13.648 -8.555 -6.703 1 94.75 77 SER B C 1
ATOM 2678 O O . SER B 1 77 ? 13.688 -9.602 -6.051 1 94.75 77 SER B O 1
ATOM 2680 N N . PHE B 1 78 ? 13.633 -8.594 -8.031 1 94.62 78 PHE B N 1
ATOM 2681 C CA . PHE B 1 78 ? 13.719 -9.836 -8.781 1 94.62 78 PHE B CA 1
ATOM 2682 C C . PHE B 1 78 ? 15.062 -10.516 -8.539 1 94.62 78 PHE B C 1
ATOM 2684 O O . PHE B 1 78 ? 15.117 -11.727 -8.281 1 94.62 78 PHE B O 1
ATOM 2691 N N . LEU B 1 79 ? 16.109 -9.711 -8.625 1 91.75 79 LEU B N 1
ATOM 2692 C CA . LEU B 1 79 ? 17.453 -10.258 -8.43 1 91.75 79 LEU B CA 1
ATOM 2693 C C . LEU B 1 79 ? 17.609 -10.844 -7.023 1 91.75 79 LEU B C 1
ATOM 2695 O O . LEU B 1 79 ? 18.172 -11.922 -6.852 1 91.75 79 LEU B O 1
ATOM 2699 N N . ILE B 1 80 ? 17.125 -10.156 -6.055 1 91.19 80 ILE B N 1
ATOM 2700 C CA . ILE B 1 80 ? 17.203 -10.641 -4.68 1 91.19 80 ILE B CA 1
ATOM 2701 C C . ILE B 1 80 ? 16.391 -11.922 -4.535 1 91.19 80 ILE B C 1
ATOM 2703 O O . ILE B 1 80 ? 16.828 -12.883 -3.895 1 91.19 80 ILE B O 1
ATOM 2707 N N . ALA B 1 81 ? 15.203 -11.922 -5.148 1 92.56 81 ALA B N 1
ATOM 2708 C CA . ALA B 1 81 ? 14.359 -13.109 -5.094 1 92.56 81 ALA B CA 1
ATOM 2709 C C . ALA B 1 81 ? 15.062 -14.312 -5.719 1 92.56 81 ALA B C 1
ATOM 2711 O O . ALA B 1 81 ? 15.008 -15.422 -5.184 1 92.56 81 ALA B O 1
ATOM 2712 N N . VAL B 1 82 ? 15.703 -14.156 -6.848 1 90.62 82 VAL B N 1
ATOM 2713 C CA . VAL B 1 82 ? 16.438 -15.227 -7.516 1 90.62 82 VAL B CA 1
ATOM 2714 C C . VAL B 1 82 ? 17.531 -15.766 -6.59 1 90.62 82 VAL B C 1
ATOM 2716 O O . VAL B 1 82 ? 17.719 -16.984 -6.496 1 90.62 82 VAL B O 1
ATOM 2719 N N . GLY B 1 83 ? 18.188 -14.836 -5.953 1 88.81 83 GLY B N 1
ATOM 2720 C CA . GLY B 1 83 ? 19.234 -15.234 -5.027 1 88.81 83 GLY B CA 1
ATOM 2721 C C . GLY B 1 83 ? 18.703 -15.984 -3.82 1 88.81 83 GLY B C 1
ATOM 2722 O O . GLY B 1 83 ? 19.391 -16.859 -3.271 1 88.81 83 GLY B O 1
ATOM 2723 N N . LEU B 1 84 ? 17.516 -15.711 -3.494 1 89.69 84 LEU B N 1
ATOM 2724 C CA . LEU B 1 84 ? 16.938 -16.297 -2.295 1 89.69 84 LEU B CA 1
ATOM 2725 C C . LEU B 1 84 ? 16.219 -17.609 -2.623 1 89.69 84 LEU B C 1
ATOM 2727 O O . LEU B 1 84 ? 15.859 -18.359 -1.722 1 89.69 84 LEU B O 1
ATOM 2731 N N . ASN B 1 85 ? 16.078 -17.797 -3.9 1 89 85 ASN B N 1
ATOM 2732 C CA . ASN B 1 85 ? 15.305 -18.953 -4.328 1 89 85 ASN B CA 1
ATOM 2733 C C . ASN B 1 85 ? 16.141 -20.234 -4.258 1 89 85 ASN B C 1
ATOM 2735 O O . ASN B 1 85 ? 16.422 -20.844 -5.285 1 89 85 ASN B O 1
ATOM 2739 N N . LYS B 1 86 ? 16.516 -20.578 -3.162 1 85.62 86 LYS B N 1
ATOM 2740 C CA . LYS B 1 86 ? 17.266 -21.812 -2.871 1 85.62 86 LYS B CA 1
ATOM 2741 C C . LYS B 1 86 ? 16.594 -22.594 -1.747 1 85.62 86 LYS B C 1
ATOM 2743 O O . LYS B 1 86 ? 16.016 -22.016 -0.833 1 85.62 86 LYS B O 1
ATOM 2748 N N . ASP B 1 87 ? 16.656 -23.844 -1.857 1 81.75 87 ASP B N 1
ATOM 2749 C CA . ASP B 1 87 ? 15.969 -24.703 -0.901 1 81.75 87 ASP B CA 1
ATOM 2750 C C . ASP B 1 87 ? 16.891 -25.109 0.246 1 81.75 87 ASP B C 1
ATOM 2752 O O . ASP B 1 87 ? 17.156 -26.281 0.455 1 81.75 87 ASP B O 1
ATOM 2756 N N . THR B 1 88 ? 17.531 -24.25 0.899 1 82.94 88 THR B N 1
ATOM 2757 C CA . THR B 1 88 ? 18.359 -24.5 2.072 1 82.94 88 THR B CA 1
ATOM 2758 C C . THR B 1 88 ? 17.797 -23.781 3.299 1 82.94 88 THR B C 1
ATOM 2760 O O . THR B 1 88 ? 17.047 -22.812 3.17 1 82.94 88 THR B O 1
ATOM 2763 N N . LYS B 1 89 ? 18.125 -24.344 4.453 1 85.88 89 LYS B N 1
ATOM 2764 C CA . LYS B 1 89 ? 17.656 -23.766 5.711 1 85.88 89 LYS B CA 1
ATOM 2765 C C . LYS B 1 89 ? 18.109 -22.312 5.852 1 85.88 89 LYS B C 1
ATOM 2767 O O . LYS B 1 89 ? 17.344 -21.469 6.34 1 85.88 89 LYS B O 1
ATOM 2772 N N . PHE B 1 90 ? 19.266 -22.047 5.402 1 81.12 90 PHE B N 1
ATOM 2773 C CA . PHE B 1 90 ? 19.812 -20.703 5.512 1 81.12 90 PHE B CA 1
ATOM 2774 C C . PHE B 1 90 ? 18.984 -19.703 4.727 1 81.12 90 PHE B C 1
ATOM 2776 O O . PHE B 1 90 ? 18.609 -18.656 5.254 1 81.12 90 PHE B O 1
ATOM 2783 N N . PHE B 1 91 ? 18.625 -20.078 3.566 1 84.19 91 PHE B N 1
ATOM 2784 C CA . PHE B 1 91 ? 17.875 -19.156 2.723 1 84.19 91 PHE B CA 1
ATOM 2785 C C . PHE B 1 91 ? 16.422 -19.047 3.17 1 84.19 91 PHE B C 1
ATOM 2787 O O . PHE B 1 91 ? 15.797 -18 3.033 1 84.19 91 PHE B O 1
ATOM 2794 N N . ARG B 1 92 ? 16.016 -20 3.764 1 82.88 92 ARG B N 1
ATOM 2795 C CA . ARG B 1 92 ? 14.672 -19.938 4.352 1 82.88 92 ARG B CA 1
ATOM 2796 C C . ARG B 1 92 ? 14.625 -18.938 5.496 1 82.88 92 ARG B C 1
ATOM 2798 O O . ARG B 1 92 ? 13.664 -18.172 5.621 1 82.88 92 ARG B O 1
ATOM 2805 N N . PHE B 1 93 ? 15.664 -18.984 6.242 1 83.19 93 PHE B N 1
ATOM 2806 C CA . PHE B 1 93 ? 15.766 -18.016 7.336 1 83.19 93 PHE B CA 1
ATOM 2807 C C . PHE B 1 93 ? 15.953 -16.609 6.797 1 83.19 93 PHE B C 1
ATOM 2809 O O . PHE B 1 93 ? 15.344 -15.656 7.301 1 83.19 93 PHE B O 1
ATOM 2816 N N . LEU B 1 94 ? 16.719 -16.484 5.793 1 81.12 94 LEU B N 1
ATOM 2817 C CA . LEU B 1 94 ? 17 -15.18 5.207 1 81.12 94 LEU B CA 1
ATOM 281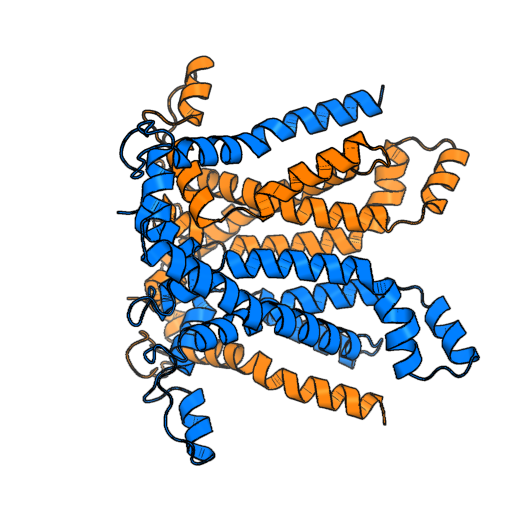8 C C . LEU B 1 94 ? 15.727 -14.57 4.633 1 81.12 94 LEU B C 1
ATOM 2820 O O . LEU B 1 94 ? 15.555 -13.352 4.66 1 81.12 94 LEU B O 1
ATOM 2824 N N . ARG B 1 95 ? 14.828 -15.367 4.188 1 82.12 95 ARG B N 1
ATOM 2825 C CA . ARG B 1 95 ? 13.562 -14.898 3.631 1 82.12 95 ARG B CA 1
ATOM 2826 C C . ARG B 1 95 ? 12.719 -14.211 4.695 1 82.12 95 ARG B C 1
ATOM 2828 O O . ARG B 1 95 ? 12.023 -13.227 4.41 1 82.12 95 ARG B O 1
ATOM 2835 N N . VAL B 1 96 ? 12.844 -14.641 5.887 1 78.31 96 VAL B N 1
ATOM 2836 C CA . VAL B 1 96 ? 12.094 -14.039 6.988 1 78.31 96 VAL B CA 1
ATOM 2837 C C . VAL B 1 96 ? 12.602 -12.617 7.234 1 78.31 96 VAL B C 1
ATOM 2839 O O . VAL B 1 96 ? 11.805 -11.703 7.48 1 78.31 96 VAL B O 1
ATOM 2842 N N . PHE B 1 97 ? 13.852 -12.477 7.062 1 78.31 97 PHE B N 1
ATOM 2843 C CA . PHE B 1 97 ? 14.445 -11.164 7.289 1 78.31 97 PHE B CA 1
ATOM 2844 C C . PHE B 1 97 ? 13.984 -10.172 6.223 1 78.31 97 PHE B C 1
ATOM 2846 O O . PHE B 1 97 ? 13.742 -9.008 6.52 1 78.31 97 PHE B O 1
ATOM 2853 N N . TYR B 1 98 ? 13.859 -10.641 5.047 1 81.38 98 TYR B N 1
ATOM 2854 C CA . TYR B 1 98 ? 13.445 -9.742 3.973 1 81.38 98 TYR B CA 1
ATOM 2855 C C . TYR B 1 98 ? 11.977 -9.375 4.105 1 81.38 98 TYR B C 1
ATOM 2857 O O . TYR B 1 98 ? 11.523 -8.391 3.514 1 81.38 98 TYR B O 1
ATOM 2865 N N . PHE B 1 99 ? 11.32 -10.102 4.969 1 78.06 99 PHE B N 1
ATOM 2866 C CA . PHE B 1 99 ? 9.898 -9.852 5.168 1 78.06 99 PHE B CA 1
ATOM 2867 C C . PHE B 1 99 ? 9.688 -8.805 6.258 1 78.06 99 PHE B C 1
ATOM 2869 O O . PHE B 1 99 ? 8.633 -8.164 6.309 1 78.06 99 PHE B O 1
ATOM 2876 N N . ILE B 1 100 ? 10.617 -8.547 7.023 1 75.81 100 ILE B N 1
ATOM 2877 C CA . ILE B 1 100 ? 10.484 -7.734 8.227 1 75.81 100 ILE B CA 1
ATOM 2878 C C . ILE B 1 100 ? 10.086 -6.309 7.852 1 75.81 100 ILE B C 1
ATOM 2880 O O . ILE B 1 100 ? 9.195 -5.719 8.469 1 75.81 100 ILE B O 1
ATOM 2884 N N . PRO B 1 101 ? 10.609 -5.691 6.816 1 75.75 101 PRO B N 1
ATOM 2885 C CA . PRO B 1 101 ? 10.25 -4.309 6.48 1 75.75 101 PRO B CA 1
ATOM 2886 C C . PRO B 1 101 ? 8.781 -4.156 6.098 1 75.75 101 PRO B C 1
ATOM 2888 O O . PRO B 1 101 ? 8.219 -3.066 6.219 1 75.75 101 PRO B O 1
ATOM 2891 N N . THR B 1 102 ? 8.203 -5.262 5.648 1 78 102 THR B N 1
ATOM 2892 C CA . THR B 1 102 ? 6.805 -5.207 5.254 1 78 102 THR B CA 1
ATOM 2893 C C . THR B 1 102 ? 5.91 -4.984 6.473 1 78 102 THR B C 1
ATOM 2895 O O . THR B 1 102 ? 4.781 -4.504 6.34 1 78 102 THR B O 1
ATOM 2898 N N . VAL B 1 103 ? 6.457 -5.238 7.645 1 77.94 103 VAL B N 1
ATOM 2899 C CA . VAL B 1 103 ? 5.656 -5.176 8.859 1 77.94 103 VAL B CA 1
ATOM 2900 C C . VAL B 1 103 ? 5.871 -3.83 9.555 1 77.94 103 VAL B C 1
ATOM 2902 O O . VAL B 1 103 ? 5.156 -3.49 10.5 1 77.94 103 VAL B O 1
ATOM 2905 N N . THR B 1 104 ? 6.68 -3.035 9.016 1 78.19 104 THR B N 1
ATOM 2906 C CA . THR B 1 104 ? 7.004 -1.763 9.648 1 78.19 104 THR B CA 1
ATOM 2907 C C . THR B 1 104 ? 6.102 -0.65 9.117 1 78.19 104 THR B C 1
ATOM 2909 O O . THR B 1 104 ? 5.82 -0.591 7.922 1 78.19 104 THR B O 1
ATOM 2912 N N . SER B 1 105 ? 5.719 0.214 10.047 1 81.88 105 SER B N 1
ATOM 2913 C CA . SER B 1 105 ? 4.902 1.369 9.695 1 81.88 105 SER B CA 1
ATOM 2914 C C . SER B 1 105 ? 5.645 2.291 8.727 1 81.88 105 SER B C 1
ATOM 2916 O O . SER B 1 105 ? 6.809 2.621 8.945 1 81.88 105 SER B O 1
ATOM 2918 N N . SER B 1 106 ? 4.918 2.576 7.688 1 83.69 106 SER B N 1
ATOM 2919 C CA . SER B 1 106 ? 5.512 3.521 6.746 1 83.69 106 SER B CA 1
ATOM 2920 C C . SER B 1 106 ? 5.77 4.871 7.406 1 83.69 106 SER B C 1
ATOM 2922 O O . SER B 1 106 ? 6.758 5.543 7.098 1 83.69 106 SER B O 1
ATOM 2924 N N . VAL B 1 107 ? 4.895 5.227 8.336 1 85.62 107 VAL B N 1
ATOM 2925 C CA . VAL B 1 107 ? 5.055 6.492 9.047 1 85.62 107 VAL B CA 1
ATOM 2926 C C . VAL B 1 107 ? 6.34 6.461 9.875 1 85.62 107 VAL B C 1
ATOM 2928 O O . VAL B 1 107 ? 7.164 7.375 9.789 1 85.62 107 VAL B O 1
ATOM 2931 N N . ALA B 1 108 ? 6.512 5.359 10.594 1 83.12 108 ALA B N 1
ATOM 2932 C CA . ALA B 1 108 ? 7.711 5.215 11.414 1 83.12 108 ALA B CA 1
ATOM 2933 C C . ALA B 1 108 ? 8.977 5.234 10.555 1 83.12 108 ALA B C 1
ATOM 2935 O O . ALA B 1 108 ? 9.961 5.895 10.898 1 83.12 108 ALA B O 1
ATOM 2936 N N . ILE B 1 109 ? 8.875 4.617 9.484 1 85 109 ILE B N 1
ATOM 2937 C CA . ILE B 1 109 ? 10.039 4.516 8.602 1 85 109 ILE B CA 1
ATOM 2938 C C . ILE B 1 109 ? 10.359 5.887 8.008 1 85 109 ILE B C 1
ATOM 2940 O O . ILE B 1 109 ? 11.523 6.23 7.824 1 85 109 ILE B O 1
ATOM 2944 N N . ASN B 1 110 ? 9.352 6.582 7.641 1 89.75 110 ASN B N 1
ATOM 2945 C CA . ASN B 1 110 ? 9.594 7.926 7.129 1 89.75 110 ASN B CA 1
ATOM 2946 C C . ASN B 1 110 ? 10.281 8.805 8.164 1 89.75 110 ASN B C 1
ATOM 2948 O O . ASN B 1 110 ? 11.148 9.609 7.824 1 89.75 110 ASN B O 1
ATOM 2952 N N . PHE B 1 111 ? 9.992 8.602 9.414 1 86.38 111 PHE B N 1
ATOM 2953 C CA . PHE B 1 111 ? 10.648 9.375 10.461 1 86.38 111 PHE B CA 1
ATOM 2954 C C . PHE B 1 111 ? 12.102 8.93 10.625 1 86.38 111 PHE B C 1
ATOM 2956 O O . PHE B 1 111 ? 12.977 9.758 10.883 1 86.38 111 PHE B O 1
ATOM 2963 N N . VAL B 1 112 ? 12.336 7.645 10.508 1 87.25 112 VAL B N 1
ATOM 2964 C CA . VAL B 1 112 ? 13.695 7.125 10.578 1 87.25 112 VAL B CA 1
ATOM 2965 C C . VAL B 1 112 ? 14.539 7.723 9.453 1 87.25 112 VAL B C 1
ATOM 2967 O O . VAL B 1 112 ? 15.664 8.18 9.688 1 87.25 112 VAL B O 1
ATOM 2970 N N . TRP B 1 113 ? 13.984 7.75 8.305 1 90.75 113 TRP B N 1
ATOM 2971 C CA . TRP B 1 113 ? 14.711 8.273 7.156 1 90.75 113 TRP B CA 1
ATOM 2972 C C . TRP B 1 113 ? 14.891 9.781 7.266 1 90.75 113 TRP B C 1
ATOM 2974 O O . TRP B 1 113 ? 15.875 10.328 6.773 1 90.75 113 TRP B O 1
ATOM 2984 N N . LEU B 1 114 ? 13.945 10.43 7.898 1 91.19 114 LEU B N 1
ATOM 2985 C CA . LEU B 1 114 ? 14.133 11.844 8.195 1 91.19 114 LEU B CA 1
A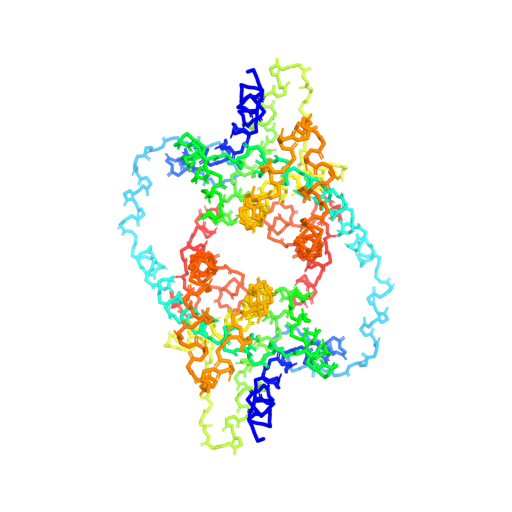TOM 2986 C C . LEU B 1 114 ? 15.398 12.07 9.008 1 91.19 114 LEU B C 1
ATOM 2988 O O . LEU B 1 114 ? 16.141 13.016 8.758 1 91.19 114 LEU B O 1
ATOM 2992 N N . TRP B 1 115 ? 15.602 11.188 9.914 1 88.19 115 TRP B N 1
ATOM 2993 C CA . TRP B 1 115 ? 16.812 11.258 10.719 1 88.19 115 TRP B CA 1
ATOM 2994 C C . TRP B 1 115 ? 18.047 10.922 9.875 1 88.19 115 TRP B C 1
ATOM 2996 O O . TRP B 1 115 ? 19.094 11.57 10 1 88.19 115 TRP B O 1
ATOM 3006 N N . PHE B 1 116 ? 17.969 9.906 9.031 1 91.19 116 PHE B N 1
ATOM 3007 C CA . PHE B 1 116 ? 19.062 9.547 8.141 1 91.19 116 PHE B CA 1
ATOM 3008 C C . PHE B 1 116 ? 19.5 10.742 7.309 1 91.19 116 PHE B C 1
ATOM 3010 O O . PHE B 1 116 ? 20.703 10.938 7.078 1 91.19 116 PHE B O 1
ATOM 3017 N N . PHE B 1 117 ? 18.531 11.523 6.953 1 95.06 117 PHE B N 1
ATOM 3018 C CA . PHE B 1 117 ? 18.766 12.578 5.969 1 95.06 117 PHE B CA 1
ATOM 3019 C C . PHE B 1 117 ? 19.188 13.875 6.652 1 95.06 117 PHE B C 1
ATOM 3021 O O . PHE B 1 117 ? 19.531 14.852 5.98 1 95.06 117 PHE B O 1
ATOM 3028 N N . ASN B 1 118 ? 19.125 13.883 7.984 1 93 118 ASN B N 1
ATOM 3029 C CA . ASN B 1 118 ? 19.516 15.102 8.68 1 93 118 ASN B CA 1
ATOM 3030 C C . ASN B 1 118 ? 20.906 15.57 8.258 1 93 118 ASN B C 1
ATOM 3032 O O . ASN B 1 118 ? 21.859 14.781 8.25 1 93 118 ASN B O 1
ATOM 3036 N N . PRO B 1 119 ? 20.984 16.828 7.922 1 92.56 119 PRO B N 1
ATOM 3037 C CA . PRO B 1 119 ? 22.266 17.297 7.379 1 92.56 119 PRO B CA 1
ATOM 3038 C C . PRO B 1 119 ? 23.359 17.375 8.445 1 92.56 119 PRO B C 1
ATOM 3040 O O . PRO B 1 119 ? 24.547 17.281 8.117 1 92.56 119 PRO B O 1
ATOM 3043 N N . GLU B 1 120 ? 23 17.547 9.609 1 89.62 120 GLU B N 1
ATOM 3044 C CA . GLU B 1 120 ? 23.984 17.812 10.656 1 89.62 120 GLU B CA 1
ATOM 3045 C C . GLU B 1 120 ? 24.422 16.531 11.352 1 89.62 120 GLU B C 1
ATOM 3047 O O . GLU B 1 120 ? 25.609 16.312 11.578 1 89.62 120 GLU B O 1
ATOM 3052 N N . TYR B 1 121 ? 23.5 15.609 11.625 1 86.19 121 TYR B N 1
ATOM 3053 C CA . TYR B 1 121 ? 23.875 14.453 12.43 1 86.19 121 TYR B CA 1
ATOM 3054 C C . TYR B 1 121 ? 23.344 13.164 11.82 1 86.19 121 TYR B C 1
ATOM 3056 O O . TYR B 1 121 ? 23.391 12.102 12.453 1 86.19 121 TYR B O 1
ATOM 3064 N N . GLY B 1 122 ? 22.859 13.211 10.625 1 89.44 122 GLY B N 1
ATOM 3065 C CA . GLY B 1 122 ? 22.25 12.047 10 1 89.44 122 GLY B CA 1
ATOM 3066 C C . GLY B 1 122 ? 23.266 10.984 9.609 1 89.44 122 GLY B C 1
ATOM 3067 O O . GLY B 1 122 ? 24.438 11.297 9.352 1 89.44 122 GLY B O 1
ATOM 3068 N N . LEU B 1 123 ? 22.844 9.836 9.531 1 88.44 123 LEU B N 1
ATOM 3069 C CA . LEU B 1 123 ? 23.688 8.68 9.242 1 88.44 123 LEU B CA 1
ATOM 3070 C C . LEU B 1 123 ? 24.328 8.805 7.859 1 88.44 123 LEU B C 1
ATOM 3072 O O . LEU B 1 123 ? 25.5 8.484 7.684 1 88.44 123 LEU B O 1
ATOM 3076 N N . LEU B 1 124 ? 23.594 9.242 6.883 1 91.69 124 LEU B N 1
ATOM 3077 C CA . LEU B 1 124 ? 24.094 9.25 5.512 1 91.69 124 LEU B CA 1
ATOM 3078 C C . LEU B 1 124 ? 25.25 10.227 5.355 1 91.69 124 LEU B C 1
ATOM 3080 O O . LEU B 1 124 ? 26.281 9.891 4.77 1 91.69 124 LEU B O 1
ATOM 3084 N N . ASN B 1 125 ? 25.016 11.375 5.91 1 94.25 125 ASN B N 1
ATOM 3085 C CA . ASN B 1 125 ? 26.094 12.344 5.824 1 94.25 125 ASN B CA 1
ATOM 3086 C C . ASN B 1 125 ? 27.281 11.938 6.688 1 94.25 125 ASN B C 1
ATOM 3088 O O . ASN B 1 125 ? 28.438 12.25 6.363 1 94.25 125 ASN B O 1
ATOM 3092 N N . THR B 1 126 ? 27.047 11.211 7.789 1 90.81 126 THR B N 1
ATOM 3093 C CA . THR B 1 126 ? 28.141 10.68 8.594 1 90.81 126 THR B CA 1
ATOM 3094 C C . THR B 1 126 ? 28.969 9.688 7.789 1 90.81 126 THR B C 1
ATOM 3096 O O . THR B 1 126 ? 30.203 9.742 7.824 1 90.81 126 THR B O 1
ATOM 3099 N N . ILE B 1 127 ? 28.391 8.844 7.078 1 90.81 127 ILE B N 1
ATOM 3100 C CA . ILE B 1 127 ? 29.062 7.867 6.238 1 90.81 127 ILE B CA 1
ATOM 3101 C C . ILE B 1 127 ? 29.844 8.586 5.133 1 90.81 127 ILE B C 1
ATOM 3103 O O . ILE B 1 127 ? 30.984 8.25 4.852 1 90.81 127 ILE B O 1
ATOM 3107 N N . LEU B 1 128 ? 29.141 9.547 4.512 1 93.12 128 LEU B N 1
ATOM 3108 C CA . LEU B 1 128 ? 29.797 10.32 3.469 1 93.12 128 LEU B CA 1
ATOM 3109 C C . LEU B 1 128 ? 31.031 11.039 4.02 1 93.12 128 LEU B C 1
ATOM 3111 O O . LEU B 1 128 ? 32.062 11.156 3.328 1 93.12 128 LEU B O 1
ATOM 3115 N N . GLY B 1 129 ? 30.906 11.531 5.23 1 92.12 129 GLY B N 1
ATOM 3116 C CA . GLY B 1 129 ? 32.031 12.188 5.883 1 92.12 129 GLY B CA 1
ATOM 3117 C C . GLY B 1 129 ? 33.219 11.281 6.043 1 92.12 129 GLY B C 1
ATOM 3118 O O . GLY B 1 129 ? 34.375 11.711 5.836 1 92.12 129 GLY B O 1
ATOM 3119 N N . PHE B 1 130 ? 33 10.031 6.332 1 93.12 130 PHE B N 1
ATOM 3120 C CA . PHE B 1 130 ? 34.094 9.062 6.461 1 93.12 130 PHE B CA 1
ATOM 3121 C C . PHE B 1 130 ? 34.781 8.852 5.125 1 93.12 130 PHE B C 1
ATOM 3123 O O . PHE B 1 130 ? 35.969 8.508 5.09 1 93.12 130 PHE B O 1
ATOM 3130 N N . LEU B 1 131 ? 34.094 9.125 4.07 1 93.88 131 LEU B N 1
ATOM 3131 C CA . LEU B 1 131 ? 34.656 8.953 2.734 1 93.88 131 LEU B CA 1
ATOM 3132 C C . LEU B 1 131 ? 35.125 10.281 2.166 1 93.88 131 LEU B C 1
ATOM 3134 O O . LEU B 1 131 ? 35.438 10.375 0.976 1 93.88 131 LEU B O 1
ATOM 3138 N N . TRP B 1 132 ? 35.031 11.258 2.951 1 95.25 132 TRP B N 1
ATOM 3139 C CA . TRP B 1 132 ? 35.531 12.586 2.617 1 95.25 132 TRP B CA 1
ATOM 3140 C C . TRP B 1 132 ? 34.656 13.242 1.542 1 95.25 132 TRP B C 1
ATOM 3142 O O . TRP B 1 132 ? 35.188 13.906 0.644 1 95.25 132 TRP B O 1
ATOM 3152 N N . ILE B 1 133 ? 33.469 12.953 1.561 1 94.06 133 ILE B N 1
ATOM 3153 C CA . ILE B 1 133 ? 32.5 13.562 0.668 1 94.06 133 ILE B CA 1
ATOM 3154 C C . ILE B 1 133 ? 31.75 14.664 1.409 1 94.06 133 ILE B C 1
ATOM 3156 O O . ILE B 1 133 ? 31.406 14.5 2.584 1 94.06 133 ILE B O 1
ATOM 3160 N N . LYS B 1 134 ? 31.562 15.727 0.75 1 94.88 134 LYS B N 1
ATOM 3161 C CA . LYS B 1 134 ? 30.875 16.859 1.354 1 94.88 134 LYS B CA 1
ATOM 3162 C C . LYS B 1 134 ? 29.438 16.5 1.724 1 94.88 134 LYS B C 1
ATOM 3164 O O . LYS B 1 134 ? 28.828 15.633 1.098 1 94.88 134 LYS B O 1
ATOM 3169 N N . LYS B 1 135 ? 28.953 17.281 2.689 1 95 135 LYS B N 1
ATOM 3170 C CA . LYS B 1 135 ? 27.594 17.078 3.184 1 95 135 LYS B CA 1
ATOM 3171 C C . LYS B 1 135 ? 26.562 17.312 2.076 1 95 135 LYS B C 1
ATOM 3173 O O . LYS B 1 135 ? 26.719 18.219 1.26 1 95 135 LYS B O 1
ATOM 3178 N N . ILE B 1 136 ? 25.625 16.469 2.098 1 96.12 136 ILE B N 1
ATOM 3179 C CA . ILE B 1 136 ? 24.516 16.594 1.158 1 96.12 136 ILE B CA 1
ATOM 3180 C C . ILE B 1 136 ? 23.266 17.047 1.9 1 96.12 136 ILE B C 1
ATOM 3182 O O . ILE B 1 136 ? 22.984 16.562 3.002 1 96.12 136 ILE B O 1
ATOM 3186 N N . TYR B 1 137 ? 22.547 18.031 1.351 1 97.38 137 TYR B N 1
ATOM 3187 C CA . TYR B 1 137 ? 21.266 18.469 1.892 1 97.38 137 TYR B CA 1
ATOM 3188 C C . TYR B 1 137 ? 20.109 17.703 1.249 1 97.38 137 TYR B C 1
ATOM 3190 O O . TYR B 1 137 ? 19.328 18.281 0.497 1 97.38 137 TYR B O 1
ATOM 3198 N N . TRP B 1 138 ? 19.938 16.547 1.652 1 97.69 138 TRP B N 1
ATOM 3199 C CA . TRP B 1 138 ? 19.125 15.516 1.025 1 97.69 138 TRP B CA 1
ATOM 3200 C C . TRP B 1 138 ? 17.703 16 0.782 1 97.69 138 TRP B C 1
ATOM 3202 O O . TRP B 1 138 ? 17.109 15.703 -0.251 1 97.69 138 TRP B O 1
ATOM 3212 N N . LEU B 1 139 ? 17.172 16.781 1.747 1 97.88 139 LEU B N 1
ATOM 3213 C CA . LEU B 1 139 ? 15.75 17.094 1.671 1 97.88 139 LEU B CA 1
ATOM 3214 C C . LEU B 1 139 ? 15.539 18.578 1.368 1 97.88 139 LEU B C 1
ATOM 3216 O O . LEU B 1 139 ? 14.438 18.984 0.99 1 97.88 139 LEU B O 1
ATOM 3220 N N . THR B 1 140 ? 16.609 19.344 1.5 1 97.06 140 THR B N 1
ATOM 3221 C CA . THR B 1 140 ? 16.422 20.781 1.359 1 97.06 140 THR B CA 1
ATOM 3222 C C . THR B 1 140 ? 17.062 21.281 0.06 1 97.06 140 THR B C 1
ATOM 3224 O O . THR B 1 140 ? 16.859 22.438 -0.323 1 97.06 140 THR B O 1
ATOM 3227 N N . ASP B 1 141 ? 17.781 20.422 -0.618 1 97.88 141 ASP B N 1
ATOM 3228 C CA . ASP B 1 141 ? 18.281 20.719 -1.959 1 97.88 141 ASP B CA 1
ATOM 3229 C C . ASP B 1 141 ? 17.281 20.266 -3.023 1 97.88 141 ASP B C 1
ATOM 3231 O O . ASP B 1 141 ? 17 19.078 -3.156 1 97.88 141 ASP B O 1
ATOM 3235 N N . SER B 1 142 ? 16.797 21.203 -3.822 1 97.38 142 SER B N 1
ATOM 3236 C CA . SER B 1 142 ? 15.742 20.938 -4.793 1 97.38 142 SER B CA 1
ATOM 3237 C C . SER B 1 142 ? 16.188 19.938 -5.852 1 97.38 142 SER B C 1
ATOM 3239 O O . SER B 1 142 ? 15.367 19.266 -6.465 1 97.38 142 SER B O 1
ATOM 3241 N N . LYS B 1 143 ? 17.438 19.781 -6.031 1 96.88 143 LYS B N 1
ATOM 3242 C CA . LYS B 1 143 ? 17.953 18.906 -7.086 1 96.88 143 LYS B CA 1
ATOM 3243 C C . LYS B 1 143 ? 17.969 17.453 -6.633 1 96.88 143 LYS B C 1
ATOM 3245 O O . LYS B 1 143 ? 17.938 16.531 -7.461 1 96.88 143 LYS B O 1
ATOM 3250 N N . ILE B 1 144 ? 18 17.234 -5.305 1 97.62 144 ILE B N 1
ATOM 3251 C CA . ILE B 1 144 ? 18.203 15.867 -4.859 1 97.62 144 ILE B CA 1
ATOM 3252 C C . ILE B 1 144 ? 17.031 15.414 -3.994 1 97.62 144 ILE B C 1
ATOM 3254 O O . ILE B 1 144 ? 16.891 14.227 -3.701 1 97.62 144 ILE B O 1
ATOM 3258 N N . ALA B 1 145 ? 16.188 16.344 -3.566 1 98.56 145 ALA B N 1
ATOM 3259 C CA . ALA B 1 145 ? 15.117 16.062 -2.611 1 98.56 145 ALA B CA 1
ATOM 3260 C C . ALA B 1 145 ? 14.203 14.953 -3.123 1 98.56 145 ALA B C 1
ATOM 3262 O O . ALA B 1 145 ? 13.883 14.016 -2.389 1 98.56 145 ALA B O 1
ATOM 3263 N N . LEU B 1 146 ? 13.859 15.031 -4.426 1 98.56 146 LEU B N 1
ATOM 3264 C CA . LEU B 1 146 ? 12.953 14.031 -4.988 1 98.56 146 LEU B CA 1
ATOM 3265 C C . LEU B 1 146 ? 13.625 12.664 -5.031 1 98.56 146 LEU B C 1
ATOM 3267 O O . LEU B 1 146 ? 13 11.648 -4.715 1 98.56 146 LEU B O 1
ATOM 3271 N N . PHE B 1 147 ? 14.836 12.672 -5.391 1 98.25 147 PHE B N 1
ATOM 3272 C CA . PHE B 1 147 ? 15.578 11.422 -5.418 1 98.25 147 PHE B CA 1
ATOM 3273 C C . PHE B 1 147 ? 15.711 10.836 -4.02 1 98.25 147 PHE B C 1
ATOM 3275 O O . PHE B 1 147 ? 15.664 9.617 -3.84 1 98.25 147 PHE B O 1
ATOM 3282 N N . SER B 1 148 ? 15.914 11.695 -3.029 1 98.25 148 SER B N 1
ATOM 3283 C CA . SER B 1 148 ? 15.992 11.242 -1.645 1 98.25 148 SER B CA 1
ATOM 3284 C C . SER B 1 148 ? 14.703 10.547 -1.219 1 98.25 148 SER B C 1
ATOM 3286 O O . SER B 1 148 ? 14.742 9.492 -0.576 1 98.25 148 SER B O 1
ATOM 3288 N N . LEU B 1 149 ? 13.586 11.133 -1.615 1 98.12 149 LEU B N 1
ATOM 3289 C CA . LEU B 1 149 ? 12.312 10.492 -1.337 1 98.12 149 LEU B CA 1
ATOM 3290 C C . LEU B 1 149 ? 12.195 9.164 -2.084 1 98.12 149 LEU B C 1
ATOM 3292 O O . LEU B 1 149 ? 11.617 8.203 -1.57 1 98.12 149 LEU B O 1
ATOM 3296 N N . ALA B 1 150 ? 12.773 9.125 -3.293 1 98 150 ALA B N 1
ATOM 3297 C CA . ALA B 1 150 ? 12.75 7.898 -4.086 1 98 150 ALA B CA 1
ATOM 3298 C C . ALA B 1 150 ? 13.516 6.777 -3.391 1 98 150 ALA B C 1
ATOM 3300 O O . ALA B 1 150 ? 13.117 5.613 -3.455 1 98 150 ALA B O 1
ATOM 3301 N N . LEU B 1 151 ? 14.562 7.113 -2.738 1 95.12 151 LEU B N 1
ATOM 3302 C CA . LEU B 1 151 ? 15.336 6.121 -2.004 1 95.12 151 LEU B CA 1
ATOM 3303 C C . LEU B 1 151 ? 14.484 5.449 -0.932 1 95.12 151 LEU B C 1
ATOM 3305 O O . LEU B 1 151 ? 14.555 4.234 -0.743 1 95.12 151 LEU B O 1
ATOM 3309 N N . VAL B 1 152 ? 13.719 6.258 -0.25 1 93.12 152 VAL B N 1
ATOM 3310 C CA . VAL B 1 152 ? 12.828 5.742 0.78 1 93.12 152 VAL B CA 1
ATOM 3311 C C . VAL B 1 152 ? 11.789 4.809 0.148 1 93.12 152 VAL B C 1
ATOM 3313 O O . VAL B 1 152 ? 11.531 3.723 0.666 1 93.12 152 VAL B O 1
ATOM 3316 N N . GLY B 1 153 ? 11.195 5.266 -0.985 1 93.44 153 GLY B N 1
ATOM 3317 C CA . GLY B 1 153 ? 10.227 4.449 -1.705 1 93.44 153 GLY B CA 1
ATOM 3318 C C . GLY B 1 153 ? 10.812 3.141 -2.205 1 93.44 153 GLY B C 1
ATOM 3319 O O . GLY B 1 153 ? 10.141 2.107 -2.18 1 93.44 153 GLY B O 1
ATOM 3320 N N . MET B 1 154 ? 12.031 3.221 -2.684 1 93.5 154 MET B N 1
ATOM 3321 C CA . MET B 1 154 ? 12.695 2.004 -3.137 1 93.5 154 MET B CA 1
ATOM 3322 C C . MET B 1 154 ? 12.844 1.005 -1.993 1 93.5 154 MET B C 1
ATOM 3324 O O . MET B 1 154 ? 12.5 -0.169 -2.141 1 93.5 154 MET B O 1
ATOM 3328 N N . TRP B 1 155 ? 13.273 1.523 -0.927 1 88.12 155 TRP B N 1
ATOM 3329 C CA . TRP B 1 155 ? 13.453 0.67 0.243 1 88.12 155 TRP B CA 1
ATOM 3330 C C . TRP B 1 155 ? 12.133 0.036 0.661 1 88.12 155 TRP B C 1
ATOM 3332 O O . TRP B 1 155 ? 12.062 -1.173 0.892 1 88.12 155 TRP B O 1
ATOM 3342 N N . GLY B 1 156 ? 11.156 0.789 0.716 1 87.44 156 GLY B N 1
ATOM 3343 C CA . GLY B 1 156 ? 9.859 0.336 1.206 1 87.44 156 GLY B CA 1
ATOM 3344 C C . GLY B 1 156 ? 9.172 -0.626 0.26 1 87.44 156 GLY B C 1
ATOM 3345 O O . GLY B 1 156 ? 8.359 -1.451 0.688 1 87.44 156 GLY B O 1
ATOM 3346 N N . SER B 1 157 ? 9.5 -0.606 -0.97 1 90.75 157 SER B N 1
ATOM 3347 C CA . SER B 1 157 ? 8.797 -1.395 -1.975 1 90.75 157 SER B CA 1
ATOM 3348 C C . SER B 1 157 ? 9.492 -2.729 -2.221 1 90.75 157 SER B C 1
ATOM 3350 O O . SER B 1 157 ? 8.906 -3.645 -2.797 1 90.75 157 SER B O 1
ATOM 3352 N N . LEU B 1 158 ? 10.688 -2.855 -1.812 1 91.62 158 LEU B N 1
ATOM 3353 C CA . LEU B 1 158 ? 11.484 -4.027 -2.148 1 91.62 158 LEU B CA 1
ATOM 3354 C C . LEU B 1 158 ? 10.914 -5.281 -1.499 1 91.62 158 LEU B C 1
ATOM 3356 O O . LEU B 1 158 ? 10.758 -6.312 -2.16 1 91.62 158 LEU B O 1
ATOM 3360 N N . SER B 1 159 ? 10.57 -5.137 -0.253 1 86.38 159 SER B N 1
ATOM 3361 C CA . SER B 1 159 ? 10.234 -6.324 0.528 1 86.38 159 SER B CA 1
ATOM 3362 C C . SER B 1 159 ? 9.047 -7.062 -0.074 1 86.38 159 SER B C 1
ATOM 3364 O O . SER B 1 159 ? 9.117 -8.266 -0.318 1 86.38 159 SER B O 1
ATOM 3366 N N . TYR B 1 160 ? 8.008 -6.344 -0.333 1 86.5 160 TYR B N 1
ATOM 3367 C CA . TYR B 1 160 ? 6.797 -6.961 -0.864 1 86.5 160 TYR B CA 1
ATOM 3368 C C . TYR B 1 160 ? 7.062 -7.617 -2.215 1 86.5 160 TYR B C 1
ATOM 3370 O O . TYR B 1 160 ? 6.637 -8.742 -2.459 1 86.5 160 TYR B O 1
ATOM 3378 N N . ASN B 1 161 ? 7.754 -6.961 -3.047 1 91.94 161 ASN B N 1
ATOM 3379 C CA . ASN B 1 161 ? 8.008 -7.461 -4.395 1 91.94 161 ASN B CA 1
ATOM 3380 C C . ASN B 1 161 ? 8.961 -8.648 -4.383 1 91.94 161 ASN B C 1
ATOM 3382 O O . ASN B 1 161 ? 8.844 -9.555 -5.215 1 91.94 161 ASN B O 1
ATOM 3386 N N . ILE B 1 162 ? 9.906 -8.641 -3.441 1 91.62 162 ILE B N 1
ATOM 3387 C CA . ILE B 1 162 ? 10.797 -9.789 -3.295 1 91.62 162 ILE B CA 1
ATOM 3388 C C . ILE B 1 162 ? 9.984 -11.039 -2.994 1 91.62 162 ILE B C 1
ATOM 3390 O O . ILE B 1 162 ? 10.188 -12.086 -3.615 1 91.62 162 ILE B O 1
ATOM 3394 N N . ILE B 1 163 ? 9.078 -10.875 -2.117 1 87 163 ILE B N 1
ATOM 3395 C CA . ILE B 1 163 ? 8.273 -12.016 -1.692 1 87 163 ILE B CA 1
ATOM 3396 C C . ILE B 1 163 ? 7.391 -12.484 -2.844 1 87 163 ILE B C 1
ATOM 3398 O O . ILE B 1 163 ? 7.238 -13.688 -3.074 1 87 163 ILE B O 1
ATOM 3402 N N . LEU B 1 164 ? 6.82 -11.57 -3.521 1 86.69 164 LEU B N 1
ATOM 3403 C CA . LEU B 1 164 ? 5.98 -11.906 -4.66 1 86.69 164 LEU B CA 1
ATOM 3404 C C . LEU B 1 164 ? 6.781 -12.641 -5.73 1 86.69 164 LEU B C 1
ATOM 3406 O O . LEU B 1 164 ? 6.332 -13.664 -6.258 1 86.69 164 LEU B O 1
ATOM 3410 N N . PHE B 1 165 ? 7.945 -12.18 -6.023 1 91.56 165 PHE B N 1
ATOM 3411 C CA . PHE B 1 165 ? 8.797 -12.828 -7.012 1 91.56 165 PHE B CA 1
ATOM 3412 C C . PHE B 1 165 ? 9.242 -14.203 -6.52 1 91.56 165 PHE B C 1
ATOM 3414 O O . PHE B 1 165 ? 9.344 -15.148 -7.305 1 91.56 165 PHE B O 1
ATOM 3421 N N . LEU B 1 166 ? 9.531 -14.281 -5.254 1 89.75 166 LEU B N 1
ATOM 3422 C CA . LEU B 1 166 ? 9.93 -15.555 -4.68 1 89.75 166 LEU B CA 1
ATOM 3423 C C . LEU B 1 166 ? 8.82 -16.594 -4.828 1 89.75 166 LEU B C 1
ATOM 3425 O O . LEU B 1 166 ? 9.078 -17.734 -5.207 1 89.75 166 LEU B O 1
ATOM 3429 N N . ALA B 1 167 ? 7.621 -16.156 -4.492 1 82.69 167 ALA B N 1
ATOM 3430 C CA . ALA B 1 167 ? 6.477 -17.047 -4.648 1 82.69 167 ALA B CA 1
ATOM 3431 C C . ALA B 1 167 ? 6.32 -17.484 -6.098 1 82.69 167 ALA B C 1
ATOM 3433 O O . ALA B 1 167 ? 6.027 -18.656 -6.367 1 82.69 167 ALA B O 1
ATOM 3434 N N . GLY B 1 168 ? 6.5 -16.609 -7.016 1 84.69 168 GLY B N 1
ATOM 3435 C CA . GLY B 1 168 ? 6.441 -16.938 -8.43 1 84.69 168 GLY B CA 1
ATOM 3436 C C . GLY B 1 168 ? 7.508 -17.938 -8.852 1 84.69 168 GLY B C 1
ATOM 3437 O O . GLY B 1 168 ? 7.227 -18.891 -9.586 1 84.69 168 GLY B O 1
ATOM 3438 N N . LEU B 1 169 ? 8.672 -17.75 -8.422 1 89.25 169 LEU B N 1
ATOM 3439 C CA . LEU B 1 169 ? 9.789 -18.625 -8.758 1 89.25 169 LEU B CA 1
ATOM 3440 C C . LEU B 1 169 ? 9.578 -20.031 -8.203 1 89.25 169 LEU B C 1
ATOM 3442 O O . LEU B 1 169 ? 9.906 -21.016 -8.867 1 89.25 169 LEU B O 1
ATOM 3446 N N . GLN B 1 170 ? 9.031 -20.016 -7.051 1 84.94 170 GLN B N 1
ATOM 3447 C CA . GLN B 1 170 ? 8.812 -21.297 -6.383 1 84.94 170 GLN B CA 1
ATOM 3448 C C . GLN B 1 170 ? 7.68 -22.078 -7.043 1 84.94 170 GLN B C 1
ATOM 3450 O O . GLN B 1 170 ? 7.574 -23.281 -6.867 1 84.94 170 GLN B O 1
ATOM 3455 N N . ASN B 1 171 ? 6.934 -21.391 -7.77 1 80.06 171 ASN B N 1
ATOM 3456 C CA . ASN B 1 171 ? 5.809 -22.047 -8.445 1 80.06 171 ASN B CA 1
ATOM 3457 C C . ASN B 1 171 ? 6.234 -22.656 -9.773 1 80.06 171 ASN B C 1
ATOM 3459 O O . ASN B 1 171 ? 5.465 -23.406 -10.391 1 80.06 171 ASN B O 1
ATOM 3463 N N . ILE B 1 172 ? 7.422 -22.422 -10.219 1 84.25 172 ILE B N 1
ATOM 3464 C CA . ILE B 1 172 ? 7.938 -23.062 -11.43 1 84.25 172 ILE B CA 1
ATOM 3465 C C . ILE B 1 172 ? 8.25 -24.531 -11.148 1 84.25 172 ILE B C 1
ATOM 3467 O O . ILE B 1 172 ? 9.031 -24.844 -10.242 1 84.25 172 ILE B O 1
ATOM 3471 N N . PRO B 1 173 ? 7.652 -25.391 -11.875 1 85.19 173 PRO B N 1
ATOM 3472 C CA . PRO B 1 173 ? 7.895 -26.812 -11.641 1 85.19 173 PRO B CA 1
ATOM 3473 C C . PRO B 1 173 ? 9.375 -27.172 -11.695 1 85.19 173 PRO B C 1
ATOM 3475 O O . PRO B 1 173 ? 10.109 -26.656 -12.547 1 85.19 173 PRO B O 1
ATOM 3478 N N . SER B 1 174 ? 9.727 -28.078 -10.883 1 86.5 174 SER B N 1
ATOM 3479 C CA . SER B 1 174 ? 11.125 -28.5 -10.766 1 86.5 174 SER B CA 1
ATOM 3480 C C . SER B 1 174 ? 11.578 -29.234 -12.023 1 86.5 174 SER B C 1
ATOM 3482 O O . SER B 1 174 ? 12.781 -29.312 -12.297 1 86.5 174 SER B O 1
ATOM 3484 N N . THR B 1 175 ? 10.641 -29.703 -12.711 1 89.25 175 THR B N 1
ATOM 3485 C CA . THR B 1 175 ? 10.945 -30.469 -13.922 1 89.25 175 THR B CA 1
ATOM 3486 C C . THR B 1 175 ? 11.703 -29.609 -14.922 1 89.25 175 THR B C 1
ATOM 3488 O O . THR B 1 175 ? 12.555 -30.109 -15.664 1 89.25 175 THR B O 1
ATOM 3491 N N . TYR B 1 176 ? 11.391 -28.375 -14.938 1 88.44 176 TYR B N 1
ATOM 3492 C CA . TYR B 1 176 ? 12.086 -27.469 -15.836 1 88.44 176 TYR B CA 1
ATOM 3493 C C . TYR B 1 176 ? 13.562 -27.359 -15.469 1 88.44 176 TYR B C 1
ATOM 3495 O O . TYR B 1 176 ? 14.43 -27.359 -16.344 1 88.44 176 TYR B O 1
ATOM 3503 N N . TYR B 1 177 ? 13.812 -27.344 -14.242 1 86.94 177 TYR B N 1
ATOM 3504 C CA . TYR B 1 177 ? 15.18 -27.188 -13.758 1 86.94 177 TYR B CA 1
ATOM 3505 C C . TYR B 1 177 ? 15.961 -28.5 -13.898 1 86.94 177 TYR B C 1
ATOM 3507 O O . TYR B 1 177 ? 17.141 -28.484 -14.227 1 86.94 177 TYR B O 1
ATOM 3515 N N . GLU B 1 178 ? 15.289 -29.547 -13.648 1 89.81 178 GLU B N 1
ATOM 3516 C CA . GLU B 1 178 ? 15.906 -30.859 -13.805 1 89.81 178 GLU B CA 1
ATOM 3517 C C . GLU B 1 178 ? 16.281 -31.125 -15.258 1 89.81 178 GLU B C 1
ATOM 3519 O O . GLU B 1 178 ? 17.391 -31.594 -15.539 1 89.81 178 GLU B O 1
ATOM 3524 N N . ALA B 1 179 ? 15.391 -30.828 -16.094 1 92.44 179 ALA B N 1
ATOM 3525 C CA . ALA B 1 179 ? 15.648 -31 -17.531 1 92.44 179 ALA B CA 1
ATOM 3526 C C . ALA B 1 179 ? 16.812 -30.125 -17.984 1 92.44 179 ALA B C 1
ATOM 3528 O O . ALA B 1 179 ? 17.656 -30.562 -18.781 1 92.44 179 ALA B O 1
ATOM 3529 N N . ALA B 1 180 ? 16.828 -28.969 -17.5 1 92.31 180 ALA B N 1
ATOM 3530 C CA . ALA B 1 180 ? 17.906 -28.031 -17.875 1 92.31 180 ALA B CA 1
ATOM 3531 C C . ALA B 1 180 ? 19.25 -28.531 -17.359 1 92.31 180 ALA B C 1
ATOM 3533 O O . ALA B 1 180 ? 20.266 -28.406 -18.047 1 92.31 180 ALA B O 1
ATOM 3534 N N . SER B 1 181 ? 19.219 -29.047 -16.188 1 89.75 181 SER B N 1
ATOM 3535 C CA . SER B 1 181 ? 20.453 -29.594 -15.609 1 89.75 181 SER B CA 1
ATOM 3536 C C . SER B 1 181 ? 20.969 -30.766 -16.422 1 89.75 181 SER B C 1
ATOM 3538 O O . SER B 1 181 ? 22.172 -30.906 -16.625 1 89.75 181 SER B O 1
ATOM 3540 N N . LEU B 1 182 ? 20.078 -31.547 -16.828 1 93.44 182 LEU B N 1
ATOM 3541 C CA . LEU B 1 182 ? 20.438 -32.688 -17.656 1 93.44 182 LEU B CA 1
ATOM 3542 C C . LEU B 1 182 ? 21.047 -32.219 -18.969 1 93.44 182 LEU B C 1
ATOM 3544 O O . LEU B 1 182 ? 21.938 -32.906 -19.516 1 93.44 182 LEU B O 1
ATOM 3548 N N . ASP B 1 183 ? 20.703 -31.109 -19.484 1 93.69 183 ASP B N 1
ATOM 3549 C CA . ASP B 1 183 ? 21.203 -30.531 -20.734 1 93.69 183 ASP B CA 1
ATOM 3550 C C . ASP B 1 183 ? 22.484 -29.734 -20.5 1 93.69 183 ASP B C 1
ATOM 3552 O O . ASP B 1 183 ? 23.062 -29.203 -21.453 1 93.69 183 ASP B O 1
ATOM 3556 N N . GLY B 1 184 ? 22.906 -29.688 -19.312 1 93 184 GLY B N 1
ATOM 3557 C CA . GLY B 1 184 ? 24.141 -28.969 -18.984 1 93 184 GLY B CA 1
ATOM 3558 C C . GLY B 1 184 ? 23.969 -27.469 -18.969 1 93 184 GLY B C 1
ATOM 3559 O O . GLY B 1 184 ? 24.922 -26.734 -19.188 1 93 184 GLY B O 1
ATOM 3560 N N . ALA B 1 185 ? 22.766 -27.062 -18.781 1 92.56 185 ALA B N 1
ATOM 3561 C CA . ALA B 1 185 ? 22.5 -25.625 -18.766 1 92.56 185 ALA B CA 1
ATOM 3562 C C . ALA B 1 185 ? 23.156 -24.969 -17.562 1 92.56 185 ALA B C 1
ATOM 3564 O O . ALA B 1 185 ? 23.188 -25.531 -16.469 1 92.56 185 ALA B O 1
ATOM 3565 N N . THR B 1 186 ? 23.703 -23.75 -17.875 1 92.88 186 THR B N 1
ATOM 3566 C CA . THR B 1 186 ? 24.281 -22.969 -16.797 1 92.88 186 THR B CA 1
ATOM 3567 C C . THR B 1 186 ? 23.203 -22.219 -16.031 1 92.88 186 THR B C 1
ATOM 3569 O O . THR B 1 186 ? 22.062 -22.141 -16.469 1 92.88 186 THR B O 1
ATOM 3572 N N . LYS B 1 187 ? 23.594 -21.641 -14.914 1 88.81 187 LYS B N 1
ATOM 3573 C CA . LYS B 1 187 ? 22.656 -20.844 -14.109 1 88.81 187 LYS B CA 1
ATOM 3574 C C . LYS B 1 187 ? 22.141 -19.641 -14.891 1 88.81 187 LYS B C 1
ATOM 3576 O O . LYS B 1 187 ? 20.984 -19.25 -14.742 1 88.81 187 LYS B O 1
ATOM 3581 N N . LYS B 1 188 ? 23.047 -19.109 -15.594 1 91.5 188 LYS B N 1
ATOM 3582 C CA . LYS B 1 188 ? 22.656 -17.969 -16.422 1 91.5 188 LYS B CA 1
ATOM 3583 C C . LYS B 1 188 ? 21.656 -18.391 -17.5 1 91.5 188 LYS B C 1
ATOM 3585 O O . LYS B 1 188 ? 20.719 -17.656 -17.781 1 91.5 188 LYS B O 1
ATOM 3590 N N . ASP B 1 189 ? 21.875 -19.594 -18.031 1 92.81 189 ASP B N 1
ATOM 3591 C CA . ASP B 1 189 ? 20.953 -20.141 -19.016 1 92.81 189 ASP B CA 1
ATOM 3592 C C . ASP B 1 189 ? 19.562 -20.344 -18.406 1 92.81 189 ASP B C 1
ATOM 3594 O O . ASP B 1 189 ? 18.562 -20 -19.016 1 92.81 189 ASP B O 1
ATOM 3598 N N . ILE B 1 190 ? 19.609 -20.875 -17.266 1 92.19 190 ILE B N 1
ATOM 3599 C CA . ILE B 1 190 ? 18.359 -21.188 -16.578 1 92.19 190 ILE B CA 1
ATOM 3600 C C . ILE B 1 190 ? 17.609 -19.891 -16.25 1 92.19 190 ILE B C 1
ATOM 3602 O O . ILE B 1 190 ? 16.391 -19.797 -16.469 1 92.19 190 ILE B O 1
ATOM 3606 N N . LEU B 1 191 ? 18.344 -18.859 -15.82 1 92 191 LEU B N 1
ATOM 3607 C CA . LEU B 1 191 ? 17.734 -17.594 -15.461 1 92 191 LEU B CA 1
ATOM 3608 C C . LEU B 1 191 ? 17.094 -16.922 -16.672 1 92 191 LEU B C 1
ATOM 3610 O O . LEU B 1 191 ? 15.93 -16.531 -16.625 1 92 191 LEU B O 1
ATOM 3614 N N . PHE B 1 192 ? 17.797 -16.859 -17.781 1 93.12 192 PHE B N 1
ATOM 3615 C CA . PHE B 1 192 ? 17.375 -16.047 -18.906 1 93.12 192 PHE B CA 1
ATOM 3616 C C . PHE B 1 192 ? 16.453 -16.828 -19.828 1 93.12 192 PHE B C 1
ATOM 3618 O O . PHE B 1 192 ? 15.57 -16.25 -20.469 1 93.12 192 PHE B O 1
ATOM 3625 N N . HIS B 1 193 ? 16.562 -18.156 -19.828 1 93.19 193 HIS B N 1
ATOM 3626 C CA . HIS B 1 193 ? 15.836 -18.922 -20.828 1 93.19 193 HIS B CA 1
ATOM 3627 C C . HIS B 1 193 ? 14.703 -19.734 -20.203 1 93.19 193 HIS B C 1
ATOM 3629 O O . HIS B 1 193 ? 13.828 -20.234 -20.891 1 93.19 193 HIS B O 1
ATOM 3635 N N . ILE B 1 194 ? 14.633 -19.828 -18.906 1 92 194 ILE B N 1
ATOM 3636 C CA . ILE B 1 194 ? 13.586 -20.594 -18.25 1 92 194 ILE B CA 1
ATOM 3637 C C . ILE B 1 194 ? 12.852 -19.703 -17.234 1 92 194 ILE B C 1
ATOM 3639 O O . ILE B 1 194 ? 11.695 -19.344 -17.453 1 92 194 ILE B O 1
ATOM 3643 N N . ALA B 1 195 ? 13.609 -19.188 -16.25 1 91.38 195 ALA B N 1
ATOM 3644 C CA . ALA B 1 195 ? 12.992 -18.438 -15.164 1 91.38 195 ALA B CA 1
ATOM 3645 C C . ALA B 1 195 ? 12.352 -17.156 -15.672 1 91.38 195 ALA B C 1
ATOM 3647 O O . ALA B 1 195 ? 11.164 -16.906 -15.453 1 91.38 195 ALA B O 1
ATOM 3648 N N . LEU B 1 196 ? 13.086 -16.344 -16.375 1 93.06 196 LEU B N 1
ATOM 3649 C CA . LEU B 1 196 ? 12.617 -15.023 -16.812 1 93.06 196 LEU B CA 1
ATOM 3650 C C . LEU B 1 196 ? 11.391 -15.156 -17.703 1 93.06 196 LEU B C 1
ATOM 3652 O O . LEU B 1 196 ? 10.375 -14.5 -17.469 1 93.06 196 LEU B O 1
ATOM 3656 N N . PRO B 1 197 ? 11.43 -16.031 -18.688 1 92.56 197 PRO B N 1
ATOM 3657 C CA . PRO B 1 197 ? 10.242 -16.203 -19.531 1 92.56 197 PRO B CA 1
ATOM 3658 C C . PRO B 1 197 ? 9.031 -16.703 -18.75 1 92.56 197 PRO B C 1
ATOM 3660 O O . PRO B 1 197 ? 7.91 -16.234 -18.984 1 92.56 197 PRO B O 1
ATOM 3663 N N . LEU B 1 198 ? 9.258 -17.641 -17.875 1 90 198 LEU B N 1
ATOM 3664 C CA . LEU B 1 198 ? 8.148 -18.203 -17.109 1 90 198 LEU B CA 1
ATOM 3665 C C . LEU B 1 198 ? 7.625 -17.203 -16.078 1 90 198 LEU B C 1
ATOM 3667 O O . LEU B 1 198 ? 6.473 -17.297 -15.656 1 90 198 LEU B O 1
ATOM 3671 N N . MET B 1 199 ? 8.445 -16.219 -15.758 1 92.44 199 MET B N 1
ATOM 3672 C CA . MET B 1 199 ? 8.094 -15.234 -14.742 1 92.44 199 MET B CA 1
ATOM 3673 C C . MET B 1 199 ? 7.477 -13.992 -15.383 1 92.44 199 MET B C 1
ATOM 3675 O O . MET B 1 199 ? 7.039 -13.078 -14.68 1 92.44 199 MET B O 1
ATOM 3679 N N . THR B 1 200 ? 7.359 -13.898 -16.656 1 90.75 200 THR B N 1
ATOM 3680 C CA . THR B 1 200 ? 6.938 -12.703 -17.391 1 90.75 200 THR B CA 1
ATOM 3681 C C . THR B 1 200 ? 5.582 -12.219 -16.875 1 90.75 200 THR B C 1
ATOM 3683 O O . THR B 1 200 ? 5.387 -11.016 -16.672 1 90.75 200 THR B O 1
ATOM 3686 N N . PRO B 1 201 ? 4.629 -13.07 -16.594 1 83.38 201 PRO B N 1
ATOM 3687 C CA . PRO B 1 201 ? 3.342 -12.57 -16.094 1 83.38 201 PRO B CA 1
ATOM 3688 C C . PRO B 1 201 ? 3.455 -11.891 -14.734 1 83.38 201 PRO B C 1
ATOM 3690 O O . PRO B 1 201 ? 2.834 -10.852 -14.5 1 83.38 201 PRO B O 1
ATOM 3693 N N . ILE B 1 202 ? 4.215 -12.5 -13.891 1 87.25 202 ILE B N 1
ATOM 3694 C CA . ILE B 1 202 ? 4.379 -11.922 -12.555 1 87.25 202 ILE B CA 1
ATOM 3695 C C . ILE B 1 202 ? 5.184 -10.633 -12.648 1 87.25 202 ILE B C 1
ATOM 3697 O O . ILE B 1 202 ? 4.902 -9.664 -11.93 1 87.25 202 ILE B O 1
ATOM 3701 N N . ILE B 1 203 ? 6.195 -10.602 -13.508 1 93.25 203 ILE B N 1
ATOM 3702 C CA . ILE B 1 203 ? 7.004 -9.398 -13.695 1 93.25 203 ILE B CA 1
ATOM 3703 C C . ILE B 1 203 ? 6.125 -8.258 -14.203 1 93.25 203 ILE B C 1
ATOM 3705 O O . ILE B 1 203 ? 6.234 -7.125 -13.734 1 93.25 203 ILE B O 1
ATOM 3709 N N . PHE B 1 204 ? 5.289 -8.586 -15.102 1 88.81 204 PHE B N 1
ATOM 3710 C CA . PHE B 1 204 ? 4.379 -7.582 -15.633 1 88.81 204 PHE B CA 1
ATOM 3711 C C . PHE B 1 204 ? 3.453 -7.059 -14.539 1 88.81 204 PHE B C 1
ATOM 3713 O O . PHE B 1 204 ? 3.201 -5.855 -14.461 1 88.81 204 PHE B O 1
ATOM 3720 N N . PHE B 1 205 ? 2.967 -7.973 -13.758 1 84.5 205 PHE B N 1
ATOM 3721 C CA . PHE B 1 205 ? 2.096 -7.586 -12.648 1 84.5 205 PHE B CA 1
ATOM 3722 C C . PHE B 1 205 ? 2.826 -6.668 -11.68 1 84.5 205 PHE B C 1
ATOM 3724 O O . PHE B 1 205 ? 2.309 -5.609 -11.312 1 84.5 205 PHE B O 1
ATOM 3731 N N . VAL B 1 206 ? 4.004 -7.035 -11.305 1 91.56 206 VAL B N 1
ATOM 3732 C CA . VAL B 1 206 ? 4.801 -6.262 -10.359 1 91.56 206 VAL B CA 1
ATOM 3733 C C . VAL B 1 206 ? 5.117 -4.887 -10.953 1 91.56 206 VAL B C 1
ATOM 3735 O O . VAL B 1 206 ? 5.043 -3.873 -10.258 1 91.56 206 VAL B O 1
ATOM 3738 N N . LEU B 1 207 ? 5.426 -4.922 -12.219 1 94.5 207 LEU B N 1
ATOM 3739 C CA . LEU B 1 207 ? 5.762 -3.678 -12.906 1 94.5 207 LEU B CA 1
ATOM 3740 C C . LEU B 1 207 ? 4.586 -2.709 -12.883 1 94.5 207 LEU B C 1
ATOM 3742 O O . LEU B 1 207 ? 4.742 -1.543 -12.516 1 94.5 207 LEU B O 1
ATOM 3746 N N . ILE B 1 208 ? 3.441 -3.16 -13.211 1 89.38 208 ILE B N 1
ATOM 3747 C CA . ILE B 1 208 ? 2.25 -2.322 -13.281 1 89.38 208 ILE B CA 1
ATOM 3748 C C . ILE B 1 208 ? 1.885 -1.831 -11.883 1 89.38 208 ILE B C 1
ATOM 3750 O O . ILE B 1 208 ? 1.639 -0.64 -11.68 1 89.38 208 ILE B O 1
ATOM 3754 N N . MET B 1 209 ? 1.878 -2.732 -10.992 1 87.12 209 MET B N 1
ATOM 3755 C CA . MET B 1 209 ? 1.516 -2.371 -9.625 1 87.12 209 MET B CA 1
ATOM 3756 C C . MET B 1 209 ? 2.52 -1.382 -9.039 1 87.12 209 MET B C 1
ATOM 3758 O O . MET B 1 209 ? 2.146 -0.497 -8.266 1 87.12 209 MET B O 1
ATOM 3762 N N . GLN B 1 210 ? 3.748 -1.548 -9.406 1 94.19 210 GLN B N 1
ATOM 3763 C CA . GLN B 1 210 ? 4.777 -0.643 -8.914 1 94.19 210 GLN B CA 1
ATOM 3764 C C . GLN B 1 210 ? 4.633 0.747 -9.531 1 94.19 210 GLN B C 1
ATOM 3766 O O . GLN B 1 210 ? 4.891 1.755 -8.867 1 94.19 210 GLN B O 1
ATOM 3771 N N . ILE B 1 211 ? 4.324 0.774 -10.836 1 94.81 211 ILE B N 1
ATOM 3772 C CA . ILE B 1 211 ? 4.066 2.057 -11.477 1 94.81 211 ILE B CA 1
ATOM 3773 C C . ILE B 1 211 ? 2.91 2.764 -10.773 1 94.81 211 ILE B C 1
ATOM 3775 O O . ILE B 1 211 ? 3.025 3.934 -10.406 1 94.81 211 ILE B O 1
ATOM 3779 N N . ILE B 1 212 ? 1.895 2.082 -10.523 1 89.81 212 ILE B N 1
ATOM 3780 C CA . ILE B 1 212 ? 0.711 2.646 -9.883 1 89.81 212 ILE B CA 1
ATOM 3781 C C . ILE B 1 212 ? 1.068 3.137 -8.484 1 89.81 212 ILE B C 1
ATOM 3783 O O . ILE B 1 212 ? 0.759 4.273 -8.117 1 89.81 212 ILE B O 1
ATOM 3787 N N . SER B 1 213 ? 1.743 2.314 -7.754 1 91 213 SER B N 1
ATOM 3788 C CA . SER B 1 213 ? 2.117 2.664 -6.387 1 91 213 SER B CA 1
ATOM 3789 C C . SER B 1 213 ? 3.021 3.891 -6.359 1 91 213 SER B C 1
ATOM 3791 O O . SER B 1 213 ? 2.906 4.734 -5.465 1 91 213 SER B O 1
ATOM 3793 N N . SER B 1 214 ? 3.887 4.012 -7.312 1 95.5 214 SER B N 1
ATOM 3794 C CA . SER B 1 214 ? 4.828 5.125 -7.359 1 95.5 214 SER B CA 1
ATOM 3795 C C . SER B 1 214 ? 4.121 6.434 -7.695 1 95.5 214 SER B C 1
ATOM 3797 O O . SER B 1 214 ? 4.441 7.484 -7.129 1 95.5 214 SER B O 1
ATOM 3799 N N . VAL B 1 215 ? 3.221 6.375 -8.578 1 92.5 215 VAL B N 1
ATOM 3800 C CA . VAL B 1 215 ? 2.492 7.574 -8.969 1 92.5 215 VAL B CA 1
ATOM 3801 C C . VAL B 1 215 ? 1.601 8.039 -7.82 1 92.5 215 VAL B C 1
ATOM 3803 O O . VAL B 1 215 ? 1.319 9.234 -7.691 1 92.5 215 VAL B O 1
ATOM 3806 N N . GLN B 1 216 ? 1.307 7.152 -6.914 1 90.06 216 GLN B N 1
ATOM 3807 C CA . GLN B 1 216 ? 0.363 7.461 -5.844 1 90.06 216 GLN B CA 1
ATOM 3808 C C . GLN B 1 216 ? 1.092 7.809 -4.551 1 90.06 216 GLN B C 1
ATOM 3810 O O . GLN B 1 216 ? 0.465 7.961 -3.5 1 90.06 216 GLN B O 1
ATOM 3815 N N . MET B 1 217 ? 2.35 7.918 -4.676 1 90.88 217 MET B N 1
ATOM 3816 C CA . MET B 1 217 ? 3.141 8.188 -3.477 1 90.88 217 MET B CA 1
ATOM 3817 C C . MET B 1 217 ? 2.723 9.5 -2.83 1 90.88 217 MET B C 1
ATOM 3819 O O . MET B 1 217 ? 2.57 10.516 -3.516 1 90.88 217 MET B O 1
ATOM 3823 N N . PHE B 1 218 ? 2.512 9.516 -1.458 1 91.44 218 PHE B N 1
ATOM 3824 C CA . PHE B 1 218 ? 2.02 10.688 -0.75 1 91.44 218 PHE B CA 1
ATOM 3825 C C . PHE B 1 218 ? 2.74 10.859 0.581 1 91.44 218 PHE B C 1
ATOM 3827 O O . PHE B 1 218 ? 3.279 11.938 0.867 1 91.44 218 PHE B O 1
ATOM 3834 N N . GLU B 1 219 ? 2.896 9.805 1.352 1 89.81 219 GLU B N 1
ATOM 3835 C CA . GLU B 1 219 ? 3.275 9.867 2.76 1 89.81 219 GLU B CA 1
ATOM 3836 C C . GLU B 1 219 ? 4.668 10.469 2.928 1 89.81 219 GLU B C 1
ATOM 3838 O O . GLU B 1 219 ? 4.875 11.328 3.789 1 89.81 219 GLU B O 1
ATOM 3843 N N . SER B 1 220 ? 5.57 10.062 2.072 1 94.62 220 SER B N 1
ATOM 3844 C CA . SER B 1 220 ? 6.941 10.547 2.189 1 94.62 220 SER B CA 1
ATOM 3845 C C . SER B 1 220 ? 7.023 12.039 1.899 1 94.62 220 SER B C 1
ATOM 3847 O O . SER B 1 220 ? 7.746 12.773 2.582 1 94.62 220 SER B O 1
ATOM 3849 N N . VAL B 1 221 ? 6.277 12.492 0.917 1 96.56 221 VAL B N 1
ATOM 3850 C CA . VAL B 1 221 ? 6.242 13.914 0.59 1 96.56 221 VAL B CA 1
ATOM 3851 C C . VAL B 1 221 ? 5.641 14.695 1.755 1 96.56 221 VAL B C 1
ATOM 3853 O O . VAL B 1 221 ? 6.199 15.711 2.184 1 96.56 221 VAL B O 1
ATOM 3856 N N . PHE B 1 222 ? 4.609 14.203 2.281 1 93.62 222 PHE B N 1
ATOM 3857 C CA . PHE B 1 222 ? 3.873 14.891 3.338 1 93.62 222 PHE B CA 1
ATOM 3858 C C . PHE B 1 222 ? 4.715 14.984 4.605 1 93.62 222 PHE B C 1
ATOM 3860 O O . PHE B 1 222 ? 4.785 16.047 5.234 1 93.62 222 PHE B O 1
ATOM 3867 N N . ILE B 1 223 ? 5.363 13.938 4.957 1 91.62 223 ILE B N 1
ATOM 3868 C CA . ILE B 1 223 ? 6.055 13.867 6.238 1 91.62 223 ILE B CA 1
ATOM 3869 C C . ILE B 1 223 ? 7.418 14.547 6.133 1 91.62 223 ILE B C 1
ATOM 3871 O O . ILE B 1 223 ? 7.84 15.25 7.055 1 91.62 223 ILE B O 1
ATOM 3875 N N . MET B 1 224 ? 8.078 14.469 4.977 1 95.12 224 MET B N 1
ATOM 3876 C CA . MET B 1 224 ? 9.5 14.797 4.973 1 95.12 224 MET B CA 1
ATOM 3877 C C . MET B 1 224 ? 9.742 16.156 4.336 1 95.12 224 MET B C 1
ATOM 3879 O O . MET B 1 224 ? 10.609 16.922 4.781 1 95.12 224 MET B O 1
ATOM 3883 N N . THR B 1 225 ? 8.953 16.469 3.297 1 96.62 225 THR B N 1
ATOM 3884 C CA . THR B 1 225 ? 9.352 17.672 2.564 1 96.62 225 THR B CA 1
ATOM 3885 C C . THR B 1 225 ? 8.188 18.641 2.443 1 96.62 225 THR B C 1
ATOM 3887 O O . THR B 1 225 ? 8.383 19.812 2.109 1 96.62 225 THR B O 1
ATOM 3890 N N . ARG B 1 226 ? 6.969 18.109 2.621 1 95.81 226 ARG B N 1
ATOM 3891 C CA . ARG B 1 226 ? 5.758 18.891 2.41 1 95.81 226 ARG B CA 1
ATOM 3892 C C . ARG B 1 226 ? 5.77 19.562 1.039 1 95.81 226 ARG B C 1
ATOM 3894 O O . ARG B 1 226 ? 5.402 20.719 0.908 1 95.81 226 ARG B O 1
ATOM 3901 N N . GLY B 1 227 ? 6.344 18.891 0.107 1 96.75 227 GLY B N 1
ATOM 3902 C CA . GLY B 1 227 ? 6.355 19.344 -1.273 1 96.75 227 GLY B CA 1
ATOM 3903 C C . GLY B 1 227 ? 7.574 20.172 -1.615 1 96.75 227 GLY B C 1
ATOM 3904 O O . GLY B 1 227 ? 7.801 20.5 -2.781 1 96.75 227 GLY B O 1
ATOM 3905 N N . GLY B 1 228 ? 8.398 20.484 -0.633 1 96.94 228 GLY B N 1
ATOM 3906 C CA . GLY B 1 228 ? 9.523 21.375 -0.848 1 96.94 228 GLY B CA 1
ATOM 3907 C C . GLY B 1 228 ? 10.812 20.625 -1.158 1 96.94 228 GLY B C 1
ATOM 3908 O O . GLY B 1 228 ? 10.828 19.406 -1.24 1 96.94 228 GLY B O 1
ATOM 3909 N N . PRO B 1 229 ? 11.898 21.469 -1.318 1 97 229 PRO B N 1
ATOM 3910 C CA . PRO B 1 229 ? 11.93 22.938 -1.419 1 97 229 PRO B CA 1
ATOM 3911 C C . PRO B 1 229 ? 11.18 23.453 -2.639 1 97 229 PRO B C 1
ATOM 3913 O O . PRO B 1 229 ? 11.203 22.828 -3.701 1 97 229 PRO B O 1
ATOM 3916 N N . GLY B 1 230 ? 10.539 24.609 -2.393 1 96.69 230 GLY B N 1
ATOM 3917 C CA . GLY B 1 230 ? 9.656 25 -3.48 1 96.69 230 GLY B CA 1
ATOM 3918 C C . GLY B 1 230 ? 8.617 23.953 -3.824 1 96.69 230 GLY B C 1
ATOM 3919 O O . GLY B 1 230 ? 7.855 23.516 -2.957 1 96.69 230 GLY B O 1
ATOM 3920 N N . TYR B 1 231 ? 8.703 23.484 -5.129 1 97.69 231 TYR B N 1
ATOM 3921 C CA . TYR B 1 231 ? 7.785 22.438 -5.57 1 97.69 231 TYR B CA 1
ATOM 3922 C C . TYR B 1 231 ? 8.547 21.234 -6.105 1 97.69 231 TYR B C 1
ATOM 3924 O O . TYR B 1 231 ? 8 20.438 -6.879 1 97.69 231 TYR B O 1
ATOM 3932 N N . SER B 1 232 ? 9.75 21.062 -5.57 1 98.06 232 SER B N 1
ATOM 3933 C CA . SER B 1 232 ? 10.656 20.062 -6.152 1 98.06 232 SER B CA 1
ATOM 3934 C C . SER B 1 232 ? 10.203 18.656 -5.82 1 98.06 232 SER B C 1
ATOM 3936 O O . SER B 1 232 ? 10.609 17.688 -6.488 1 98.06 232 SER B O 1
ATOM 3938 N N . THR B 1 233 ? 9.359 18.516 -4.773 1 98.38 233 THR B N 1
ATOM 3939 C CA . THR B 1 233 ? 8.875 17.188 -4.422 1 98.38 233 THR B CA 1
ATOM 3940 C C . THR B 1 233 ? 7.348 17.141 -4.434 1 98.38 233 THR B C 1
ATOM 3942 O O . THR B 1 233 ? 6.742 16.219 -3.881 1 98.38 233 THR B O 1
ATOM 3945 N N . TYR B 1 234 ? 6.789 18.203 -5.039 1 97.56 234 TYR B N 1
ATOM 3946 C CA . TYR B 1 234 ? 5.336 18.266 -5.176 1 97.56 234 TYR B CA 1
ATOM 3947 C C . TYR B 1 234 ? 4.844 17.219 -6.176 1 97.56 234 TYR B C 1
ATOM 3949 O O . TYR B 1 234 ? 5.051 17.375 -7.383 1 97.56 234 TYR B O 1
ATOM 3957 N N . THR B 1 235 ? 4.211 16.188 -5.676 1 96.88 235 THR B N 1
ATOM 3958 C CA . THR B 1 235 ? 3.699 15.117 -6.531 1 96.88 235 THR B CA 1
ATOM 3959 C C . THR B 1 235 ? 2.215 15.32 -6.816 1 96.88 235 THR B C 1
ATOM 3961 O O . THR B 1 235 ? 1.573 16.188 -6.215 1 96.88 235 THR B O 1
ATOM 3964 N N . LEU B 1 236 ? 1.677 14.539 -7.73 1 93.19 236 LEU B N 1
ATOM 3965 C CA . LEU B 1 236 ? 0.282 14.672 -8.141 1 93.19 236 LEU B CA 1
ATOM 3966 C C . LEU B 1 236 ? -0.656 14.422 -6.965 1 93.19 236 LEU B C 1
ATOM 3968 O O . LEU B 1 236 ? -1.629 15.156 -6.777 1 93.19 236 LEU B O 1
ATOM 3972 N N . VAL B 1 237 ? -0.363 13.469 -6.18 1 92 237 VAL B N 1
ATOM 3973 C CA . VAL B 1 237 ? -1.247 13.117 -5.074 1 92 237 VAL B CA 1
ATOM 3974 C C . VAL B 1 237 ? -1.155 14.18 -3.98 1 92 237 VAL B C 1
ATOM 3976 O O . VAL B 1 237 ? -2.16 14.523 -3.354 1 92 237 VAL B O 1
ATOM 3979 N N . TYR B 1 238 ? 0.038 14.664 -3.771 1 93.88 238 TYR B N 1
ATOM 3980 C CA . TYR B 1 238 ? 0.179 15.766 -2.816 1 93.88 238 TYR B CA 1
ATOM 3981 C C . TYR B 1 238 ? -0.555 17 -3.305 1 93.88 238 TYR B C 1
ATOM 3983 O O . TYR B 1 238 ? -1.137 17.75 -2.504 1 93.88 238 TYR B O 1
ATOM 3991 N N . TYR B 1 239 ? -0.509 17.234 -4.613 1 91.81 239 TYR B N 1
ATOM 3992 C CA . TYR B 1 239 ? -1.268 18.328 -5.234 1 91.81 239 TYR B CA 1
ATOM 3993 C C . TYR B 1 239 ? -2.76 18.156 -4.969 1 91.81 239 TYR B C 1
ATOM 3995 O O . TYR B 1 239 ? -3.443 19.125 -4.625 1 91.81 239 TYR B O 1
ATOM 4003 N N . ILE B 1 240 ? -3.246 16.969 -5.082 1 84.69 240 ILE B N 1
ATOM 4004 C CA . ILE B 1 240 ? -4.648 16.656 -4.82 1 84.69 240 ILE B CA 1
ATOM 4005 C C . ILE B 1 240 ? -4.969 16.938 -3.35 1 84.69 240 ILE B C 1
ATOM 4007 O O . ILE B 1 240 ? -5.996 17.547 -3.035 1 84.69 240 ILE B O 1
ATOM 4011 N N . TYR B 1 241 ? -4.129 16.516 -2.502 1 87.31 241 TYR B N 1
ATOM 4012 C CA . TYR B 1 241 ? -4.309 16.703 -1.066 1 87.31 241 TYR B CA 1
ATOM 4013 C C . TYR B 1 241 ? -4.398 18.172 -0.718 1 87.31 241 TYR B C 1
ATOM 4015 O O . TYR B 1 241 ? -5.301 18.594 0.014 1 87.31 241 TYR B O 1
ATOM 4023 N N . ARG B 1 242 ? -3.486 18.953 -1.239 1 87.94 242 ARG B N 1
ATOM 4024 C CA . ARG B 1 242 ? -3.424 20.375 -0.93 1 87.94 242 ARG B CA 1
ATOM 4025 C C . ARG B 1 242 ? -4.641 21.109 -1.483 1 87.94 242 ARG B C 1
ATOM 4027 O O . ARG B 1 242 ? -5.137 22.047 -0.866 1 87.94 242 ARG B O 1
ATOM 4034 N N . ASN B 1 243 ? -5.082 20.641 -2.598 1 80.5 243 ASN B N 1
ATOM 4035 C CA . ASN B 1 243 ? -6.234 21.281 -3.211 1 80.5 243 ASN B CA 1
ATOM 4036 C C . ASN B 1 243 ? -7.543 20.828 -2.57 1 80.5 243 ASN B C 1
ATOM 4038 O O . ASN B 1 243 ? -8.555 21.516 -2.654 1 80.5 243 ASN B O 1
ATOM 4042 N N . GLY B 1 244 ? -7.566 19.562 -2.059 1 73.38 244 GLY B N 1
ATOM 4043 C CA . GLY B 1 244 ? -8.75 19.062 -1.381 1 73.38 244 GLY B CA 1
ATOM 4044 C C . GLY B 1 244 ? -8.953 19.672 -0.006 1 73.38 244 GLY B C 1
ATOM 4045 O O . GLY B 1 244 ? -10.086 19.766 0.478 1 73.38 244 GLY B O 1
ATOM 4046 N N . PHE B 1 245 ? -7.926 20.047 0.716 1 66.38 245 PHE B N 1
ATOM 4047 C CA . PHE B 1 245 ? -8.008 20.625 2.051 1 66.38 245 PHE B CA 1
ATOM 4048 C C . PHE B 1 245 ? -8.078 22.156 1.977 1 66.38 245 PHE B C 1
ATOM 4050 O O . PHE B 1 245 ? -8.469 22.812 2.943 1 66.38 245 PHE B O 1
ATOM 4057 N N . ASN B 1 246 ? -7.656 22.781 0.903 1 55.88 246 ASN B N 1
ATOM 4058 C CA . ASN B 1 246 ? -7.742 24.234 0.834 1 55.88 246 ASN B CA 1
ATOM 4059 C C . ASN B 1 246 ? -9.078 24.688 0.255 1 55.88 246 ASN B C 1
ATOM 4061 O O . ASN B 1 246 ? -9.641 24.031 -0.617 1 55.88 246 ASN B O 1
#

InterPro domains:
  IPR000515 ABC transporter type 1, transmembrane domain MetI-like [PF00528] (75-218)
  IPR000515 ABC transporter type 1, transmembrane domain MetI-like [PS50928] (59-246)
  IPR000515 ABC transporter type 1, transmembrane domain MetI-like [cd06261] (59-231)
  IPR035906 MetI-like superfamily [G3DSA:1.10.3720.10] (39-246)
  IPR035906 MetI-like superfamily [SSF161098] (43-245)
  IPR051393 ABC transporter permease component [PTHR30193] (12-245)

Secondary structure (DSSP, 8-state):
-HHHHHHHHHHHHHHHHHHHHHHHHHHHTEE--SSSPPEE-TTHHHHHHHH-HHHHHHHHHHHHHHHHHHHHHHHHHHHHHHHH---SHHHHHHHHHHHHHHHS-HHHHHHHHHHHT-TTT-HHHHHHHHTTPPP--TTT-TTTHHHHHHHHHHHHHHHHHHHHHHHHHHTS-HHHHHHHHHTT--HHHHIIIIIHHHHHHHHHHHHHHHHHHHHT--HHIIIIITT-STTTT--HHHHHHHHHH-/-HHHHHHHHHHHHHHHHHHHHHHHHHHHTEE--SSSPPEE-TTHHHHHHHH-HHHHHHHHHHHHHHHHHHHHHHHHHHHHHHHH---SHHHHHHHHHHHGGGGS-HHHHHHHHHHHT-TTT-HHHHHHHHTTPPP--TTT-TTTHHHHHHHHHHHHHHHHHHHHHHHHHHTS-HHHHHHHHHTT--HHHHIIIIIHHHHHHHHHHHHHHHHHHHHT--HHIIIIITT-STTTT--HHHHHHHHHH-

Organism: Dictyoglomus thermophilum (strain ATCC 35947 / DSM 3960 / H-6-12) (NCBI:txid309799)

Nearest PDB structures (foldseek):
  3puy-assembly1_F  TM=8.904E-01  e=6.398E-08  Escherichia coli K-12
  2r6g-assembly1_F  TM=8.735E-01  e=4.614E-08  Escherichia coli K-12
  4jbw-assembly1_F  TM=9.080E-01  e=2.478E-07  Escherichia coli K-12
  3puz-assembly1_F  TM=8.494E-01  e=1.069E-07  Escherichia coli K-12
  4jbw-assembly2_H  TM=8.933E-01  e=4.764E-07  Escherichia coli K-12